Protein AF-0000000087416060 (afdb_homodimer)

Radius of gyration: 26.07 Å; Cα contacts (8 Å, |Δi|>4): 1248; chains: 2; bounding box: 54×90×58 Å

pLDDT: mean 95.64, std 6.71, range [41.53, 98.94]

Sequence (622 aa):
MAIDPAVLRGVHLVPLTAFDKSDHINETLQAQHTRNMYDAGVRLYLPAAGTSEFQSLSLDEVVKLVKITRENSGPDALIFAPVGLQLQHSIEIGRRALEVGATGIMFMPFVHPYLSDEGARDYYLQVIQATQCPTLIYKKAAIPSDALLLELSDNEHVVGIKHATNAMHEFRKVIQADGGRTEWICGSAERFAPYYMLAGSPGFTTGAGNLCPHLSLACHAAFAAQQWDEGMRLQSIIQPIEDFRARSGDSYNVSMLKYAMSLIGPDFGPARAPQRQLTAQDHSEIDALMQPILAAEAEVKSEAQSVGLSRMAIDPAVLRGVHLVPLTAFDKSDHINETLQAQHTRNMYDAGVRLYLPAAGTSEFQSLSLDEVVKLVKITRENSGPDALIFAPVGLQLQHSIEIGRRALEVGATGIMFMPFVHPYLSDEGARDYYLQVIQATQCPTLIYKKAAIPSDALLLELSDNEHVVGIKHATNAMHEFRKVIQADGGRTEWICGSAERFAPYYMLAGSPGFTTGAGNLCPHLSLACHAAFAAQQWDEGMRLQSIIQPIEDFRARSGDSYNVSMLKYAMSLIGPDFGPARAPQRQLTAQDHSEIDALMQPILAAEAEVKSEAQSVGLSR

Organism: NCBI:txid2527985

InterPro domains:
  IPR002220 DapA-like [PF00701] (9-291)
  IPR002220 DapA-like [PIRSF001365] (8-299)
  IPR002220 DapA-like [PTHR12128] (8-296)
  IPR002220 DapA-like [SM01130] (7-294)
  IPR013785 Aldolase-type TIM barrel [G3DSA:3.20.20.70] (6-303)

Secondary structure (DSSP, 8-state):
----GGGG-SEEE-PPPPB-TTSSB-HHHHHHHHHHHHHTT--EE-TTSTTTTGGG--HHHHHHHHHHHHHHS-TT-EEEEEE-SSHHHHHHHHHHHHHTT-SEEEEPPP--SS--HHHHHHHHHHHHHHH-S-EEEEE-SSSS-HHHHHHHTTSTTEEEEEE-S--HHHHHHHHHHHTTSSEEEE-SHHHHHHHHHHHT-S-EEESGGGT-HHHHHHHHHHHHTT-HHHHHHHHHHHHHHHHHHTHHHHTTTTHHHHHHHHTTS----PPPTTSPPPPHHHHHHHHHHHHHHHHHHHHHHHHHHHHHH--/----GGGG-SEEE-PPPPB-TTSSB-HHHHHHHHHHHHHTT--EE-TTSTTTTGGG--HHHHHHHHHHHHHHS-TT-EEEEEE-SSHHHHHHHHHHHHHTT-SEEEEPPP--SS--HHHHHHHHHHHHHHH-S-EEEEE-SSSS-HHHHHHHTTSTTEEEEEE-S--HHHHHHHHHHHTTSSEEEE-SHHHHHHHHHHHT-S-EEESGGGT-HHHHHHHHHHHHTT-HHHHHHHHHHHHHHHHHHTHHHHTTTTHHHHHHHHTTS----PPPTTSPPPPHHHHHHHHHHHHHHHHHHHHHHHHHHHHHH--

Solvent-accessible surface area (backbone atoms only — not comparable to full-atom values): 31326 Å² total; per-residue (Å²): 102,89,71,69,42,71,76,68,53,37,60,31,36,26,44,68,59,27,27,42,96,85,72,42,74,29,61,67,62,40,30,51,50,36,31,54,43,34,76,64,65,52,41,34,37,32,39,40,29,75,56,22,41,35,69,57,50,50,72,66,52,42,40,50,48,43,31,42,42,45,73,29,38,58,93,78,43,41,30,31,34,52,26,51,81,24,64,68,54,20,40,50,42,41,47,53,27,45,73,48,56,33,58,25,32,25,38,48,64,79,71,61,79,35,44,33,55,67,10,44,50,53,44,52,51,52,40,44,67,73,54,59,32,33,27,32,40,40,33,62,53,75,64,59,34,71,66,55,52,55,58,48,35,72,37,88,40,32,33,30,34,35,45,38,69,84,51,60,72,60,50,32,52,48,49,62,70,51,68,74,64,41,40,50,28,23,47,52,19,65,77,42,30,69,61,36,40,73,50,62,20,64,29,26,28,26,57,66,34,74,78,30,45,42,41,50,49,48,24,49,51,24,46,75,68,66,34,51,69,60,16,50,53,50,35,58,57,51,32,62,58,53,52,54,22,49,36,72,64,25,13,28,45,43,35,52,52,33,52,56,38,39,74,78,65,54,70,30,46,77,63,65,66,35,34,31,78,81,48,73,66,51,51,55,51,49,57,62,59,45,51,65,39,52,54,48,24,53,50,44,42,51,52,50,51,48,50,57,65,71,95,103,88,72,70,43,72,76,67,54,38,58,32,35,26,42,68,59,28,26,40,97,85,72,40,75,28,62,67,60,40,30,51,50,36,32,52,42,34,74,62,64,51,42,35,37,30,39,41,28,76,58,22,41,36,68,58,51,51,72,66,53,42,39,49,47,43,31,41,42,46,73,28,39,58,93,80,43,41,31,32,35,51,24,50,82,24,65,67,54,20,39,50,43,41,48,54,26,47,73,47,56,34,60,25,34,25,38,48,62,79,70,60,79,36,43,32,56,67,9,45,50,52,44,52,51,52,41,44,67,72,55,59,34,33,27,32,40,39,34,60,53,75,64,58,35,70,67,55,51,54,58,48,35,72,39,87,40,32,32,31,32,35,45,38,69,85,49,60,73,61,49,33,52,48,49,63,68,50,69,74,62,40,39,48,28,22,47,51,21,64,78,41,30,70,60,36,40,72,51,63,20,64,28,24,29,28,57,66,33,75,79,30,45,43,40,49,49,49,25,49,51,26,47,76,68,64,36,52,69,60,16,50,54,48,35,60,57,50,31,63,58,52,52,54,23,49,38,73,63,26,13,29,46,43,35,51,51,34,52,56,38,38,75,77,63,56,68,28,44,76,65,64,65,36,33,32,79,80,48,74,67,51,51,55,51,49,57,62,58,44,52,64,40,53,55,48,24,53,51,45,43,50,51,50,52,47,50,57,65,72,95

Nearest PDB structures (foldseek):
  3d0c-assembly1_B  TM=9.621E-01  e=1.424E-24  Oceanobacillus iheyensis HTE831
  3e96-assembly1_A  TM=9.692E-01  e=1.061E-23  Shouchella clausii KSM-K16
  1xky-assembly1_B  TM=9.282E-01  e=2.690E-17  Bacillus anthracis
  3s5o-assembly1_A  TM=9.211E-01  e=2.228E-16  Homo sapiens
  3qfe-assembly2_B  TM=8.764E-01  e=5.727E-14  Coccidioides immitis RS

Foldseek 3Di:
DFDALVLVQAEEEEAAFFADPVRHTPLVVLLVLLLVLQVLPAQHYEYCAVLNPVVVDDLVNQLSSLLSNQVRHDPRHAYAGEAADDLVSRLVSQQSSVVSPHQGYEYHDYPDPDDDLVNVLVSVVSSCVSNVGAYEYEDQDPPPPLVSVLVCLPPSNDAEYAYEPLPLVVLLVSQVSSVSSHAYEDALALQCCLSNVVSPHSYYYHHCCSVQVLLSRVLSVCVNVVVSVVNVVSSVLSNVVSVLCPPPNSLCVNQLSQLLVVVVPDRSDGDDPDGDHDDPVSSVVSVVSSVSRVVVSVVSSVVVVVVVVVD/DFDALVLVQAEEEEAAFFADPVRHTPLVVLLVLLLVLQVLPAQHYEYCAVLNPVVVDDLVRQLSSLLSNQVRHDPRHAYAGEAADDLVSRLVSQQSSVVSPHQGYEYHDYPDPDDDLVNVLVSVVSSCVSNVGAYEYEDQDPPPPLVSVLVCLPPSNDAEYAYEPLPLVVLLVSQVSSVSSHAYEDALALQCCLSNVVSPHSYYYHHCCSVQVLLSRVLSVCVNVVVSVVNVVSSVLSNVVSVLCPPPNSLCVNQLSQLLVVVVPDRSDGDDPDGDHDDPVSSVVSVVSSVSRVVVSVVSSVVVVVVVVVD

Structure (mmCIF, N/CA/C/O backbone):
data_AF-0000000087416060-model_v1
#
loop_
_entity.id
_entity.type
_entity.pdbx_description
1 polymer 'Putative 5-dehydro-4-deoxyglucarate dehydratase'
#
loop_
_atom_site.group_PDB
_atom_site.id
_atom_site.type_symbol
_atom_site.label_atom_id
_atom_site.label_alt_id
_atom_site.label_comp_id
_atom_site.label_asym_id
_atom_site.label_entity_id
_atom_site.label_seq_id
_atom_site.pdbx_PDB_ins_code
_atom_site.Cartn_x
_atom_site.Cartn_y
_atom_site.Cartn_z
_atom_site.occupancy
_atom_site.B_iso_or_equiv
_atom_site.auth_seq_id
_atom_site.auth_comp_id
_atom_site.auth_asym_id
_atom_site.auth_atom_id
_atom_site.pdbx_PDB_model_num
ATOM 1 N N . MET A 1 1 ? 16.797 23.922 -5.008 1 64.62 1 MET A N 1
ATOM 2 C CA . MET A 1 1 ? 17.344 24.938 -4.113 1 64.62 1 MET A CA 1
ATOM 3 C C . MET A 1 1 ? 17.5 24.406 -2.695 1 64.62 1 MET A C 1
ATOM 5 O O . MET A 1 1 ? 16.672 23.609 -2.24 1 64.62 1 MET A O 1
ATOM 9 N N . ALA A 1 2 ? 18.516 24.719 -2.059 1 81 2 ALA A N 1
ATOM 10 C CA . ALA A 1 2 ? 18.812 24.312 -0.684 1 81 2 ALA A CA 1
ATOM 11 C C . ALA A 1 2 ? 18 25.141 0.311 1 81 2 ALA A C 1
ATOM 13 O O . ALA A 1 2 ? 17.797 26.344 0.113 1 81 2 ALA A O 1
ATOM 14 N N . ILE A 1 3 ? 17.203 24.484 1.15 1 90.06 3 ILE A N 1
ATOM 15 C CA . ILE A 1 3 ? 16.484 25.219 2.193 1 90.06 3 ILE A CA 1
ATOM 16 C C . ILE A 1 3 ? 17.078 24.875 3.559 1 90.06 3 ILE A C 1
ATOM 18 O O . ILE A 1 3 ? 17.672 23.797 3.742 1 90.06 3 ILE A O 1
ATOM 22 N N . ASP A 1 4 ? 17.031 25.969 4.449 1 93.5 4 ASP A N 1
ATOM 23 C CA . ASP A 1 4 ? 17.344 25.703 5.852 1 93.5 4 ASP A CA 1
ATOM 24 C C . ASP A 1 4 ? 16.266 24.844 6.504 1 93.5 4 ASP A C 1
ATOM 26 O O . ASP A 1 4 ? 15.094 25.219 6.547 1 93.5 4 ASP A O 1
ATOM 30 N N . PRO A 1 5 ? 16.688 23.688 7.043 1 94.12 5 PRO A N 1
ATOM 31 C CA . PRO A 1 5 ? 15.688 22.797 7.648 1 94.12 5 PRO A CA 1
ATOM 32 C C . PRO A 1 5 ? 14.875 23.484 8.742 1 94.12 5 PRO A C 1
ATOM 34 O O . PRO A 1 5 ? 13.734 23.078 9.016 1 94.12 5 PRO A O 1
ATOM 37 N N . ALA A 1 6 ? 15.328 24.547 9.289 1 94.88 6 ALA A N 1
ATOM 38 C CA . ALA A 1 6 ? 14.656 25.25 10.383 1 94.88 6 ALA A CA 1
ATOM 39 C C . ALA A 1 6 ? 13.32 25.828 9.93 1 94.88 6 ALA A C 1
ATOM 41 O O . ALA A 1 6 ? 12.43 26.062 10.742 1 94.88 6 ALA A O 1
ATOM 42 N N . VAL A 1 7 ? 13.156 25.984 8.695 1 94.81 7 VAL A N 1
ATOM 43 C CA . VAL A 1 7 ? 11.93 26.562 8.156 1 94.81 7 VAL A CA 1
ATOM 44 C C . VAL A 1 7 ? 10.789 25.562 8.305 1 94.81 7 VAL A C 1
ATOM 46 O O . VAL A 1 7 ? 9.617 25.906 8.148 1 94.81 7 VAL A O 1
ATOM 49 N N . LEU A 1 8 ? 11.164 24.25 8.562 1 97.31 8 LEU A N 1
ATOM 50 C CA . LEU A 1 8 ? 10.164 23.203 8.68 1 97.31 8 LEU A CA 1
ATOM 51 C C . LEU A 1 8 ? 9.57 23.156 10.078 1 97.31 8 LEU A C 1
ATOM 53 O O . LEU A 1 8 ? 8.617 22.422 10.336 1 97.31 8 LEU A O 1
ATOM 57 N N . ARG A 1 9 ? 10.117 23.953 11.023 1 97.75 9 ARG A N 1
ATOM 58 C CA . ARG A 1 9 ? 9.664 23.938 12.406 1 97.75 9 ARG A CA 1
ATOM 59 C C . ARG A 1 9 ? 8.297 24.578 12.555 1 97.75 9 ARG A C 1
ATOM 61 O O . ARG A 1 9 ? 8.117 25.75 12.18 1 97.75 9 ARG A O 1
ATOM 68 N N . GLY A 1 10 ? 7.328 23.859 12.898 1 98.25 10 GLY A N 1
ATOM 69 C CA . GLY A 1 10 ? 5.973 24.375 13.031 1 98.25 10 GLY A CA 1
ATOM 70 C C . GLY A 1 10 ? 4.914 23.328 12.75 1 98.25 10 GLY A C 1
ATOM 71 O O . GLY A 1 10 ? 5.129 22.141 13 1 98.25 10 GLY A O 1
ATOM 72 N N . VAL A 1 11 ? 3.729 23.781 12.391 1 98.75 11 VAL A N 1
ATOM 73 C CA . VAL A 1 11 ? 2.574 22.922 12.141 1 98.75 11 VAL A CA 1
ATOM 74 C C . VAL A 1 11 ? 2.436 22.656 10.641 1 98.75 11 VAL A C 1
ATOM 76 O O . VAL A 1 11 ? 2.377 23.609 9.852 1 98.75 11 VAL A O 1
ATOM 79 N N . HIS A 1 12 ? 2.488 21.391 10.258 1 98.81 12 HIS A N 1
ATOM 80 C CA . HIS A 1 12 ? 2.301 20.969 8.875 1 98.81 12 HIS A CA 1
ATOM 81 C C . HIS A 1 12 ? 0.86 20.531 8.617 1 98.81 12 HIS A C 1
ATOM 83 O O . HIS A 1 12 ? 0.401 19.531 9.164 1 98.81 12 HIS A O 1
ATOM 89 N N . LEU A 1 13 ? 0.203 21.281 7.801 1 98.88 13 LEU A N 1
ATOM 90 C CA . LEU A 1 13 ? -1.189 20.953 7.516 1 98.88 13 LEU A CA 1
ATOM 91 C C . LEU A 1 13 ? -1.29 19.922 6.387 1 98.88 13 LEU A C 1
ATOM 93 O O . LEU A 1 13 ? -0.641 20.078 5.348 1 98.88 13 LEU A O 1
ATOM 97 N N . VAL A 1 14 ? -2.018 18.922 6.594 1 98.81 14 VAL A N 1
ATOM 98 C CA . VAL A 1 14 ? -2.484 18.047 5.527 1 98.81 14 VAL A CA 1
ATOM 99 C C . VAL A 1 14 ? -3.904 18.438 5.121 1 98.81 14 VAL A C 1
ATOM 101 O O . VAL A 1 14 ? -4.875 17.984 5.73 1 98.81 14 VAL A O 1
ATOM 104 N N . PRO A 1 15 ? -4.035 19.172 4.102 1 98.81 15 PRO A N 1
ATOM 105 C CA . PRO A 1 15 ? -5.352 19.734 3.77 1 98.81 15 PRO A CA 1
ATOM 106 C C . PRO A 1 15 ? -6.32 18.672 3.25 1 98.81 15 PRO A C 1
ATOM 108 O O . PRO A 1 15 ? -5.918 17.781 2.498 1 98.81 15 PRO A O 1
ATOM 111 N N . LEU A 1 16 ? -7.566 18.766 3.605 1 98.38 16 LEU A N 1
ATOM 112 C CA . LEU A 1 16 ? -8.609 17.938 3.01 1 98.38 16 LEU A CA 1
ATOM 113 C C . LEU A 1 16 ? -8.719 18.188 1.512 1 98.38 16 LEU A C 1
ATOM 115 O O . LEU A 1 16 ? -8.508 19.312 1.057 1 98.38 16 LEU A O 1
ATOM 119 N N . THR A 1 17 ? -9.039 17.219 0.825 1 98.56 17 THR A N 1
ATOM 120 C CA . THR A 1 17 ? -9.375 17.375 -0.586 1 98.56 17 THR A CA 1
ATOM 121 C C . THR A 1 17 ? -10.883 17.516 -0.771 1 98.56 17 THR A C 1
ATOM 123 O O . THR A 1 17 ? -11.648 16.703 -0.233 1 98.56 17 THR A O 1
ATOM 126 N N . ALA A 1 18 ? -11.289 18.5 -1.516 1 98.5 18 ALA A N 1
ATOM 127 C CA . ALA A 1 18 ? -12.703 18.719 -1.809 1 98.5 18 ALA A CA 1
ATOM 128 C C . ALA A 1 18 ? -13.109 18.062 -3.119 1 98.5 18 ALA A C 1
ATOM 130 O O . ALA A 1 18 ? -12.477 18.281 -4.156 1 98.5 18 ALA A O 1
ATOM 131 N N . PHE A 1 19 ? -14.086 17.219 -3.043 1 97.25 19 PHE A N 1
ATOM 132 C CA . PHE A 1 19 ? -14.641 16.594 -4.238 1 97.25 19 PHE A CA 1
ATOM 133 C C . PHE A 1 19 ? -16.062 17.094 -4.5 1 97.25 19 PHE A C 1
ATOM 135 O O . PHE A 1 19 ? -16.812 17.328 -3.559 1 97.25 19 PHE A O 1
ATOM 142 N N . ASP A 1 20 ? -16.406 17.25 -5.742 1 96 20 ASP A N 1
ATOM 143 C CA . ASP A 1 20 ? -17.766 17.656 -6.086 1 96 20 ASP A CA 1
ATOM 144 C C . ASP A 1 20 ? -18.672 16.438 -6.242 1 96 20 ASP A C 1
ATOM 146 O O . ASP A 1 20 ? -18.281 15.305 -5.953 1 96 20 ASP A O 1
ATOM 150 N N . LYS A 1 21 ? -19.891 16.688 -6.648 1 91.94 21 LYS A N 1
ATOM 151 C CA . LYS A 1 21 ? -20.891 15.633 -6.734 1 91.94 21 LYS A CA 1
ATOM 152 C C . LYS A 1 21 ? -20.531 14.609 -7.805 1 91.94 21 LYS A C 1
ATOM 154 O O . LYS A 1 21 ? -21.031 13.484 -7.789 1 91.94 21 LYS A O 1
ATOM 159 N N . SER A 1 22 ? -19.703 14.969 -8.766 1 92 22 SER A N 1
ATOM 160 C CA . SER A 1 22 ? -19.266 14.078 -9.836 1 92 22 SER A CA 1
ATOM 161 C C . SER A 1 22 ? -17.938 13.422 -9.492 1 92 22 SER A C 1
ATOM 163 O O . SER A 1 22 ? -17.281 12.852 -10.367 1 92 22 SER A O 1
ATOM 165 N N . ASP A 1 23 ? -17.406 13.609 -8.18 1 91.38 23 ASP A N 1
ATOM 166 C CA . ASP A 1 23 ? -16.188 12.977 -7.66 1 91.38 23 ASP A CA 1
ATOM 167 C C . ASP A 1 23 ? -14.945 13.562 -8.312 1 91.38 23 ASP A C 1
ATOM 169 O O . ASP A 1 23 ? -13.93 12.875 -8.445 1 91.38 23 ASP A O 1
ATOM 173 N N . HIS A 1 24 ? -15.117 14.758 -8.852 1 95.44 24 HIS A N 1
ATOM 174 C CA . HIS A 1 24 ? -13.953 15.523 -9.289 1 95.44 24 HIS A CA 1
ATOM 175 C C . HIS A 1 24 ? -13.523 16.516 -8.219 1 95.44 24 HIS A C 1
ATOM 177 O O . HIS A 1 24 ? -14.328 16.922 -7.375 1 95.44 24 HIS A O 1
ATOM 183 N N . ILE A 1 25 ? -12.273 16.891 -8.273 1 98.12 25 ILE A N 1
ATOM 184 C CA . ILE A 1 25 ? -11.789 17.891 -7.332 1 98.12 25 ILE A CA 1
ATOM 185 C C . ILE A 1 25 ? -12.578 19.188 -7.496 1 98.12 25 ILE A C 1
ATOM 187 O O . ILE A 1 25 ? -12.727 19.703 -8.609 1 98.12 25 ILE A O 1
ATOM 191 N N . ASN A 1 26 ? -13.172 19.688 -6.461 1 98.56 26 ASN A N 1
ATOM 192 C CA . ASN A 1 26 ? -13.781 21.016 -6.41 1 98.56 26 ASN A CA 1
ATOM 193 C C . ASN A 1 26 ? -12.719 22.109 -6.246 1 98.56 26 ASN A C 1
ATOM 195 O O . ASN A 1 26 ? -12.383 22.5 -5.125 1 98.56 26 ASN A O 1
ATOM 199 N N . GLU A 1 27 ? -12.281 22.609 -7.371 1 98.5 27 GLU A N 1
ATOM 200 C CA . GLU A 1 27 ? -11.125 23.5 -7.371 1 98.5 27 GLU A CA 1
ATOM 201 C C . GLU A 1 27 ? -11.422 24.797 -6.637 1 98.5 27 GLU A C 1
ATOM 203 O O . GLU A 1 27 ? -10.555 25.344 -5.957 1 98.5 27 GLU A O 1
ATOM 208 N N . THR A 1 28 ? -12.625 25.266 -6.773 1 98.5 28 THR A N 1
ATOM 209 C CA . THR A 1 28 ? -13.008 26.516 -6.125 1 98.5 28 THR A CA 1
ATOM 210 C C . THR A 1 28 ? -12.961 26.375 -4.609 1 98.5 28 THR A C 1
ATOM 212 O O . THR A 1 28 ? -12.352 27.203 -3.924 1 98.5 28 THR A O 1
ATOM 215 N N . LEU A 1 29 ? -13.57 25.344 -4.148 1 98.62 29 LEU A N 1
ATOM 216 C CA . LEU A 1 29 ? -13.578 25.109 -2.707 1 98.62 29 LEU A CA 1
ATOM 217 C C . LEU A 1 29 ? -12.172 24.828 -2.195 1 98.62 29 LEU A C 1
ATOM 219 O O . LEU A 1 29 ? -11.805 25.25 -1.104 1 98.62 29 LEU A O 1
ATOM 223 N N . GLN A 1 30 ? -11.406 24.062 -2.955 1 98.81 30 GLN A N 1
ATOM 224 C CA . GLN A 1 30 ? -10.031 23.75 -2.574 1 98.81 30 GLN A CA 1
ATOM 225 C C . GLN A 1 30 ? -9.195 25.016 -2.436 1 98.81 30 GLN A C 1
ATOM 227 O O . GLN A 1 30 ? -8.414 25.141 -1.491 1 98.81 30 GLN A O 1
ATOM 232 N N . ALA A 1 31 ? -9.367 25.922 -3.408 1 98.75 31 ALA A N 1
ATOM 233 C CA . ALA A 1 31 ? -8.656 27.203 -3.393 1 98.75 31 ALA A CA 1
ATOM 234 C C . ALA A 1 31 ? -9.031 28.016 -2.164 1 98.75 31 ALA A C 1
ATOM 236 O O . ALA A 1 31 ? -8.156 28.547 -1.477 1 98.75 31 ALA A O 1
ATOM 237 N N . GLN A 1 32 ? -10.281 28.109 -1.931 1 98.56 32 GLN A N 1
ATOM 238 C CA . GLN A 1 32 ? -10.773 28.875 -0.788 1 98.56 32 GLN A CA 1
ATOM 239 C C . GLN A 1 32 ? -10.242 28.312 0.524 1 98.56 32 GLN A C 1
ATOM 241 O O . GLN A 1 32 ? -9.852 29.062 1.418 1 98.56 32 GLN A O 1
ATOM 246 N N . HIS A 1 33 ? -10.258 26.984 0.62 1 98.69 33 HIS A N 1
ATOM 247 C CA . HIS A 1 33 ? -9.758 26.328 1.827 1 98.69 33 HIS A CA 1
ATOM 248 C C . HIS A 1 33 ? -8.281 26.641 2.049 1 98.69 33 HIS A C 1
ATOM 250 O O . HIS A 1 33 ? -7.871 26.969 3.166 1 98.69 33 HIS A O 1
ATOM 256 N N . THR A 1 34 ? -7.5 26.531 0.999 1 98.75 34 THR A N 1
ATOM 257 C CA . THR A 1 34 ? -6.074 26.828 1.088 1 98.75 34 THR A CA 1
ATOM 258 C C . THR A 1 34 ? -5.852 28.266 1.562 1 98.75 34 THR A C 1
ATOM 260 O O . THR A 1 34 ? -5.039 28.5 2.455 1 98.75 34 THR A O 1
ATOM 263 N N . ARG A 1 35 ? -6.582 29.203 1.01 1 98.44 35 ARG A N 1
ATOM 264 C CA . ARG A 1 35 ? -6.465 30.609 1.383 1 98.44 35 ARG A CA 1
ATOM 265 C C . ARG A 1 35 ? -6.848 30.828 2.844 1 98.44 35 ARG A C 1
ATOM 267 O O . ARG A 1 35 ? -6.16 31.547 3.572 1 98.44 35 ARG A O 1
ATOM 274 N N . ASN A 1 36 ? -7.938 30.203 3.207 1 98.12 36 ASN A N 1
ATOM 275 C CA . ASN A 1 36 ? -8.375 30.328 4.594 1 98.12 36 ASN A CA 1
ATOM 276 C C . ASN A 1 36 ? -7.301 29.844 5.562 1 98.12 36 ASN A C 1
ATOM 278 O O . ASN A 1 36 ? -7.086 30.453 6.613 1 98.12 36 ASN A O 1
ATOM 282 N N . MET A 1 37 ? -6.66 28.703 5.266 1 98.5 37 MET A N 1
ATOM 283 C CA . MET A 1 37 ? -5.609 28.156 6.125 1 98.5 37 MET A CA 1
ATOM 284 C C . MET A 1 37 ? -4.402 29.094 6.164 1 98.5 37 MET A C 1
ATOM 286 O O . MET A 1 37 ? -3.805 29.297 7.223 1 98.5 37 MET A O 1
ATOM 290 N N . TYR A 1 38 ? -4.102 29.609 5 1 98.69 38 TYR A N 1
ATOM 291 C CA . TYR A 1 38 ? -2.998 30.562 4.945 1 98.69 38 TYR A CA 1
ATOM 292 C C . TYR A 1 38 ? -3.297 31.797 5.789 1 98.69 38 TYR A C 1
ATOM 294 O O . TYR A 1 38 ? -2.441 32.25 6.551 1 98.69 38 TYR A O 1
ATOM 302 N N . ASP A 1 39 ? -4.461 32.312 5.633 1 97.88 39 ASP A N 1
ATOM 303 C CA . ASP A 1 39 ? -4.875 33.5 6.395 1 97.88 39 ASP A CA 1
ATOM 304 C C . ASP A 1 39 ? -4.867 33.188 7.895 1 97.88 39 ASP A C 1
ATOM 306 O O . ASP A 1 39 ? -4.625 34.094 8.703 1 97.88 39 ASP A O 1
ATOM 310 N N . ALA A 1 40 ? -5.086 31.953 8.25 1 97.75 40 ALA A N 1
ATOM 311 C CA . ALA A 1 40 ? -5.094 31.547 9.656 1 97.75 40 ALA A CA 1
ATOM 312 C C . ALA A 1 40 ? -3.672 31.438 10.203 1 97.75 40 ALA A C 1
ATOM 314 O O . ALA A 1 40 ? -3.473 31.297 11.414 1 97.75 40 ALA A O 1
ATOM 315 N N . GLY A 1 41 ? -2.68 31.438 9.312 1 97.81 41 GLY A N 1
ATOM 316 C CA . GLY A 1 41 ? -1.3 31.438 9.773 1 97.81 41 GLY A CA 1
ATOM 317 C C . GLY A 1 41 ? -0.538 30.188 9.375 1 97.81 41 GLY A C 1
ATOM 318 O O . GLY A 1 41 ? 0.651 30.062 9.68 1 97.81 41 GLY A O 1
ATOM 319 N N . VAL A 1 42 ? -1.171 29.25 8.656 1 98.38 42 VAL A N 1
ATOM 320 C CA . VAL A 1 42 ? -0.504 28.047 8.188 1 98.38 42 VAL A CA 1
ATOM 321 C C . VAL A 1 42 ? 0.515 28.406 7.109 1 98.38 42 VAL A C 1
ATOM 323 O O . VAL A 1 42 ? 0.232 29.219 6.223 1 98.38 42 VAL A O 1
ATOM 326 N N . ARG A 1 43 ? 1.703 27.828 7.23 1 98.5 43 ARG A N 1
ATOM 327 C CA . ARG A 1 43 ? 2.729 28.141 6.242 1 98.5 43 ARG A CA 1
ATOM 328 C C . ARG A 1 43 ? 3.322 26.875 5.645 1 98.5 43 ARG A C 1
ATOM 330 O O . ARG A 1 43 ? 4.055 26.922 4.656 1 98.5 43 ARG A O 1
ATOM 337 N N . LEU A 1 44 ? 3.1 25.688 6.234 1 98.81 44 LEU A N 1
ATOM 338 C CA . LEU A 1 44 ? 3.611 24.406 5.758 1 98.81 44 LEU A CA 1
ATOM 339 C C . LEU A 1 44 ? 2.471 23.5 5.32 1 98.81 44 LEU A C 1
ATOM 341 O O . LEU A 1 44 ? 1.549 23.234 6.094 1 98.81 44 LEU A O 1
ATOM 345 N N . TYR A 1 45 ? 2.521 23.062 4.059 1 98.94 45 TYR A N 1
ATOM 346 C CA . TYR A 1 45 ? 1.434 22.297 3.463 1 98.94 45 TYR A CA 1
ATOM 347 C C . TYR A 1 45 ? 1.935 20.953 2.939 1 98.94 45 TYR A C 1
ATOM 349 O O . TYR A 1 45 ? 2.975 20.891 2.279 1 98.94 45 TYR A O 1
ATOM 357 N N . LEU A 1 46 ? 1.246 19.938 3.268 1 98.88 46 LEU A N 1
ATOM 358 C CA . LEU A 1 46 ? 1.418 18.594 2.695 1 98.88 46 LEU A CA 1
ATOM 359 C C . LEU A 1 46 ? 0.189 18.188 1.893 1 98.88 46 LEU A C 1
ATOM 361 O O . LEU A 1 46 ? -0.511 17.25 2.26 1 98.88 46 LEU A O 1
ATOM 365 N N . PRO A 1 47 ? -0.026 18.828 0.793 1 98.81 47 PRO A N 1
ATOM 366 C CA . PRO A 1 47 ? -1.211 18.484 -0 1 98.81 47 PRO A CA 1
ATOM 367 C C . PRO A 1 47 ? -1.146 17.078 -0.586 1 98.81 47 PRO A C 1
ATOM 369 O O . PRO A 1 47 ? -0.056 16.562 -0.825 1 98.81 47 PRO A O 1
ATOM 372 N N . ALA A 1 48 ? -2.328 16.469 -0.774 1 98.06 48 ALA A N 1
ATOM 373 C CA . ALA A 1 48 ? -2.469 15.156 -1.409 1 98.06 48 ALA A CA 1
ATOM 374 C C . ALA A 1 48 ? -1.761 14.07 -0.599 1 98.06 48 ALA A C 1
ATOM 376 O O . ALA A 1 48 ? -1.293 13.078 -1.156 1 98.06 48 ALA A O 1
ATOM 377 N N . ALA A 1 49 ? -1.571 14.297 0.718 1 97.5 49 ALA A N 1
ATOM 378 C CA . ALA A 1 49 ? -1.033 13.258 1.594 1 97.5 49 ALA A CA 1
ATOM 379 C C . ALA A 1 49 ? -2.148 12.383 2.152 1 97.5 49 ALA A C 1
ATOM 381 O O . ALA A 1 49 ? -3.182 12.195 1.507 1 97.5 49 ALA A O 1
ATOM 382 N N . GLY A 1 50 ? -1.96 11.773 3.314 1 94.75 50 GLY A N 1
ATOM 383 C CA . GLY A 1 50 ? -2.9 10.797 3.844 1 94.75 50 GLY A CA 1
ATOM 384 C C . GLY A 1 50 ? -4.297 11.359 4.035 1 94.75 50 GLY A C 1
ATOM 385 O O . GLY A 1 50 ? -5.258 10.867 3.441 1 94.75 50 GLY A O 1
ATOM 386 N N . THR A 1 51 ? -4.398 12.43 4.848 1 96.75 51 THR A N 1
ATOM 387 C CA . THR A 1 51 ? -5.688 13.062 5.109 1 96.75 51 THR A CA 1
ATOM 388 C C . THR A 1 51 ? -6.281 13.625 3.822 1 96.75 51 THR A C 1
ATOM 390 O O . THR A 1 51 ? -7.5 13.773 3.709 1 96.75 51 THR A O 1
ATOM 393 N N . SER A 1 52 ? -5.387 13.875 2.838 1 97.75 52 SER A N 1
ATOM 394 C CA . SER A 1 52 ? -5.801 14.391 1.538 1 97.75 52 SER A CA 1
ATOM 395 C C . SER A 1 52 ? -6.172 13.258 0.586 1 97.75 52 SER A C 1
ATOM 397 O O . SER A 1 52 ? -6.473 13.5 -0.585 1 97.75 52 SER A O 1
ATOM 399 N N . GLU A 1 53 ? -6.031 12.023 1.061 1 95.69 53 GLU A N 1
ATOM 400 C CA . GLU A 1 53 ? -6.504 10.844 0.34 1 95.69 53 GLU A CA 1
ATOM 401 C C . GLU A 1 53 ? -5.586 10.516 -0.834 1 95.69 53 GLU A C 1
ATOM 403 O O . GLU A 1 53 ? -6.059 10.18 -1.923 1 95.69 53 GLU A O 1
ATOM 408 N N . PHE A 1 54 ? -4.352 10.5 -0.614 1 95.19 54 PHE A N 1
ATOM 409 C CA . PHE A 1 54 ? -3.291 10.266 -1.587 1 95.19 54 PHE A CA 1
ATOM 410 C C . PHE A 1 54 ? -3.57 9.008 -2.4 1 95.19 54 PHE A C 1
ATOM 412 O O . PHE A 1 54 ? -3.518 9.031 -3.631 1 95.19 54 PHE A O 1
ATOM 419 N N . GLN A 1 55 ? -3.969 7.918 -1.787 1 91.31 55 GLN A N 1
ATOM 420 C CA . GLN A 1 55 ? -4.066 6.609 -2.426 1 91.31 55 GLN A CA 1
ATOM 421 C C . GLN A 1 55 ? -5.246 6.559 -3.395 1 91.31 55 GLN A C 1
ATOM 423 O O . GLN A 1 55 ? -5.34 5.645 -4.215 1 91.31 55 GLN A O 1
ATOM 428 N N . SER A 1 56 ? -6.102 7.52 -3.314 1 92 56 SER A N 1
ATOM 429 C CA . SER A 1 56 ? -7.273 7.52 -4.188 1 92 56 SER A CA 1
ATOM 430 C C . SER A 1 56 ? -7.113 8.531 -5.32 1 92 56 SER A C 1
ATOM 432 O O . SER A 1 56 ? -8.016 8.695 -6.141 1 92 56 SER A O 1
ATOM 434 N N . LEU A 1 57 ? -5.961 9.18 -5.422 1 94.25 57 LEU A N 1
ATOM 435 C CA . LEU A 1 57 ? -5.781 10.266 -6.379 1 94.25 57 LEU A CA 1
ATOM 436 C C . LEU A 1 57 ? -4.945 9.797 -7.57 1 94.25 57 LEU A C 1
ATOM 438 O O . LEU A 1 57 ? -4.012 9.008 -7.41 1 94.25 57 LEU A O 1
ATOM 442 N N . SER A 1 58 ? -5.273 10.336 -8.719 1 91.5 58 SER A N 1
ATOM 443 C CA . SER A 1 58 ? -4.418 10.18 -9.891 1 91.5 58 SER A CA 1
ATOM 444 C C . SER A 1 58 ? -3.221 11.117 -9.828 1 91.5 58 SER A C 1
ATOM 446 O O . SER A 1 58 ? -3.217 12.078 -9.047 1 91.5 58 SER A O 1
ATOM 448 N N . LEU A 1 59 ? -2.234 10.867 -10.656 1 92.56 59 LEU A N 1
ATOM 449 C CA . LEU A 1 59 ? -1.07 11.742 -10.766 1 92.56 59 LEU A CA 1
ATOM 450 C C . LEU A 1 59 ? -1.49 13.164 -11.094 1 92.56 59 LEU A C 1
ATOM 452 O O . LEU A 1 59 ? -0.994 14.117 -10.492 1 92.56 59 LEU A O 1
ATOM 456 N N . ASP A 1 60 ? -2.418 13.273 -12.023 1 95.88 60 ASP A N 1
ATOM 457 C CA . ASP A 1 60 ? -2.879 14.602 -12.438 1 95.88 60 ASP A CA 1
ATOM 458 C C . ASP A 1 60 ? -3.576 15.32 -11.289 1 95.88 60 ASP A C 1
ATOM 460 O O . ASP A 1 60 ? -3.432 16.531 -11.133 1 95.88 60 ASP A O 1
ATOM 464 N N . GLU A 1 61 ? -4.32 14.594 -10.531 1 97.25 61 GLU A N 1
ATOM 465 C CA . GLU A 1 61 ? -5.023 15.195 -9.398 1 97.25 61 GLU A CA 1
ATOM 466 C C . GLU A 1 61 ? -4.043 15.672 -8.328 1 97.25 61 GLU A C 1
ATOM 468 O O . GLU A 1 61 ? -4.246 16.719 -7.715 1 97.25 61 GLU A O 1
ATOM 473 N N . VAL A 1 62 ? -3 14.867 -8.086 1 97.81 62 VAL A N 1
ATOM 474 C CA . VAL A 1 62 ? -1.972 15.258 -7.129 1 97.81 62 VAL A CA 1
ATOM 475 C C . VAL A 1 62 ? -1.345 16.578 -7.551 1 97.81 62 VAL A C 1
ATOM 477 O O . VAL A 1 62 ? -1.276 17.531 -6.758 1 97.81 62 VAL A O 1
ATOM 480 N N . VAL A 1 63 ? -0.938 16.641 -8.805 1 98.56 63 VAL A N 1
ATOM 481 C CA . VAL A 1 63 ? -0.281 17.844 -9.312 1 98.56 63 VAL A CA 1
ATOM 482 C C . VAL A 1 63 ? -1.244 19.031 -9.25 1 98.56 63 VAL A C 1
ATOM 484 O O . VAL A 1 63 ? -0.845 20.141 -8.914 1 98.56 63 VAL A O 1
ATOM 487 N N . LYS A 1 64 ? -2.496 18.781 -9.602 1 98.69 64 LYS A N 1
ATOM 488 C CA . LYS A 1 64 ? -3.525 19.812 -9.539 1 98.69 64 LYS A CA 1
ATOM 489 C C . LYS A 1 64 ? -3.662 20.375 -8.125 1 98.69 64 LYS A C 1
ATOM 491 O O . LYS A 1 64 ? -3.758 21.578 -7.934 1 98.69 64 LYS A O 1
ATOM 496 N N . LEU A 1 65 ? -3.668 19.531 -7.109 1 98.94 65 LEU A N 1
ATOM 497 C CA . LEU A 1 65 ? -3.803 19.953 -5.723 1 98.94 65 LEU A 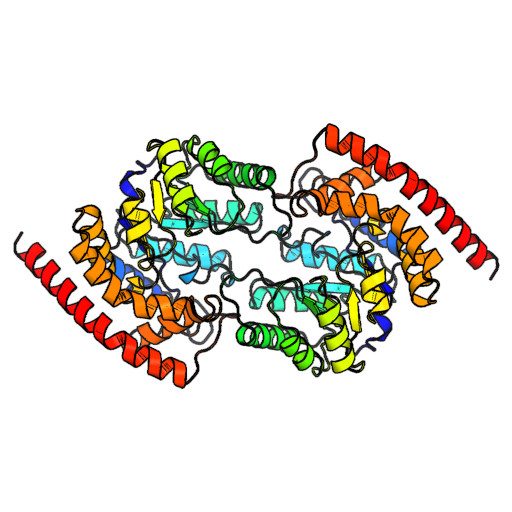CA 1
ATOM 498 C C . LEU A 1 65 ? -2.586 20.766 -5.285 1 98.94 65 LEU A C 1
ATOM 500 O O . LEU A 1 65 ? -2.719 21.734 -4.543 1 98.94 65 LEU A O 1
ATOM 504 N N . VAL A 1 66 ? -1.406 20.344 -5.723 1 98.94 66 VAL A N 1
ATOM 505 C CA . VAL A 1 66 ? -0.186 21.094 -5.426 1 98.94 66 VAL A CA 1
ATOM 506 C C . VAL A 1 66 ? -0.269 22.484 -6.043 1 98.94 66 VAL A C 1
ATOM 508 O O . VAL A 1 66 ? 0.033 23.484 -5.383 1 98.94 66 VAL A O 1
ATOM 511 N N . LYS A 1 67 ? -0.703 22.531 -7.273 1 98.94 67 LYS A N 1
ATOM 512 C CA . LYS A 1 67 ? -0.822 23.797 -7.988 1 98.94 67 LYS A CA 1
ATOM 513 C C . LYS A 1 67 ? -1.811 24.734 -7.297 1 98.94 67 LYS A C 1
ATOM 515 O O . LYS A 1 67 ? -1.53 25.922 -7.113 1 98.94 67 LYS A O 1
ATOM 520 N N . ILE A 1 68 ? -2.951 24.203 -6.941 1 98.88 68 ILE A N 1
ATOM 521 C CA . ILE A 1 68 ? -3.969 25 -6.258 1 98.88 68 ILE A CA 1
ATOM 522 C C . ILE A 1 68 ? -3.408 25.531 -4.941 1 98.88 68 ILE A C 1
ATOM 524 O O . ILE A 1 68 ? -3.643 26.688 -4.586 1 98.88 68 ILE A O 1
ATOM 528 N N . THR A 1 69 ? -2.682 24.656 -4.207 1 98.94 69 THR A N 1
ATOM 529 C CA . THR A 1 69 ? -2.09 25.094 -2.945 1 98.94 69 THR A CA 1
ATOM 530 C C . THR A 1 69 ? -1.113 26.234 -3.166 1 98.94 69 THR A C 1
ATOM 532 O O . THR A 1 69 ? -1.161 27.25 -2.455 1 98.94 69 THR A O 1
ATOM 535 N N . ARG A 1 70 ? -0.254 26.125 -4.16 1 98.88 70 ARG A N 1
ATOM 536 C CA . ARG A 1 70 ? 0.726 27.172 -4.457 1 98.88 70 ARG A CA 1
ATOM 537 C C . ARG A 1 70 ? 0.039 28.469 -4.84 1 98.88 70 ARG A C 1
ATOM 539 O O . ARG A 1 70 ? 0.411 29.547 -4.352 1 98.88 70 ARG A O 1
ATOM 546 N N . GLU A 1 71 ? -0.957 28.391 -5.652 1 98.81 71 GLU A N 1
ATOM 547 C CA . GLU A 1 71 ? -1.617 29.562 -6.215 1 98.81 71 GLU A CA 1
ATOM 548 C C . GLU A 1 71 ? -2.445 30.297 -5.156 1 98.81 71 GLU A C 1
ATOM 550 O O . GLU A 1 71 ? -2.789 31.469 -5.328 1 98.81 71 GLU A O 1
ATOM 555 N N . ASN A 1 72 ? -2.803 29.594 -4.098 1 98.81 72 ASN A N 1
ATOM 556 C CA . ASN A 1 72 ? -3.756 30.188 -3.162 1 98.81 72 ASN A CA 1
ATOM 557 C C . ASN A 1 72 ? -3.166 30.297 -1.759 1 98.81 72 ASN A C 1
ATOM 559 O O . ASN A 1 72 ? -3.895 30.531 -0.794 1 98.81 72 ASN A O 1
ATOM 563 N N . SER A 1 73 ? -1.914 30 -1.723 1 98.12 73 SER A N 1
ATOM 564 C CA . SER A 1 73 ? -1.162 30.281 -0.505 1 98.12 73 SER A CA 1
ATOM 565 C C . SER A 1 73 ? -0.197 31.438 -0.709 1 98.12 73 SER A C 1
ATOM 567 O O . SER A 1 73 ? -0.214 32.094 -1.756 1 98.12 73 SER A O 1
ATOM 569 N N . GLY A 1 74 ? 0.565 31.969 0.239 1 95.94 74 GLY A N 1
ATOM 570 C CA . GLY A 1 74 ? 1.525 33.062 0.134 1 95.94 74 GLY A CA 1
ATOM 571 C C . GLY A 1 74 ? 2.883 32.594 -0.372 1 95.94 74 GLY A C 1
ATOM 572 O O . GLY A 1 74 ? 3.16 31.406 -0.441 1 95.94 74 GLY A O 1
ATOM 573 N N . PRO A 1 75 ? 3.699 33.469 -0.845 1 95.5 75 PRO A N 1
ATOM 574 C CA . PRO A 1 75 ? 5.023 33.125 -1.368 1 95.5 75 PRO A CA 1
ATOM 575 C C . PRO A 1 75 ? 5.91 32.438 -0.333 1 95.5 75 PRO A C 1
ATOM 577 O O . PRO A 1 75 ? 6.875 31.75 -0.695 1 95.5 75 PRO A O 1
ATOM 580 N N . ASP A 1 76 ? 5.551 32.625 0.922 1 97.06 76 ASP A N 1
ATOM 581 C CA . ASP A 1 76 ? 6.375 32.062 1.984 1 97.06 76 ASP A CA 1
ATOM 582 C C . ASP A 1 76 ? 5.863 30.672 2.398 1 97.06 76 ASP A C 1
ATOM 584 O O . ASP A 1 76 ? 6.434 30.031 3.285 1 97.06 76 ASP A O 1
ATOM 588 N N . ALA A 1 77 ? 4.812 30.234 1.785 1 98.5 77 ALA A N 1
ATOM 589 C CA . ALA A 1 77 ? 4.297 28.891 2.078 1 98.5 77 ALA A CA 1
ATOM 590 C C . ALA A 1 77 ? 5.242 27.812 1.553 1 98.5 77 ALA A C 1
ATOM 592 O O . ALA A 1 77 ? 5.777 27.938 0.448 1 98.5 77 ALA A O 1
ATOM 593 N N . LEU A 1 78 ? 5.555 26.859 2.352 1 98.75 78 LEU A N 1
ATOM 594 C CA . LEU A 1 78 ? 6.305 25.672 1.93 1 98.75 78 LEU A CA 1
ATOM 595 C C . LEU A 1 78 ? 5.363 24.531 1.597 1 98.75 78 LEU A C 1
ATOM 597 O O . LEU A 1 78 ? 4.461 24.203 2.377 1 98.75 78 LEU A O 1
ATOM 601 N N . ILE A 1 79 ? 5.512 24 0.443 1 98.88 79 ILE A N 1
ATOM 602 C CA . ILE A 1 79 ? 4.617 22.969 -0.078 1 98.88 79 ILE A CA 1
ATOM 603 C C . ILE A 1 79 ? 5.422 21.734 -0.465 1 98.88 79 ILE A C 1
ATOM 605 O O . ILE A 1 79 ? 6.309 21.797 -1.319 1 98.88 79 ILE A O 1
ATOM 609 N N . PHE A 1 80 ? 5.164 20.594 0.155 1 98.88 80 PHE A N 1
ATOM 610 C CA . PHE A 1 80 ? 5.832 19.344 -0.179 1 98.88 80 PHE A CA 1
ATOM 611 C C . PHE A 1 80 ? 4.859 18.375 -0.826 1 98.88 80 PHE A C 1
ATOM 613 O O . PHE A 1 80 ? 3.883 17.953 -0.199 1 98.88 80 PHE A O 1
ATOM 620 N N . ALA A 1 81 ? 5.113 18.047 -2.043 1 98.81 81 ALA A N 1
ATOM 621 C CA . ALA A 1 81 ? 4.258 17.141 -2.814 1 98.81 81 ALA A CA 1
ATOM 622 C C . ALA A 1 81 ? 4.566 15.688 -2.498 1 98.81 81 ALA A C 1
ATOM 624 O O . ALA A 1 81 ? 5.73 15.312 -2.338 1 98.81 81 ALA A O 1
ATOM 625 N N . PRO A 1 82 ? 3.514 14.898 -2.451 1 98.62 82 PRO A N 1
ATOM 626 C CA . PRO A 1 82 ? 3.754 13.484 -2.164 1 98.62 82 PRO A CA 1
ATOM 627 C C . PRO A 1 82 ? 4.348 12.734 -3.354 1 98.62 82 PRO A C 1
ATOM 629 O O . PRO A 1 82 ? 3.994 13.008 -4.5 1 98.62 82 PRO A O 1
ATOM 632 N N . VAL A 1 83 ? 5.234 11.945 -3.07 1 97.5 83 VAL A N 1
ATOM 633 C CA . VAL A 1 83 ? 5.699 10.938 -4.016 1 97.5 83 VAL A CA 1
ATOM 634 C C . VAL A 1 83 ? 5.652 9.555 -3.367 1 97.5 83 VAL A C 1
ATOM 636 O O . VAL A 1 83 ? 5.621 9.438 -2.139 1 97.5 83 VAL A O 1
ATOM 639 N N . GLY A 1 84 ? 5.609 8.734 -4.254 1 89.75 84 GLY A N 1
ATOM 640 C CA . GLY A 1 84 ? 5.48 7.367 -3.785 1 89.75 84 GLY A CA 1
ATOM 641 C C . GLY A 1 84 ? 4.848 6.441 -4.809 1 89.75 84 GLY A C 1
ATOM 642 O O . GLY A 1 84 ? 4.555 6.859 -5.934 1 89.75 84 GLY A O 1
ATOM 643 N N . LEU A 1 85 ? 4.805 5.102 -4.566 1 85.25 85 LEU A N 1
ATOM 644 C CA . LEU A 1 85 ? 4.309 4.027 -5.418 1 85.25 85 LEU A CA 1
ATOM 645 C C . LEU A 1 85 ? 5.406 3.516 -6.344 1 85.25 85 LEU A C 1
ATOM 647 O O . LEU A 1 85 ? 6.461 3.074 -5.879 1 85.25 85 LEU A O 1
ATOM 651 N N . GLN A 1 86 ? 5.113 3.688 -7.676 1 88.5 86 GLN A N 1
ATOM 652 C CA . GLN A 1 86 ? 6.129 3.211 -8.609 1 88.5 86 GLN A CA 1
ATOM 653 C C . GLN A 1 86 ? 7.219 4.262 -8.82 1 88.5 86 GLN A C 1
ATOM 655 O O . GLN A 1 86 ? 6.941 5.461 -8.797 1 88.5 86 GLN A O 1
ATOM 660 N N . LEU A 1 87 ? 8.438 3.82 -9 1 92.69 87 LEU A N 1
ATOM 661 C CA . LEU A 1 87 ? 9.609 4.688 -9.117 1 92.69 87 LEU A CA 1
ATOM 662 C C . LEU A 1 87 ? 9.391 5.754 -10.18 1 92.69 87 LEU A C 1
ATOM 664 O O . LEU A 1 87 ? 9.562 6.945 -9.914 1 92.69 87 LEU A O 1
ATOM 668 N N . GLN A 1 88 ? 8.961 5.352 -11.352 1 90.19 88 GLN A N 1
ATOM 669 C CA . GLN A 1 88 ? 8.805 6.305 -12.445 1 90.19 88 GLN A CA 1
ATOM 670 C C . GLN A 1 88 ? 7.68 7.293 -12.156 1 90.19 88 GLN A C 1
ATOM 672 O O . GLN A 1 88 ? 7.77 8.469 -12.523 1 90.19 88 GLN A O 1
ATOM 677 N N . HIS A 1 89 ? 6.715 6.789 -11.516 1 90.12 89 HIS A N 1
ATOM 678 C CA . HIS A 1 89 ? 5.609 7.648 -11.102 1 90.12 89 HIS A CA 1
ATOM 679 C C . HIS A 1 89 ? 6.07 8.695 -10.094 1 90.12 89 HIS A C 1
ATOM 681 O O . HIS A 1 89 ? 5.684 9.859 -10.188 1 90.12 89 HIS A O 1
ATOM 687 N N . SER A 1 90 ? 6.871 8.258 -9.211 1 95.94 90 SER A N 1
ATOM 688 C CA . SER A 1 90 ? 7.383 9.164 -8.188 1 95.94 90 SER A CA 1
ATOM 689 C C . SER A 1 90 ? 8.258 10.258 -8.805 1 95.94 90 SER A C 1
ATOM 691 O O . SER A 1 90 ? 8.164 11.422 -8.422 1 95.94 90 SER A O 1
ATOM 693 N N . ILE A 1 91 ? 9.07 9.859 -9.711 1 97.19 91 ILE A N 1
ATOM 694 C CA . ILE A 1 91 ? 9.938 10.82 -10.391 1 97.19 91 ILE A CA 1
ATOM 695 C C . ILE A 1 91 ? 9.086 11.805 -11.188 1 97.19 91 ILE A C 1
ATOM 697 O O . ILE A 1 91 ? 9.305 13.016 -11.117 1 97.19 91 ILE A O 1
ATOM 701 N N . GLU A 1 92 ? 8.102 11.281 -11.859 1 96.94 92 GLU A N 1
ATOM 702 C CA . GLU A 1 92 ? 7.242 12.133 -12.672 1 96.94 92 GLU A CA 1
ATOM 703 C C . GLU A 1 92 ? 6.445 13.102 -11.805 1 96.94 92 GLU A C 1
ATOM 705 O O . GLU A 1 92 ? 6.379 14.297 -12.102 1 96.94 92 GLU A O 1
ATOM 710 N N . ILE A 1 93 ? 5.852 12.617 -10.75 1 97.44 93 ILE A N 1
ATOM 711 C CA . ILE A 1 93 ? 5.094 13.477 -9.844 1 97.44 93 ILE A CA 1
ATOM 712 C C . ILE A 1 93 ? 6.004 14.555 -9.273 1 97.44 93 ILE A C 1
ATOM 714 O O . ILE A 1 93 ? 5.629 15.734 -9.219 1 97.44 93 ILE A O 1
ATOM 718 N N . GLY A 1 94 ? 7.164 14.133 -8.812 1 98.38 94 GLY A N 1
ATOM 719 C CA . GLY A 1 94 ? 8.102 15.086 -8.242 1 98.38 94 GLY A CA 1
ATOM 720 C C . GLY A 1 94 ? 8.453 16.219 -9.195 1 98.38 94 GLY A C 1
ATOM 721 O O . GLY A 1 94 ? 8.367 17.391 -8.828 1 98.38 94 GLY A O 1
ATOM 722 N N . ARG A 1 95 ? 8.758 15.836 -10.422 1 98.56 95 ARG A N 1
ATOM 723 C CA . ARG A 1 95 ? 9.141 16.828 -11.422 1 98.56 95 ARG A CA 1
ATOM 724 C C . ARG A 1 95 ? 7.98 17.766 -11.734 1 98.56 95 ARG A C 1
ATOM 726 O O . ARG A 1 95 ? 8.148 18.984 -11.758 1 98.56 95 ARG A O 1
ATOM 733 N N . ARG A 1 96 ? 6.836 17.234 -11.953 1 98.75 96 ARG A N 1
ATOM 734 C CA . ARG A 1 96 ? 5.664 18.047 -12.297 1 98.75 96 ARG A CA 1
ATOM 735 C C . ARG A 1 96 ? 5.246 18.938 -11.133 1 98.75 96 ARG A C 1
ATOM 737 O O . ARG A 1 96 ? 4.816 20.062 -11.336 1 98.75 96 ARG A O 1
ATOM 744 N N . ALA A 1 97 ? 5.359 18.375 -9.945 1 98.75 97 ALA A N 1
ATOM 745 C CA . ALA A 1 97 ? 5.012 19.156 -8.758 1 98.75 97 ALA A CA 1
ATOM 746 C C . ALA A 1 97 ? 5.93 20.359 -8.617 1 98.75 97 ALA A C 1
ATOM 748 O O . ALA A 1 97 ? 5.469 21.469 -8.289 1 98.75 97 ALA A O 1
ATOM 749 N N . LEU A 1 98 ? 7.207 20.172 -8.836 1 98.69 98 LEU A N 1
ATOM 750 C CA . LEU A 1 98 ? 8.164 21.266 -8.773 1 98.69 98 LEU A CA 1
ATOM 751 C C . LEU A 1 98 ? 7.859 22.328 -9.828 1 98.69 98 LEU A C 1
ATOM 753 O O . LEU A 1 98 ? 7.965 23.531 -9.562 1 98.69 98 LEU A O 1
ATOM 757 N N . GLU A 1 99 ? 7.445 21.875 -10.953 1 98.62 99 GLU A N 1
ATOM 758 C CA . GLU A 1 99 ? 7.121 22.781 -12.047 1 98.62 99 GLU A CA 1
ATOM 759 C C . GLU A 1 99 ? 5.949 23.688 -11.695 1 98.62 99 GLU A C 1
ATOM 761 O O . GLU A 1 99 ? 5.891 24.844 -12.133 1 98.62 99 GLU A O 1
ATOM 766 N N . VAL A 1 100 ? 5.055 23.188 -10.852 1 98.62 100 VAL A N 1
ATOM 767 C CA . VAL A 1 100 ? 3.861 23.969 -10.562 1 98.62 100 VAL A CA 1
ATOM 768 C C . VAL A 1 100 ? 4.031 24.703 -9.234 1 98.62 100 VAL A C 1
ATOM 770 O O . VAL A 1 100 ? 3.084 25.297 -8.719 1 98.62 100 VAL A O 1
ATOM 773 N N . GLY A 1 101 ? 5.203 24.578 -8.594 1 98.19 101 GLY A N 1
ATOM 774 C CA . GLY A 1 101 ? 5.504 25.516 -7.516 1 98.19 101 GLY A CA 1
ATOM 775 C C . GLY A 1 101 ? 5.695 24.828 -6.176 1 98.19 101 GLY A C 1
ATOM 776 O O . GLY A 1 101 ? 5.75 25.484 -5.137 1 98.19 101 GLY A O 1
ATOM 777 N N . ALA A 1 102 ? 5.793 23.516 -6.113 1 98.69 102 ALA A N 1
ATOM 778 C CA . ALA A 1 102 ? 6.137 22.844 -4.863 1 98.69 102 ALA A CA 1
ATOM 779 C C . ALA A 1 102 ? 7.523 23.266 -4.383 1 98.69 102 ALA A C 1
ATOM 781 O O . ALA A 1 102 ? 8.422 23.516 -5.191 1 98.69 102 ALA A O 1
ATOM 782 N N . THR A 1 103 ? 7.672 23.344 -3.068 1 98.62 103 THR A N 1
ATOM 783 C CA . THR A 1 103 ? 8.977 23.562 -2.455 1 98.62 103 THR A CA 1
ATOM 784 C C . THR A 1 103 ? 9.852 22.328 -2.59 1 98.62 103 THR A C 1
ATOM 786 O O . THR A 1 103 ? 11.07 22.438 -2.756 1 98.62 103 THR A O 1
ATOM 789 N N . GLY A 1 104 ? 9.242 21.188 -2.482 1 98.75 104 GLY A N 1
ATOM 790 C CA . GLY A 1 104 ? 9.914 19.906 -2.543 1 98.75 104 GLY A CA 1
ATOM 791 C C . GLY A 1 104 ? 8.945 18.734 -2.551 1 98.75 104 GLY A C 1
ATOM 792 O O . GLY A 1 104 ? 7.797 18.875 -2.971 1 98.75 104 GLY A O 1
ATOM 793 N N . ILE A 1 105 ? 9.5 17.531 -2.166 1 98.88 105 ILE A N 1
ATOM 794 C CA . ILE A 1 105 ? 8.688 16.328 -2.199 1 98.88 105 ILE A CA 1
ATOM 795 C C . ILE A 1 105 ? 8.695 15.664 -0.822 1 98.88 105 ILE A C 1
ATOM 797 O O . ILE A 1 105 ? 9.578 15.93 -0 1 98.88 105 ILE A O 1
ATOM 801 N N . MET A 1 106 ? 7.703 14.883 -0.575 1 98.94 106 MET A N 1
ATOM 802 C CA . MET A 1 106 ? 7.656 14 0.588 1 98.94 106 MET A CA 1
ATOM 803 C C . MET A 1 106 ? 7.395 12.562 0.169 1 98.94 106 MET A C 1
ATOM 805 O O . MET A 1 106 ? 6.375 12.273 -0.461 1 98.94 106 MET A O 1
ATOM 809 N N . PHE A 1 107 ? 8.297 11.711 0.512 1 98.69 107 PHE A N 1
ATOM 810 C CA . PHE A 1 107 ? 8.055 10.289 0.292 1 98.69 107 PHE A CA 1
ATOM 811 C C . PHE A 1 107 ? 6.957 9.773 1.212 1 98.69 107 PHE A C 1
ATOM 813 O O . PHE A 1 107 ? 7.082 9.844 2.438 1 98.69 107 PHE A O 1
ATOM 820 N N . MET A 1 108 ? 5.895 9.25 0.6 1 97.81 108 MET A N 1
ATOM 821 C CA . MET A 1 108 ? 4.855 8.562 1.36 1 97.81 108 MET A CA 1
ATOM 822 C C . MET A 1 108 ? 5.32 7.168 1.779 1 97.81 108 MET A C 1
ATOM 824 O O . MET A 1 108 ? 6.246 6.613 1.185 1 97.81 108 MET A O 1
ATOM 828 N N . PRO A 1 109 ? 4.699 6.633 2.818 1 95.75 109 PRO A N 1
ATOM 829 C CA . PRO A 1 109 ? 5.098 5.273 3.195 1 95.75 109 PRO A CA 1
ATOM 830 C C . PRO A 1 109 ? 4.945 4.273 2.051 1 95.75 109 PRO A C 1
ATOM 832 O O . PRO A 1 109 ? 3.986 4.355 1.28 1 95.75 109 PRO A O 1
ATOM 835 N N . PHE A 1 110 ? 5.871 3.365 2.045 1 92.75 110 PHE A N 1
ATOM 836 C CA . PHE A 1 110 ? 5.832 2.332 1.016 1 92.75 110 PHE A CA 1
ATOM 837 C C . PHE A 1 110 ? 4.582 1.472 1.161 1 92.75 110 PHE A C 1
ATOM 839 O O . PHE A 1 110 ? 4.176 1.142 2.277 1 92.75 110 PHE A O 1
ATOM 846 N N . VAL A 1 111 ? 4.094 1.047 -0.015 1 87.62 111 VAL A N 1
ATOM 847 C CA . VAL A 1 111 ? 2.998 0.085 -0.035 1 87.62 111 VAL A CA 1
ATOM 848 C C . VAL A 1 111 ? 3.447 -1.196 -0.734 1 87.62 111 VAL A C 1
ATOM 850 O O . VAL A 1 111 ? 2.635 -2.086 -0.997 1 87.62 111 VAL A O 1
ATOM 853 N N . HIS A 1 112 ? 4.676 -1.269 -0.964 1 88.75 112 HIS A N 1
ATOM 854 C CA . HIS A 1 112 ? 5.266 -2.42 -1.637 1 88.75 112 HIS A CA 1
ATOM 855 C C . HIS A 1 112 ? 5.426 -3.594 -0.677 1 88.75 112 HIS A C 1
ATOM 857 O O . HIS A 1 112 ? 5.992 -3.441 0.409 1 88.75 112 HIS A O 1
ATOM 863 N N . PRO A 1 113 ? 5.016 -4.781 -1.094 1 88.62 113 PRO A N 1
ATOM 864 C CA . PRO A 1 113 ? 5.07 -5.918 -0.172 1 88.62 113 PRO A CA 1
ATOM 865 C C . PRO A 1 113 ? 6.48 -6.488 -0.025 1 88.62 113 PRO A C 1
ATOM 867 O O . PRO A 1 113 ? 6.758 -7.219 0.931 1 88.62 113 PRO A O 1
ATOM 870 N N . TYR A 1 114 ? 7.309 -6.23 -0.964 1 91.81 114 TYR A N 1
ATOM 871 C CA . TYR A 1 114 ? 8.664 -6.77 -0.965 1 91.81 114 TYR A CA 1
ATOM 872 C C . TYR A 1 114 ? 9.695 -5.66 -0.771 1 91.81 114 TYR A C 1
ATOM 874 O O . TYR A 1 114 ? 10.297 -5.191 -1.738 1 91.81 114 TYR A O 1
ATOM 882 N N . LEU A 1 115 ? 9.844 -5.355 0.463 1 92.5 115 LEU A N 1
ATOM 883 C CA . LEU A 1 115 ? 10.609 -4.16 0.792 1 92.5 115 LEU A CA 1
ATOM 884 C C . LEU A 1 115 ? 11.766 -4.492 1.723 1 92.5 115 LEU A C 1
ATOM 886 O O . LEU A 1 115 ? 11.625 -5.305 2.641 1 92.5 115 LEU A O 1
ATOM 890 N N . SER A 1 116 ? 12.922 -3.938 1.5 1 93.25 116 SER A N 1
ATOM 891 C CA . SER A 1 116 ? 14.078 -3.914 2.393 1 93.25 116 SER A CA 1
ATOM 892 C C . SER A 1 116 ? 14.617 -2.498 2.555 1 93.25 116 SER A C 1
ATOM 894 O O . SER A 1 116 ? 14.297 -1.609 1.763 1 93.25 116 SER A O 1
ATOM 896 N N . ASP A 1 117 ? 15.422 -2.299 3.617 1 95.5 117 ASP A N 1
ATOM 897 C CA . ASP A 1 117 ? 16.062 -0.998 3.773 1 95.5 117 ASP A CA 1
ATOM 898 C C . ASP A 1 117 ? 16.938 -0.668 2.566 1 95.5 117 ASP A C 1
ATOM 900 O O . ASP A 1 117 ? 16.969 0.477 2.113 1 95.5 117 ASP A O 1
ATOM 904 N N . GLU A 1 118 ? 17.609 -1.688 2.074 1 94.56 118 GLU A N 1
ATOM 905 C CA . GLU A 1 118 ? 18.469 -1.47 0.924 1 94.56 118 GLU A CA 1
ATOM 906 C C . GLU A 1 118 ? 17.672 -1.051 -0.304 1 94.56 118 GLU A C 1
ATOM 908 O O . GLU A 1 118 ? 18.062 -0.122 -1.018 1 94.56 118 GLU A O 1
ATOM 913 N N . GLY A 1 119 ? 16.609 -1.811 -0.527 1 94.38 119 GLY A N 1
ATOM 914 C CA . GLY A 1 119 ? 15.734 -1.443 -1.634 1 94.38 119 GLY A CA 1
ATOM 915 C C . GLY A 1 119 ? 15.125 -0.061 -1.482 1 94.38 119 GLY A C 1
ATOM 916 O O . GLY A 1 119 ? 15.062 0.703 -2.447 1 94.38 119 GLY A O 1
ATOM 917 N N . ALA A 1 120 ? 14.695 0.268 -0.264 1 96.5 120 ALA A N 1
ATOM 918 C CA . ALA A 1 120 ? 14.148 1.594 0.02 1 96.5 120 ALA A CA 1
ATOM 919 C C . ALA A 1 120 ? 15.195 2.678 -0.229 1 96.5 120 ALA A C 1
ATOM 921 O O . ALA A 1 120 ? 14.891 3.711 -0.832 1 96.5 120 ALA A O 1
ATOM 922 N N . ARG A 1 121 ? 16.391 2.441 0.275 1 97.19 121 ARG A N 1
ATOM 923 C CA . ARG A 1 121 ? 17.5 3.375 0.078 1 97.19 121 ARG A CA 1
ATOM 924 C C . ARG A 1 121 ? 17.688 3.695 -1.401 1 97.19 121 ARG A C 1
ATOM 926 O O . ARG A 1 121 ? 17.766 4.863 -1.783 1 97.19 121 ARG A O 1
ATOM 933 N N . ASP A 1 122 ? 17.766 2.645 -2.166 1 95.69 122 ASP A N 1
ATOM 934 C CA . ASP A 1 122 ? 17.984 2.828 -3.596 1 95.69 122 ASP A CA 1
ATOM 935 C C . ASP A 1 122 ? 16.844 3.609 -4.238 1 95.69 122 ASP A C 1
ATOM 937 O O . ASP A 1 122 ? 17.078 4.48 -5.078 1 95.69 122 ASP A O 1
ATOM 941 N N . TYR A 1 123 ? 15.664 3.309 -3.895 1 96.56 123 TYR A N 1
ATOM 942 C CA . TYR A 1 123 ? 14.477 3.998 -4.387 1 96.56 123 TYR A CA 1
ATOM 943 C C . TYR A 1 123 ? 14.523 5.48 -4.043 1 96.56 123 TYR A C 1
ATOM 945 O O . TYR A 1 123 ? 14.367 6.336 -4.918 1 96.56 123 TYR A O 1
ATOM 953 N N . TYR A 1 124 ? 14.797 5.789 -2.785 1 98.38 124 TYR A N 1
ATOM 954 C CA . TYR A 1 124 ? 14.859 7.176 -2.336 1 98.38 124 TYR A CA 1
ATOM 955 C C . TYR A 1 124 ? 15.93 7.945 -3.102 1 98.38 124 TYR A C 1
ATOM 957 O O . TYR A 1 124 ? 15.664 9.039 -3.605 1 98.38 124 TYR A O 1
ATOM 965 N N . LEU A 1 125 ? 17.062 7.344 -3.186 1 98.06 125 LEU A N 1
ATOM 966 C CA . LEU A 1 125 ? 18.203 8.039 -3.791 1 98.06 125 LEU A CA 1
ATOM 967 C C . LEU A 1 125 ? 17.938 8.305 -5.273 1 98.06 125 LEU A C 1
ATOM 969 O O . LEU A 1 125 ? 18.344 9.344 -5.801 1 98.06 125 LEU A O 1
ATOM 973 N N . GLN A 1 126 ? 17.266 7.398 -5.953 1 97.19 126 GLN A N 1
ATOM 974 C CA . GLN A 1 126 ? 16.969 7.594 -7.363 1 97.19 126 GLN A CA 1
ATOM 975 C C . GLN A 1 126 ? 15.992 8.758 -7.562 1 97.19 126 GLN A C 1
ATOM 977 O O . GLN A 1 126 ? 16.172 9.57 -8.469 1 97.19 126 GLN A O 1
ATOM 982 N N . VAL A 1 127 ? 15 8.828 -6.754 1 98.31 127 VAL A N 1
ATOM 983 C CA . VAL A 1 127 ? 14.031 9.914 -6.867 1 98.31 127 VAL A CA 1
ATOM 984 C C . VAL A 1 127 ? 14.688 11.242 -6.492 1 98.31 127 VAL A C 1
ATOM 986 O O . VAL A 1 127 ? 14.477 12.258 -7.16 1 98.31 127 VAL A O 1
ATOM 989 N N . ILE A 1 128 ? 15.516 11.25 -5.414 1 98.44 128 ILE A N 1
ATOM 990 C CA . ILE A 1 128 ? 16.219 12.445 -4.957 1 98.44 128 ILE A CA 1
ATOM 991 C C . ILE A 1 128 ? 17.156 12.945 -6.051 1 98.44 128 ILE A C 1
ATOM 993 O O . ILE A 1 128 ? 17.219 14.148 -6.316 1 98.44 128 ILE A O 1
ATOM 997 N N . GLN A 1 129 ? 17.812 12.016 -6.691 1 97.88 129 GLN A N 1
ATOM 998 C CA . GLN A 1 129 ? 18.719 12.383 -7.773 1 97.88 129 GLN A CA 1
ATOM 999 C C . GLN A 1 129 ? 17.969 12.992 -8.945 1 97.88 129 GLN A C 1
ATOM 1001 O O . GLN A 1 129 ? 18.438 13.93 -9.578 1 97.88 129 GLN A O 1
ATOM 1006 N N . ALA A 1 130 ? 16.844 12.461 -9.234 1 97.88 130 ALA A N 1
ATOM 1007 C CA . ALA A 1 130 ? 16.047 12.891 -10.391 1 97.88 130 ALA A CA 1
ATOM 1008 C C . ALA A 1 130 ? 15.414 14.258 -10.141 1 97.88 130 ALA A C 1
ATOM 1010 O O . ALA A 1 130 ? 15.172 15.016 -11.086 1 97.88 130 ALA A O 1
ATOM 1011 N N . THR A 1 131 ? 15.109 14.602 -8.906 1 98.12 131 THR A N 1
ATOM 1012 C CA . THR A 1 131 ? 14.328 15.805 -8.617 1 98.12 131 THR A CA 1
ATOM 1013 C C . THR A 1 131 ? 15.219 16.891 -8.031 1 98.12 131 THR A C 1
ATOM 1015 O O . THR A 1 131 ? 14.93 18.078 -8.188 1 98.12 131 THR A O 1
ATOM 1018 N N . GLN A 1 132 ? 16.234 16.5 -7.211 1 97.88 132 GLN A N 1
ATOM 1019 C CA . GLN A 1 132 ? 17.219 17.406 -6.613 1 97.88 132 GLN A CA 1
ATOM 1020 C C . GLN A 1 132 ? 16.531 18.547 -5.879 1 97.88 132 GLN A C 1
ATOM 1022 O O . GLN A 1 132 ? 16.875 19.719 -6.086 1 97.88 132 GLN A O 1
ATOM 1027 N N . CYS A 1 133 ? 15.609 18.25 -5.094 1 98.44 133 CYS A N 1
ATOM 1028 C CA . CYS A 1 133 ? 14.828 19.234 -4.359 1 98.44 133 CYS A CA 1
ATOM 1029 C C . CYS A 1 133 ? 14.758 18.875 -2.877 1 98.44 133 CYS A C 1
ATOM 1031 O O . CYS A 1 133 ? 15.156 17.781 -2.479 1 98.44 133 CYS A O 1
ATOM 1033 N N . PRO A 1 134 ? 14.359 19.891 -1.988 1 98.69 134 PRO A N 1
ATOM 1034 C CA . PRO A 1 134 ? 14.141 19.531 -0.583 1 98.69 134 PRO A CA 1
ATOM 1035 C C . PRO A 1 134 ? 13.203 18.344 -0.409 1 98.69 134 PRO A C 1
ATOM 1037 O O . PRO A 1 134 ? 12.156 18.266 -1.057 1 98.69 134 PRO A O 1
ATOM 1040 N N . THR A 1 135 ? 13.641 17.422 0.426 1 98.69 135 THR A N 1
ATOM 1041 C CA . THR A 1 135 ? 12.953 16.125 0.49 1 98.69 135 THR A CA 1
ATOM 1042 C C . THR A 1 135 ? 12.617 15.766 1.933 1 98.69 135 THR A C 1
ATOM 1044 O O . THR A 1 135 ? 13.461 15.891 2.824 1 98.69 135 THR A O 1
ATOM 1047 N N . LEU A 1 136 ? 11.344 15.43 2.098 1 98.81 136 LEU A N 1
ATOM 1048 C CA . LEU A 1 136 ? 10.891 14.812 3.338 1 98.81 136 LEU A CA 1
ATOM 1049 C C . LEU A 1 136 ? 10.672 13.312 3.152 1 98.81 136 LEU A C 1
ATOM 1051 O O . LEU A 1 136 ? 10.297 12.859 2.068 1 98.81 136 LEU A O 1
ATOM 1055 N N . ILE A 1 137 ? 10.891 12.547 4.207 1 98.81 137 ILE A N 1
ATOM 1056 C CA . ILE A 1 137 ? 10.578 11.125 4.207 1 98.81 137 ILE A CA 1
ATOM 1057 C C . ILE A 1 137 ? 9.594 10.812 5.328 1 98.81 137 ILE A C 1
ATOM 1059 O O . ILE A 1 137 ? 9.781 11.234 6.469 1 98.81 137 ILE A O 1
ATOM 1063 N N . TYR A 1 138 ? 8.57 10.18 4.98 1 98.62 138 TYR A N 1
ATOM 1064 C CA . TYR A 1 138 ? 7.52 9.812 5.922 1 98.62 138 TYR A CA 1
ATOM 1065 C C . TYR A 1 138 ? 7.715 8.398 6.438 1 98.62 138 TYR A C 1
ATOM 1067 O O . TYR A 1 138 ? 7.602 7.43 5.676 1 98.62 138 TYR A O 1
ATOM 1075 N N . LYS A 1 139 ? 8.008 8.281 7.73 1 98.06 139 LYS A N 1
ATOM 1076 C CA . LYS A 1 139 ? 8.141 6.984 8.383 1 98.06 139 LYS A CA 1
ATOM 1077 C C . LYS A 1 139 ? 6.887 6.633 9.188 1 98.06 139 LYS A C 1
ATOM 1079 O O . LYS A 1 139 ? 6.543 7.328 10.141 1 98.06 139 LYS A O 1
ATOM 1084 N N . LYS A 1 140 ? 6.285 5.52 8.781 1 96.12 140 LYS A N 1
ATOM 1085 C CA . LYS A 1 140 ? 5.078 5.07 9.477 1 96.12 140 LYS A CA 1
ATOM 1086 C C . LYS A 1 140 ? 5.16 3.586 9.812 1 96.12 140 LYS A C 1
ATOM 1088 O O . LYS A 1 140 ? 4.234 3.029 10.406 1 96.12 140 L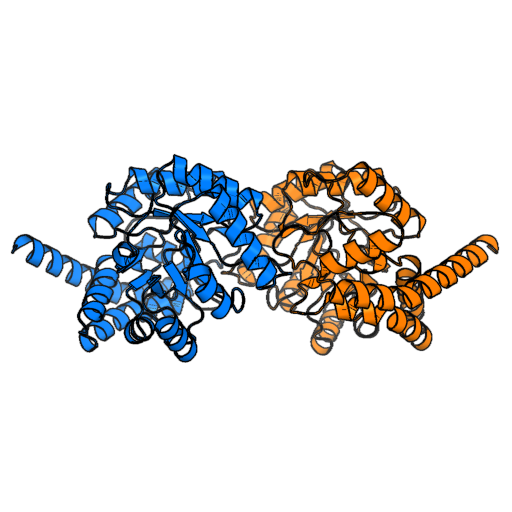YS A O 1
ATOM 1093 N N . ALA A 1 141 ? 6.223 2.918 9.383 1 94.12 141 ALA A N 1
ATOM 1094 C CA . ALA A 1 141 ? 6.414 1.484 9.594 1 94.12 141 ALA A CA 1
ATOM 1095 C C . ALA A 1 141 ? 7.887 1.16 9.836 1 94.12 141 ALA A C 1
ATOM 1097 O O . ALA A 1 141 ? 8.703 2.062 10.039 1 94.12 141 ALA A O 1
ATOM 1098 N N . ALA A 1 142 ? 8.188 -0.133 9.969 1 94.31 142 ALA A N 1
ATOM 1099 C CA . ALA A 1 142 ? 9.531 -0.576 10.312 1 94.31 142 ALA A CA 1
ATOM 1100 C C . ALA A 1 142 ? 10.539 -0.142 9.242 1 94.31 142 ALA A C 1
ATOM 1102 O O . ALA A 1 142 ? 11.695 0.151 9.555 1 94.31 142 ALA A O 1
ATOM 1103 N N . ILE A 1 143 ? 10.102 -0.167 7.953 1 94.88 143 ILE A N 1
ATOM 1104 C CA . ILE A 1 143 ? 10.945 0.267 6.844 1 94.88 143 ILE A CA 1
ATOM 1105 C C . ILE A 1 143 ? 10.406 1.574 6.266 1 94.88 143 ILE A C 1
ATOM 1107 O O . ILE A 1 143 ? 9.211 1.693 5.996 1 94.88 143 ILE A O 1
ATOM 1111 N N . PRO A 1 144 ? 11.211 2.531 6.133 1 96.81 144 PRO A N 1
ATOM 1112 C CA . PRO A 1 144 ? 12.656 2.527 6.359 1 96.81 144 PRO A CA 1
ATOM 1113 C C . PRO A 1 144 ? 13.023 2.504 7.844 1 96.81 144 PRO A C 1
ATOM 1115 O O . PRO A 1 144 ? 12.289 3.059 8.672 1 96.81 144 PRO A O 1
ATOM 1118 N N . SER A 1 145 ? 14.125 1.881 8.195 1 97.31 145 SER A N 1
ATOM 1119 C CA . SER A 1 145 ? 14.602 1.868 9.578 1 97.31 145 SER A CA 1
ATOM 1120 C C . SER A 1 145 ? 15.117 3.238 9.992 1 97.31 145 SER A C 1
ATOM 1122 O O . SER A 1 145 ? 15.461 4.066 9.148 1 97.31 145 SER A O 1
ATOM 1124 N N . ASP A 1 146 ? 15.203 3.438 11.305 1 97.88 146 ASP A N 1
ATOM 1125 C CA . ASP A 1 146 ? 15.797 4.668 11.82 1 97.88 146 ASP A CA 1
ATOM 1126 C C . ASP A 1 146 ? 17.266 4.793 11.398 1 97.88 146 ASP A C 1
ATOM 1128 O O . ASP A 1 146 ? 17.75 5.895 11.133 1 97.88 146 ASP A O 1
ATOM 1132 N N . ALA A 1 147 ? 17.953 3.699 11.336 1 97.88 147 ALA A N 1
ATOM 1133 C CA . ALA A 1 147 ? 19.344 3.701 10.891 1 97.88 147 ALA A CA 1
ATOM 1134 C C . ALA A 1 147 ? 19.453 4.203 9.453 1 97.88 147 ALA A C 1
ATOM 1136 O O . ALA A 1 147 ? 20.344 5.004 9.141 1 97.88 147 ALA A O 1
ATOM 1137 N N . LEU A 1 148 ? 18.578 3.73 8.609 1 98.06 148 LEU A N 1
ATOM 1138 C CA . LEU A 1 148 ? 18.578 4.195 7.227 1 98.06 148 LEU A CA 1
ATOM 1139 C C . LEU A 1 148 ? 18.266 5.684 7.148 1 98.06 148 LEU A C 1
ATOM 1141 O O . LEU A 1 148 ? 18.891 6.418 6.375 1 98.06 148 LEU A O 1
ATOM 1145 N N . LEU A 1 149 ? 17.281 6.094 7.906 1 98.62 149 LEU A N 1
ATOM 1146 C CA . LEU A 1 149 ? 16.891 7.5 7.898 1 98.62 149 LEU A CA 1
ATOM 1147 C C . LEU A 1 149 ? 18.047 8.383 8.359 1 98.62 149 LEU A C 1
ATOM 1149 O O . LEU A 1 149 ? 18.266 9.469 7.816 1 98.62 149 LEU A O 1
ATOM 1153 N N . LEU A 1 150 ? 18.797 7.93 9.383 1 98.31 150 LEU A N 1
ATOM 1154 C CA . LEU A 1 150 ? 19.969 8.656 9.844 1 98.31 150 LEU A CA 1
ATOM 1155 C C . LEU A 1 150 ? 21.016 8.742 8.75 1 98.31 150 LEU A C 1
ATOM 1157 O O . LEU A 1 150 ? 21.625 9.797 8.547 1 98.31 150 LEU A O 1
ATOM 1161 N N . GLU A 1 151 ? 21.203 7.648 8.062 1 98.19 151 GLU A N 1
ATOM 1162 C CA . GLU A 1 151 ? 22.125 7.656 6.926 1 98.19 151 GLU A CA 1
ATOM 1163 C C . GLU A 1 151 ? 21.688 8.672 5.875 1 98.19 151 GLU A C 1
ATOM 1165 O O . GLU A 1 151 ? 22.484 9.461 5.391 1 98.19 151 GLU A O 1
ATOM 1170 N N . LEU A 1 152 ? 20.406 8.656 5.527 1 98.31 152 LEU A N 1
ATOM 1171 C CA . LEU A 1 152 ? 19.875 9.516 4.48 1 98.31 152 LEU A CA 1
ATOM 1172 C C . LEU A 1 152 ? 19.891 10.977 4.914 1 98.31 152 LEU A C 1
ATOM 1174 O O . LEU A 1 152 ? 19.859 11.875 4.074 1 98.31 152 LEU A O 1
ATOM 1178 N N . SER A 1 153 ? 19.938 11.227 6.199 1 97.12 153 SER A N 1
ATOM 1179 C CA . SER A 1 153 ? 19.969 12.586 6.723 1 97.12 153 SER A CA 1
ATOM 1180 C C . SER A 1 153 ? 21.266 13.297 6.328 1 97.12 153 SER A C 1
ATOM 1182 O O . SER A 1 153 ? 21.359 14.523 6.406 1 97.12 153 SER A O 1
ATOM 1184 N N . ASP A 1 154 ? 22.266 12.578 5.871 1 96.19 154 ASP A N 1
ATOM 1185 C CA . ASP A 1 154 ? 23.516 13.148 5.387 1 96.19 154 ASP A CA 1
ATOM 1186 C C . ASP A 1 154 ? 23.359 13.711 3.975 1 96.19 154 ASP A C 1
ATOM 1188 O O . ASP A 1 154 ? 24.203 14.461 3.5 1 96.19 154 ASP A O 1
ATOM 1192 N N . ASN A 1 155 ? 22.312 13.305 3.318 1 96.94 155 ASN A N 1
ATOM 1193 C CA . ASN A 1 155 ? 22.047 13.82 1.979 1 96.94 155 ASN A CA 1
ATOM 1194 C C . ASN A 1 155 ? 21.547 15.258 2.021 1 96.94 155 ASN A C 1
ATOM 1196 O O . ASN A 1 155 ? 20.594 15.57 2.732 1 96.94 155 ASN A O 1
ATOM 1200 N N . GLU A 1 156 ? 22.125 16.141 1.288 1 96.19 156 GLU A N 1
ATOM 1201 C CA . GLU A 1 156 ? 21.844 17.562 1.356 1 96.19 156 GLU A CA 1
ATOM 1202 C C . GLU A 1 156 ? 20.391 17.859 1 1 96.19 156 GLU A C 1
ATOM 1204 O O . GLU A 1 156 ? 19.859 18.906 1.384 1 96.19 156 GLU A O 1
ATOM 1209 N N . HIS A 1 157 ? 19.766 16.938 0.266 1 97.94 157 HIS A N 1
ATOM 1210 C CA . HIS A 1 157 ? 18.391 17.172 -0.167 1 97.94 157 HIS A CA 1
ATOM 1211 C C . HIS A 1 157 ? 17.391 16.719 0.886 1 97.94 157 HIS A C 1
ATOM 1213 O O . HIS A 1 157 ? 16.234 17.125 0.871 1 97.94 157 HIS A O 1
ATOM 1219 N N . VAL A 1 158 ? 17.75 15.844 1.804 1 98.38 158 VAL A N 1
ATOM 1220 C CA . VAL A 1 158 ? 16.844 15.383 2.855 1 98.38 158 VAL A CA 1
ATOM 1221 C C . VAL A 1 158 ? 16.812 16.406 3.988 1 98.38 158 VAL A C 1
ATOM 1223 O O . VAL A 1 158 ? 17.75 16.516 4.773 1 98.38 158 VAL A O 1
ATOM 1226 N N . VAL A 1 159 ? 15.672 17.078 4.121 1 98.25 159 VAL A N 1
ATOM 1227 C CA . VAL A 1 159 ? 15.625 18.219 5.02 1 98.25 159 VAL A CA 1
ATOM 1228 C C . VAL A 1 159 ? 14.742 17.906 6.223 1 98.25 159 VAL A C 1
ATOM 1230 O O . VAL A 1 159 ? 14.758 18.625 7.223 1 98.25 159 VAL A O 1
ATOM 1233 N N . GLY A 1 160 ? 14.008 16.812 6.133 1 98.5 160 GLY A N 1
ATOM 1234 C CA . GLY A 1 160 ? 13.148 16.469 7.25 1 98.5 160 GLY A CA 1
ATOM 1235 C C . GLY A 1 160 ? 12.625 15.039 7.176 1 98.5 160 GLY A C 1
ATOM 1236 O O . GLY A 1 160 ? 12.641 14.422 6.109 1 98.5 160 GLY A O 1
ATOM 1237 N N . ILE A 1 161 ? 12.219 14.508 8.312 1 98.75 161 ILE A N 1
ATOM 1238 C CA . ILE A 1 161 ? 11.586 13.203 8.469 1 98.75 161 ILE A CA 1
ATOM 1239 C C . ILE A 1 161 ? 10.258 13.359 9.211 1 98.75 161 ILE A C 1
ATOM 1241 O O . ILE A 1 161 ? 10.227 13.906 10.32 1 98.75 161 ILE A O 1
ATOM 1245 N N . LYS A 1 162 ? 9.195 13.023 8.562 1 98.62 162 LYS A N 1
ATOM 1246 C CA . LYS A 1 162 ? 7.926 12.852 9.258 1 98.62 162 LYS A CA 1
ATOM 1247 C C . LYS A 1 162 ? 7.852 11.484 9.93 1 98.62 162 LYS A C 1
ATOM 1249 O O . LYS A 1 162 ? 7.773 10.453 9.258 1 98.62 162 LYS A O 1
ATOM 1254 N N . HIS A 1 163 ? 7.945 11.469 11.227 1 98.38 163 HIS A N 1
ATOM 1255 C CA . HIS A 1 163 ? 8.031 10.234 12 1 98.38 163 HIS A CA 1
ATOM 1256 C C . HIS A 1 163 ? 6.715 9.938 12.711 1 98.38 163 HIS A C 1
ATOM 1258 O O . HIS A 1 163 ? 6.238 10.742 13.508 1 98.38 163 HIS A O 1
ATOM 1264 N N . ALA A 1 164 ? 6.102 8.734 12.438 1 97.69 164 ALA A N 1
ATOM 1265 C CA . ALA A 1 164 ? 4.754 8.484 12.938 1 97.69 164 ALA A CA 1
ATOM 1266 C C . ALA A 1 164 ? 4.633 7.062 13.484 1 97.69 164 ALA A C 1
ATOM 1268 O O . ALA A 1 164 ? 3.598 6.414 13.32 1 97.69 164 ALA A O 1
ATOM 1269 N N . THR A 1 165 ? 5.707 6.496 14.133 1 96.44 165 THR A N 1
ATOM 1270 C CA . THR A 1 165 ? 5.648 5.145 14.688 1 96.44 165 THR A CA 1
ATOM 1271 C C . THR A 1 165 ? 5.23 5.18 16.156 1 96.44 165 THR A C 1
ATOM 1273 O O . THR A 1 165 ? 4.887 4.148 16.734 1 96.44 165 THR A O 1
ATOM 1276 N N . ASN A 1 166 ? 5.336 6.352 16.812 1 96.44 166 ASN A N 1
ATOM 1277 C CA . ASN A 1 166 ? 4.938 6.59 18.203 1 96.44 166 ASN A CA 1
ATOM 1278 C C . ASN A 1 166 ? 5.816 5.82 19.172 1 96.44 166 ASN A C 1
ATOM 1280 O O . ASN A 1 166 ? 5.398 5.523 20.297 1 96.44 166 ASN A O 1
ATOM 1284 N N . ALA A 1 167 ? 7.027 5.398 18.672 1 95.69 167 ALA A N 1
ATOM 1285 C CA . ALA A 1 167 ? 8.047 4.781 19.531 1 95.69 167 ALA A CA 1
ATOM 1286 C C . ALA A 1 167 ? 9 5.832 20.078 1 95.69 167 ALA A C 1
ATOM 1288 O O . ALA A 1 167 ? 10.102 6.027 19.562 1 95.69 167 ALA A O 1
ATOM 1289 N N . MET A 1 168 ? 8.609 6.348 21.281 1 96.12 168 MET A N 1
ATOM 1290 C CA . MET A 1 168 ? 9.227 7.582 21.75 1 96.12 168 MET A CA 1
ATOM 1291 C C . MET A 1 168 ? 10.672 7.344 22.172 1 96.12 168 MET A C 1
ATOM 1293 O O . MET A 1 168 ? 11.531 8.203 21.969 1 96.12 168 MET A O 1
ATOM 1297 N N . HIS A 1 169 ? 10.891 6.137 22.797 1 96.38 169 HIS A N 1
ATOM 1298 C CA . HIS A 1 169 ? 12.258 5.855 23.219 1 96.38 169 HIS A CA 1
ATOM 1299 C C . HIS A 1 169 ? 13.195 5.781 22.016 1 96.38 169 HIS A C 1
ATOM 1301 O O . HIS A 1 169 ? 14.281 6.367 22.031 1 96.38 169 HIS A O 1
ATOM 1307 N N . GLU A 1 170 ? 12.766 5.094 21 1 96.69 170 GLU A N 1
ATOM 1308 C CA . GLU A 1 170 ? 13.547 4.984 19.766 1 96.69 170 GLU A CA 1
ATOM 1309 C C . GLU A 1 170 ? 13.664 6.332 19.062 1 96.69 170 GLU A C 1
ATOM 1311 O O . GLU A 1 170 ? 14.727 6.672 18.531 1 96.69 170 GLU A O 1
ATOM 1316 N N . PHE A 1 171 ? 12.594 7.07 19.062 1 97.94 171 PHE A N 1
ATOM 1317 C CA . PHE A 1 171 ? 12.586 8.391 18.438 1 97.94 171 PHE A CA 1
ATOM 1318 C C . PHE A 1 171 ? 13.602 9.312 19.109 1 97.94 171 PHE A C 1
ATOM 1320 O O . PHE A 1 171 ? 14.352 10.008 18.422 1 97.94 171 PHE A O 1
ATOM 1327 N N . ARG A 1 172 ? 13.617 9.297 20.391 1 97.62 172 ARG A N 1
ATOM 1328 C CA . ARG A 1 172 ? 14.555 10.133 21.141 1 97.62 172 ARG A CA 1
ATOM 1329 C C . ARG A 1 172 ? 15.992 9.781 20.797 1 97.62 172 ARG A C 1
ATOM 1331 O O . ARG A 1 172 ? 16.828 10.664 20.625 1 97.62 172 ARG A O 1
ATOM 1338 N N . LYS A 1 173 ? 16.266 8.5 20.688 1 97.56 173 LYS A N 1
ATOM 1339 C CA . LYS A 1 173 ? 17.609 8.047 20.344 1 97.56 173 LYS A CA 1
ATOM 1340 C C . LYS A 1 173 ? 18.031 8.562 18.969 1 97.56 173 LYS A C 1
ATOM 1342 O O . LYS A 1 173 ? 19.172 8.969 18.766 1 97.56 173 LYS A O 1
ATOM 1347 N N . VAL A 1 174 ? 17.078 8.5 18.078 1 97.19 174 VAL A N 1
ATOM 1348 C CA . VAL A 1 174 ? 17.406 8.891 16.703 1 97.19 174 VAL A CA 1
ATOM 1349 C C . VAL A 1 174 ? 17.641 10.398 16.641 1 97.19 174 VAL A C 1
ATOM 1351 O O . VAL A 1 174 ? 18.547 10.859 15.938 1 97.19 174 VAL A O 1
ATOM 1354 N N . ILE A 1 175 ? 16.906 11.18 17.359 1 97 175 ILE A N 1
ATOM 1355 C CA . ILE A 1 175 ? 17.078 12.625 17.422 1 97 175 ILE A CA 1
ATOM 1356 C C . ILE A 1 175 ? 18.469 12.953 17.938 1 97 175 ILE A C 1
ATOM 1358 O O . ILE A 1 175 ? 19.172 13.797 17.375 1 97 175 ILE A O 1
ATOM 1362 N N . GLN A 1 176 ? 18.859 12.266 18.969 1 97.25 176 GLN A N 1
ATOM 1363 C CA . GLN A 1 176 ? 20.188 12.484 19.547 1 97.25 176 GLN A CA 1
ATOM 1364 C C . GLN A 1 176 ? 21.297 12.117 18.578 1 97.25 176 GLN A C 1
ATOM 1366 O O . GLN A 1 176 ? 22.281 12.844 18.453 1 97.25 176 GLN A O 1
ATOM 1371 N N . ALA A 1 177 ? 21.062 11.062 17.875 1 97.88 177 ALA A N 1
ATOM 1372 C CA . ALA A 1 177 ? 22.062 10.602 16.922 1 97.88 177 ALA A CA 1
ATOM 1373 C C . ALA A 1 177 ? 22.141 11.531 15.719 1 97.88 177 ALA A C 1
ATOM 1375 O O . ALA A 1 177 ? 23.219 11.727 15.148 1 97.88 177 ALA A O 1
ATOM 1376 N N . ASP A 1 178 ? 21.031 12.047 15.258 1 97.44 178 ASP A N 1
ATOM 1377 C CA . ASP A 1 178 ? 20.984 12.953 14.109 1 97.44 178 ASP A CA 1
ATOM 1378 C C . ASP A 1 178 ? 21.781 14.219 14.391 1 97.44 178 ASP A C 1
ATOM 1380 O O . ASP A 1 178 ? 22.453 14.75 13.5 1 97.44 178 ASP A O 1
ATOM 1384 N N . GLY A 1 179 ? 21.719 14.773 15.594 1 94.81 179 GLY A N 1
ATOM 1385 C CA . GLY A 1 179 ? 22.516 15.914 16 1 94.81 179 GLY A CA 1
ATOM 1386 C C . GLY A 1 179 ? 22.109 17.203 15.328 1 94.81 179 GLY A C 1
ATOM 1387 O O . GLY A 1 179 ? 22.953 18.094 15.102 1 94.81 179 GLY A O 1
ATOM 1388 N N . GLY A 1 180 ? 20.938 17.281 14.805 1 93.12 180 GLY A N 1
ATOM 1389 C CA . GLY A 1 180 ? 20.406 18.531 14.289 1 93.12 180 GLY A CA 1
ATOM 1390 C C . GLY A 1 180 ? 20.578 18.672 12.789 1 93.12 180 GLY A C 1
ATOM 1391 O O . GLY A 1 180 ? 20.297 19.734 12.234 1 93.12 180 GLY A O 1
ATOM 1392 N N . ARG A 1 181 ? 20.938 17.641 12.055 1 92.12 181 ARG A N 1
ATOM 1393 C CA . ARG A 1 181 ? 21.156 17.672 10.609 1 92.12 181 ARG A CA 1
ATOM 1394 C C . ARG A 1 181 ? 19.844 17.828 9.852 1 92.12 181 ARG A C 1
ATOM 1396 O O . ARG A 1 181 ? 19.797 18.453 8.805 1 92.12 181 ARG A O 1
ATOM 1403 N N . THR A 1 182 ? 18.797 17.172 10.312 1 96 182 THR A N 1
ATOM 1404 C CA . THR A 1 182 ? 17.484 17.125 9.695 1 96 182 THR A CA 1
ATOM 1405 C C . THR A 1 182 ? 16.391 17.391 10.727 1 96 182 THR A C 1
ATOM 1407 O O . THR A 1 182 ? 16.609 17.219 11.93 1 96 182 THR A O 1
ATOM 1410 N N . GLU A 1 183 ? 15.289 17.953 10.305 1 97.94 183 GLU A N 1
ATOM 1411 C CA . GLU A 1 183 ? 14.172 18.156 11.219 1 97.94 183 GLU A CA 1
ATOM 1412 C C . GLU A 1 183 ? 13.305 16.906 11.312 1 97.94 183 GLU A C 1
ATOM 1414 O O . GLU A 1 183 ? 12.852 16.375 10.289 1 97.94 183 GLU A O 1
ATOM 1419 N N . TRP A 1 184 ? 13.125 16.406 12.492 1 98.31 184 TRP A N 1
ATOM 1420 C CA . TRP A 1 184 ? 12.266 15.25 12.758 1 98.31 184 TRP A CA 1
ATOM 1421 C C . TRP A 1 184 ? 10.898 15.703 13.281 1 98.31 184 TRP A C 1
ATOM 1423 O O . TRP A 1 184 ? 10.773 16.078 14.445 1 98.31 184 TRP A O 1
ATOM 1433 N N . ILE A 1 185 ? 9.938 15.594 12.391 1 98.5 185 ILE A N 1
ATOM 1434 C CA . ILE A 1 185 ? 8.609 16.141 12.641 1 98.5 185 ILE A CA 1
ATOM 1435 C C . ILE A 1 185 ? 7.684 15.047 13.156 1 98.5 185 ILE A C 1
ATOM 1437 O O . ILE A 1 185 ? 7.684 13.93 12.641 1 98.5 185 ILE A O 1
ATOM 1441 N N . CYS A 1 186 ? 6.887 15.367 14.203 1 98.62 186 CYS A N 1
ATOM 1442 C CA . CYS A 1 186 ? 5.844 14.461 14.664 1 98.62 186 CYS A CA 1
ATOM 1443 C C . CYS A 1 186 ? 4.797 14.242 13.578 1 98.62 186 CYS A C 1
ATOM 1445 O O . CYS A 1 186 ? 4.105 15.18 13.172 1 98.62 186 CYS A O 1
ATOM 1447 N N . GLY A 1 187 ? 4.707 13 13.156 1 98.38 187 GLY A N 1
ATOM 1448 C CA . GLY A 1 187 ? 3.736 12.672 12.125 1 98.38 187 GLY A CA 1
ATOM 1449 C C . GLY A 1 187 ? 2.434 12.133 12.68 1 98.38 187 GLY A C 1
ATOM 1450 O O . GLY A 1 187 ? 1.607 11.602 11.93 1 98.38 187 GLY A O 1
ATOM 1451 N N . SER A 1 188 ? 2.182 12.273 13.977 1 97.44 188 SER A N 1
ATOM 1452 C CA . SER A 1 188 ? 1.035 11.648 14.633 1 97.44 188 SER A CA 1
ATOM 1453 C C . SER A 1 188 ? 0.092 12.695 15.211 1 97.44 188 SER A C 1
ATOM 1455 O O . SER A 1 188 ? -0.57 12.453 16.219 1 97.44 188 SER A O 1
ATOM 1457 N N . ALA A 1 189 ? 0.14 13.867 14.664 1 97.81 189 ALA A N 1
ATOM 1458 C CA . ALA A 1 189 ? -0.822 14.938 14.914 1 97.81 189 ALA A CA 1
ATOM 1459 C C . ALA A 1 189 ? -0.758 15.406 16.375 1 97.81 189 ALA A C 1
ATOM 1461 O O . ALA A 1 189 ? 0.225 15.141 17.062 1 97.81 189 ALA A O 1
ATOM 1462 N N . GLU A 1 190 ? -1.748 16.125 16.75 1 98 190 GLU A N 1
ATOM 1463 C CA . GLU A 1 190 ? -1.813 16.75 18.078 1 98 190 GLU A CA 1
ATOM 1464 C C . GLU A 1 190 ? -1.818 15.703 19.172 1 98 190 GLU A C 1
ATOM 1466 O O . GLU A 1 190 ? -1.245 15.914 20.25 1 98 190 GLU A O 1
ATOM 1471 N N . ARG A 1 191 ? -2.371 14.594 18.844 1 96.06 191 ARG A N 1
ATOM 1472 C CA . ARG A 1 191 ? -2.521 13.531 19.844 1 96.06 191 ARG A CA 1
ATOM 1473 C C . ARG A 1 191 ? -1.168 13.117 20.406 1 96.06 191 ARG A C 1
ATOM 1475 O O . ARG A 1 191 ? -1.055 12.82 21.594 1 96.06 191 ARG A O 1
ATOM 1482 N N . PHE A 1 192 ? -0.115 13.172 19.625 1 97.88 192 PHE A N 1
ATOM 1483 C CA . PHE A 1 192 ? 1.192 12.711 20.062 1 97.88 192 PHE A CA 1
ATOM 1484 C C . PHE A 1 192 ? 2.188 13.867 20.125 1 97.88 192 PHE A C 1
ATOM 1486 O O . PHE A 1 192 ? 3.326 13.688 20.562 1 97.88 192 PHE A O 1
ATOM 1493 N N . ALA A 1 193 ? 1.747 15.07 19.766 1 98.12 193 ALA A N 1
ATOM 1494 C CA . ALA A 1 193 ? 2.613 16.234 19.688 1 98.12 193 ALA A CA 1
ATOM 1495 C C . ALA A 1 193 ? 3.34 16.469 21.016 1 98.12 193 ALA A C 1
ATOM 1497 O O . ALA A 1 193 ? 4.551 16.703 21.031 1 98.12 193 ALA A O 1
ATOM 1498 N N . PRO A 1 194 ? 2.668 16.359 22.219 1 98 194 PRO A N 1
ATOM 1499 C CA . PRO A 1 194 ? 3.383 16.625 23.469 1 98 194 PRO A CA 1
ATOM 1500 C C . PRO A 1 194 ? 4.586 15.703 23.672 1 98 194 PRO A C 1
ATOM 1502 O O . PRO A 1 194 ? 5.652 16.156 24.094 1 98 194 PRO A O 1
ATOM 1505 N N . TYR A 1 195 ? 4.477 14.516 23.281 1 98.12 195 TYR A N 1
ATOM 1506 C CA . TYR A 1 195 ? 5.512 13.523 23.547 1 98.12 195 TYR A CA 1
ATOM 1507 C C . TYR A 1 195 ? 6.656 13.656 22.547 1 98.12 195 TYR A C 1
ATOM 1509 O O . TYR A 1 195 ? 7.828 13.617 22.922 1 98.12 195 TYR A O 1
ATOM 1517 N N . TYR A 1 196 ? 6.266 13.836 21.297 1 98.56 196 TYR A N 1
ATOM 1518 C CA . TYR A 1 196 ? 7.281 14.008 20.266 1 98.56 196 TYR A CA 1
ATOM 1519 C C . TYR A 1 196 ? 8.062 15.297 20.469 1 98.56 196 TYR A C 1
ATOM 1521 O O . TYR A 1 196 ? 9.289 15.32 20.312 1 98.56 196 TYR A O 1
ATOM 1529 N N . MET A 1 197 ? 7.328 16.344 20.828 1 98.12 197 MET A N 1
ATOM 1530 C CA . MET A 1 197 ? 8 17.625 20.984 1 98.12 197 MET A CA 1
ATOM 1531 C C . MET A 1 197 ? 8.875 17.625 22.219 1 98.12 197 MET A C 1
ATOM 1533 O O . MET A 1 197 ? 9.961 18.219 22.219 1 98.12 197 MET A O 1
ATOM 1537 N N . LEU A 1 198 ? 8.414 16.953 23.266 1 97.5 198 LEU A N 1
ATOM 1538 C CA . LEU A 1 198 ? 9.273 16.766 24.438 1 97.5 198 LEU A CA 1
ATOM 1539 C C . LEU A 1 198 ? 10.539 16 24.062 1 97.5 198 LEU A C 1
ATOM 1541 O O . LEU A 1 198 ? 11.617 16.281 24.578 1 97.5 198 LEU A O 1
ATOM 1545 N N . ALA A 1 199 ? 10.391 15.07 23.125 1 97.31 199 ALA A N 1
ATOM 1546 C CA . ALA A 1 199 ? 11.508 14.227 22.719 1 97.31 199 ALA A CA 1
ATOM 1547 C C . ALA A 1 199 ? 12.398 14.953 21.703 1 97.31 199 ALA A C 1
ATOM 1549 O O . ALA A 1 199 ? 13.469 14.461 21.344 1 97.31 199 ALA A O 1
ATOM 1550 N N . GLY A 1 200 ? 11.938 16.078 21.203 1 97.06 200 GLY A N 1
ATOM 1551 C CA . GLY A 1 200 ? 12.859 16.875 20.406 1 97.06 200 GLY A CA 1
ATOM 1552 C C . GLY A 1 200 ? 12.281 17.266 19.062 1 97.06 200 GLY A C 1
ATOM 1553 O O . GLY A 1 200 ? 12.922 18 18.297 1 97.06 200 GLY A O 1
ATOM 1554 N N . SER A 1 201 ? 11.07 16.844 18.703 1 98.31 201 SER A N 1
ATOM 1555 C CA . SER A 1 201 ? 10.438 17.281 17.469 1 98.31 201 SER A CA 1
ATOM 1556 C C . SER A 1 201 ? 10.125 18.766 17.5 1 98.31 201 SER A C 1
ATOM 1558 O O . SER A 1 201 ? 9.57 19.266 18.484 1 98.31 201 SER A O 1
ATOM 1560 N N . PRO A 1 202 ? 10.438 19.5 16.484 1 97.88 202 PRO A N 1
ATOM 1561 C CA . PRO A 1 202 ? 10.172 20.938 16.5 1 97.88 202 PRO A CA 1
ATOM 1562 C C . PRO A 1 202 ? 8.758 21.281 16.016 1 97.88 202 PRO A C 1
ATOM 1564 O O . PRO A 1 202 ? 8.391 22.453 15.945 1 97.88 202 PRO A O 1
ATOM 1567 N N . GLY A 1 203 ? 7.965 20.312 15.648 1 98.06 203 GLY A N 1
ATOM 1568 C CA . GLY A 1 203 ? 6.629 20.516 15.117 1 98.06 203 GLY A CA 1
ATOM 1569 C C . GLY A 1 203 ? 5.871 19.219 14.898 1 98.06 203 GLY A C 1
ATOM 1570 O O . GLY A 1 203 ? 6.352 18.141 15.273 1 98.06 203 GLY A O 1
ATOM 1571 N N . PHE A 1 204 ? 4.645 19.297 14.367 1 98.75 204 PHE A N 1
ATOM 1572 C CA . PHE A 1 204 ? 3.822 18.125 14.102 1 98.75 204 PHE A CA 1
ATOM 1573 C C . PHE A 1 204 ? 2.92 18.359 12.898 1 98.75 204 PHE A C 1
ATOM 1575 O O . PHE A 1 204 ? 2.744 19.5 12.461 1 98.75 204 PHE A O 1
ATOM 1582 N N . THR A 1 205 ? 2.471 17.297 12.312 1 98.75 205 THR A N 1
ATOM 1583 C CA . THR A 1 205 ? 1.476 17.359 11.25 1 98.75 205 THR A CA 1
ATOM 1584 C C . THR A 1 205 ? 0.064 17.359 11.828 1 98.75 205 THR A C 1
ATOM 1586 O O . THR A 1 205 ? -0.147 16.922 12.969 1 98.75 205 THR A O 1
ATOM 1589 N N . THR A 1 206 ? -0.879 17.844 11.047 1 98.69 206 THR A N 1
ATOM 1590 C CA . THR A 1 206 ? -2.23 17.875 11.594 1 98.69 206 THR A CA 1
ATOM 1591 C C . THR A 1 206 ? -3.268 17.703 10.492 1 98.69 206 THR A C 1
ATOM 1593 O O . THR A 1 206 ? -3.143 18.281 9.414 1 98.69 206 THR A O 1
ATOM 1596 N N . GLY A 1 207 ? -4.184 16.797 10.719 1 98 207 GLY A N 1
ATOM 1597 C CA . GLY A 1 207 ? -5.441 16.766 9.984 1 98 207 GLY A CA 1
ATOM 1598 C C . GLY A 1 207 ? -6.527 17.594 10.625 1 98 207 GLY A C 1
ATOM 1599 O O . GLY A 1 207 ? -7.273 18.297 9.938 1 98 207 GLY A O 1
ATOM 1600 N N . ALA A 1 208 ? -6.586 17.625 11.961 1 97.62 208 ALA A N 1
ATOM 1601 C CA . ALA A 1 208 ? -7.582 18.375 12.719 1 97.62 208 ALA A CA 1
ATOM 1602 C C . ALA A 1 208 ? -7.449 19.875 12.469 1 97.62 208 ALA A C 1
ATOM 1604 O O . ALA A 1 208 ? -8.422 20.625 12.609 1 97.62 208 ALA A O 1
ATOM 1605 N N . GLY A 1 209 ? -6.246 20.25 12.062 1 97.88 209 GLY A N 1
ATOM 1606 C CA . GLY A 1 209 ? -5.992 21.641 11.766 1 97.88 209 GLY A CA 1
ATOM 1607 C C . GLY A 1 209 ? -6.871 22.188 10.656 1 97.88 209 GLY A C 1
ATOM 1608 O O . GLY A 1 209 ? -7.004 23.406 10.5 1 97.88 209 GLY A O 1
ATOM 1609 N N . ASN A 1 210 ? -7.441 21.312 9.82 1 98.12 210 ASN A N 1
ATOM 1610 C CA . ASN A 1 210 ? -8.422 21.75 8.836 1 98.12 210 ASN A CA 1
ATOM 1611 C C . ASN A 1 210 ? -9.648 22.375 9.492 1 98.12 210 ASN A C 1
ATOM 1613 O O . ASN A 1 210 ? -10.281 23.266 8.922 1 98.12 210 ASN A O 1
ATOM 1617 N N . LEU A 1 211 ? -9.969 21.891 10.688 1 96.94 211 LEU A N 1
ATOM 1618 C CA . LEU A 1 211 ? -11.141 22.312 11.453 1 96.94 211 LEU A CA 1
ATOM 1619 C C . LEU A 1 211 ? -10.797 23.469 12.383 1 96.94 211 LEU A C 1
ATOM 1621 O O . LEU A 1 211 ? -11.602 24.375 12.578 1 96.94 211 LEU A O 1
ATOM 1625 N N . CYS A 1 212 ? -9.648 23.406 12.938 1 97.69 212 CYS A N 1
ATOM 1626 C CA . CYS A 1 212 ? -9.305 24.328 14.008 1 97.69 212 CYS A CA 1
ATOM 1627 C C . CYS A 1 212 ? -7.844 24.75 13.914 1 97.69 212 CYS A C 1
ATOM 1629 O O . CYS A 1 212 ? -7.055 24.484 14.82 1 97.69 212 CYS A O 1
ATOM 1631 N N . PRO A 1 213 ? -7.535 25.484 12.805 1 98.12 213 PRO A N 1
ATOM 1632 C CA . PRO A 1 213 ? -6.133 25.844 12.562 1 98.12 213 PRO A CA 1
ATOM 1633 C C . PRO A 1 213 ? -5.543 26.703 13.68 1 98.12 213 PRO A C 1
ATOM 1635 O O . PRO A 1 213 ? -4.379 26.516 14.055 1 98.12 213 PRO A O 1
ATOM 1638 N N . HIS A 1 214 ? -6.305 27.641 14.289 1 98.31 214 HIS A N 1
ATOM 1639 C CA . HIS A 1 214 ? -5.773 28.5 15.344 1 98.31 214 HIS A CA 1
ATOM 1640 C C . HIS A 1 214 ? -5.453 27.688 16.594 1 98.31 214 HIS A C 1
ATOM 1642 O O . HIS A 1 214 ? -4.453 27.953 17.281 1 98.31 214 HIS A O 1
ATOM 1648 N N . LEU A 1 215 ? -6.297 26.734 16.859 1 98.06 215 LEU A N 1
ATOM 1649 C CA . LEU A 1 215 ? -6.059 25.859 18.016 1 98.06 215 LEU A CA 1
ATOM 1650 C C . LEU A 1 215 ? -4.785 25.047 17.828 1 98.06 215 LEU A C 1
ATOM 1652 O O . LEU A 1 215 ? -3.979 24.922 18.75 1 98.06 215 LEU A O 1
ATOM 1656 N N . SER A 1 216 ? -4.621 24.438 16.641 1 98.5 216 SER A N 1
ATOM 1657 C CA . SER A 1 216 ? -3.43 23.641 16.344 1 98.5 216 SER A CA 1
ATOM 1658 C C . SER A 1 216 ? -2.168 24.5 16.438 1 98.5 216 SER A C 1
ATOM 1660 O O . SER A 1 216 ? -1.157 24.062 16.984 1 98.5 216 SER A O 1
ATOM 1662 N N . LEU A 1 217 ? -2.23 25.688 15.867 1 98.62 217 LEU A N 1
ATOM 1663 C CA . LEU A 1 217 ? -1.091 26.609 15.891 1 98.62 217 LEU A CA 1
ATOM 1664 C C . LEU A 1 217 ? -0.774 27.031 17.328 1 98.62 217 LEU A C 1
ATOM 1666 O O . LEU A 1 217 ? 0.395 27.109 17.703 1 98.62 217 LEU A O 1
ATOM 1670 N N . ALA A 1 218 ? -1.799 27.312 18.109 1 98.38 218 ALA A N 1
ATOM 1671 C CA . ALA A 1 218 ? -1.604 27.688 19.5 1 98.38 218 ALA A CA 1
ATOM 1672 C C . ALA A 1 218 ? -0.996 26.547 20.312 1 98.38 218 ALA A C 1
ATOM 1674 O O . ALA A 1 218 ? -0.161 26.781 21.188 1 98.38 218 ALA A O 1
ATOM 1675 N N . CYS A 1 219 ? -1.476 25.391 20.031 1 98.19 219 CYS A N 1
ATOM 1676 C CA . CYS A 1 219 ? -0.909 24.219 20.656 1 98.19 219 CYS A CA 1
ATOM 1677 C C . CYS A 1 219 ? 0.59 24.109 20.406 1 98.19 219 CYS A C 1
ATOM 1679 O O . CYS A 1 219 ? 1.377 23.953 21.344 1 98.19 219 CYS A O 1
ATOM 1681 N N . HIS A 1 220 ? 0.957 24.219 19.188 1 98.69 220 HIS A N 1
ATOM 1682 C CA . HIS A 1 220 ? 2.369 24.188 18.812 1 98.69 220 HIS A CA 1
ATOM 1683 C C . HIS A 1 220 ? 3.15 25.297 19.516 1 98.69 220 HIS A C 1
ATOM 1685 O O . HIS A 1 220 ? 4.23 25.047 20.062 1 98.69 220 HIS A O 1
ATOM 1691 N N . ALA A 1 221 ? 2.627 26.531 19.484 1 98.38 221 ALA A N 1
ATOM 1692 C CA . ALA A 1 221 ? 3.307 27.688 20.078 1 98.38 221 ALA A CA 1
ATOM 1693 C C . ALA A 1 221 ? 3.562 27.453 21.562 1 98.38 221 ALA A C 1
ATOM 1695 O O . ALA A 1 221 ? 4.641 27.781 22.078 1 98.38 221 ALA A O 1
ATOM 1696 N N . ALA A 1 222 ? 2.566 26.906 22.234 1 98.44 222 ALA A N 1
ATOM 1697 C CA . ALA A 1 222 ? 2.703 26.641 23.656 1 98.44 222 ALA A CA 1
ATOM 1698 C C . ALA A 1 222 ? 3.814 25.625 23.922 1 98.44 222 ALA A C 1
ATOM 1700 O O . ALA A 1 222 ? 4.672 25.844 24.781 1 98.44 222 ALA A O 1
ATOM 1701 N N . PHE A 1 223 ? 3.836 24.516 23.156 1 98.31 223 PHE A N 1
ATOM 1702 C CA . PHE A 1 223 ? 4.863 23.5 23.344 1 98.31 223 PHE A CA 1
ATOM 1703 C C . PHE A 1 223 ? 6.238 24.047 22.969 1 98.31 223 PHE A C 1
ATOM 1705 O O . PHE A 1 223 ? 7.23 23.75 23.641 1 98.31 223 PHE A O 1
ATOM 1712 N N . ALA A 1 224 ? 6.309 24.812 21.906 1 98 224 ALA A N 1
ATOM 1713 C CA . ALA A 1 224 ? 7.574 25.391 21.469 1 98 224 ALA A CA 1
ATOM 1714 C C . ALA A 1 224 ? 8.141 26.328 22.531 1 98 224 ALA A C 1
ATOM 1716 O O . ALA A 1 224 ? 9.367 26.438 22.688 1 98 224 ALA A O 1
ATOM 1717 N N . ALA A 1 225 ? 7.273 26.969 23.281 1 97.88 225 ALA A N 1
ATOM 1718 C CA . ALA A 1 225 ? 7.664 27.891 24.359 1 97.88 225 ALA A CA 1
ATOM 1719 C C . ALA A 1 225 ? 7.844 27.141 25.672 1 97.88 225 ALA A C 1
ATOM 1721 O O . ALA A 1 225 ? 8.07 27.766 26.719 1 97.88 225 ALA A O 1
ATOM 1722 N N . GLN A 1 226 ? 7.668 25.859 25.656 1 97.75 226 GLN A N 1
ATOM 1723 C CA . GLN A 1 226 ? 7.816 24.969 26.812 1 97.75 226 GLN A CA 1
ATOM 1724 C C . GLN A 1 226 ? 6.754 25.266 27.859 1 97.75 226 GLN A C 1
ATOM 1726 O O . GLN A 1 226 ? 7.016 25.156 29.062 1 97.75 226 GLN A O 1
ATOM 1731 N N . GLN A 1 227 ? 5.727 25.859 27.391 1 98.31 227 GLN A N 1
ATOM 1732 C CA . GLN A 1 227 ? 4.547 25.984 28.25 1 98.31 227 GLN A CA 1
ATOM 1733 C C . GLN A 1 227 ? 3.713 24.703 28.219 1 98.31 227 GLN A C 1
ATOM 1735 O O . GLN A 1 227 ? 2.598 24.688 27.703 1 98.31 227 GLN A O 1
ATOM 1740 N N . TRP A 1 228 ? 4.16 23.703 28.844 1 98.06 228 TRP A N 1
ATOM 1741 C CA . TRP A 1 228 ? 3.662 22.344 28.703 1 98.06 228 TRP A CA 1
ATOM 1742 C C . TRP A 1 228 ? 2.227 22.234 29.219 1 98.06 228 TRP A C 1
ATOM 1744 O O . TRP A 1 228 ? 1.384 21.594 28.578 1 98.06 228 TRP A O 1
ATOM 1754 N N . ASP A 1 229 ? 1.905 22.875 30.328 1 98.38 229 ASP A N 1
ATOM 1755 C CA . ASP A 1 229 ? 0.551 22.812 30.875 1 98.38 229 ASP A CA 1
ATOM 1756 C C . ASP A 1 229 ? -0.458 23.406 29.891 1 98.38 229 ASP A C 1
ATOM 1758 O O . ASP A 1 229 ? -1.51 22.812 29.641 1 98.38 229 ASP A O 1
ATOM 1762 N N . GLU A 1 230 ? -0.11 24.547 29.375 1 97.88 230 GLU A N 1
ATOM 1763 C CA . GLU A 1 230 ? -0.984 25.188 28.391 1 97.88 230 GLU A CA 1
ATOM 1764 C C . GLU A 1 230 ? -1.099 24.359 27.125 1 97.88 230 GLU A C 1
ATOM 1766 O O . GLU A 1 230 ? -2.189 24.219 26.562 1 97.88 230 GLU A O 1
ATOM 1771 N N . GLY A 1 231 ? 0.048 23.875 26.656 1 98.25 231 GLY A N 1
ATOM 1772 C CA . GLY A 1 231 ? 0.017 23 25.5 1 98.25 231 GLY A CA 1
ATOM 1773 C C . GLY A 1 231 ? -0.887 21.797 25.688 1 98.25 231 GLY A C 1
ATOM 1774 O O . GLY A 1 231 ? -1.681 21.469 24.812 1 98.25 231 GLY A O 1
ATOM 1775 N N . MET A 1 232 ? -0.763 21.203 26.875 1 98.5 232 MET A N 1
ATOM 1776 C CA . MET A 1 232 ? -1.57 20.031 27.188 1 98.5 232 MET A CA 1
ATOM 1777 C C . MET A 1 232 ? -3.049 20.391 27.281 1 98.5 232 MET A C 1
ATOM 1779 O O . MET A 1 232 ? -3.912 19.594 26.891 1 98.5 232 MET A O 1
ATOM 1783 N N . ARG A 1 233 ? -3.338 21.531 27.797 1 98.06 233 ARG A N 1
ATOM 1784 C CA . ARG A 1 233 ? -4.719 22 27.859 1 98.06 233 ARG A CA 1
ATOM 1785 C C . ARG A 1 233 ? -5.32 22.109 26.469 1 98.06 233 ARG A C 1
ATOM 1787 O O . ARG A 1 233 ? -6.406 21.594 26.203 1 98.06 233 ARG A O 1
ATOM 1794 N N . LEU A 1 234 ? -4.66 22.797 25.578 1 98.19 234 LEU A N 1
ATOM 1795 C CA . LEU A 1 234 ? -5.129 22.984 24.219 1 98.19 234 LEU A CA 1
ATOM 1796 C C . LEU A 1 234 ? -5.219 21.656 23.484 1 98.19 234 LEU A C 1
ATOM 1798 O O . LEU A 1 234 ? -6.207 21.375 22.797 1 98.19 234 LEU A O 1
ATOM 1802 N N . GLN A 1 235 ? -4.199 20.844 23.672 1 98.5 235 GLN A N 1
ATOM 1803 C CA . GLN A 1 235 ? -4.16 19.531 23.062 1 98.5 235 GLN A CA 1
ATOM 1804 C C . GLN A 1 235 ? -5.352 18.672 23.5 1 98.5 235 GLN A C 1
ATOM 1806 O O . GLN A 1 235 ? -5.941 17.953 22.703 1 98.5 235 GLN A O 1
ATOM 1811 N N . SER A 1 236 ? -5.73 18.766 24.781 1 98.25 236 SER A N 1
ATOM 1812 C CA . SER A 1 236 ? -6.812 17.969 25.344 1 98.25 236 SER A CA 1
ATOM 1813 C C . SER A 1 236 ? -8.156 18.328 24.719 1 98.25 236 SER A C 1
ATOM 1815 O O . SER A 1 236 ? -9.07 17.516 24.688 1 98.25 236 SER A O 1
ATOM 1817 N N . ILE A 1 237 ? -8.281 19.516 24.203 1 98.19 237 ILE A N 1
ATOM 1818 C CA . ILE A 1 237 ? -9.5 19.953 23.547 1 98.19 237 ILE A CA 1
ATOM 1819 C C . ILE A 1 237 ? -9.617 19.297 22.172 1 98.19 237 ILE A C 1
ATOM 1821 O O . ILE A 1 237 ? -10.711 18.938 21.734 1 98.19 237 ILE A O 1
ATOM 1825 N N . ILE A 1 238 ? -8.453 19.078 21.531 1 98.25 238 ILE A N 1
ATOM 1826 C CA . ILE A 1 238 ? -8.406 18.531 20.172 1 98.25 238 ILE A CA 1
ATOM 1827 C C . ILE A 1 238 ? -8.453 17 20.234 1 98.25 238 ILE A C 1
ATOM 1829 O O . ILE A 1 238 ? -8.961 16.359 19.312 1 98.25 238 ILE A O 1
ATOM 1833 N N . GLN A 1 239 ? -8.047 16.406 21.281 1 97.5 239 GLN A N 1
ATOM 1834 C CA . GLN A 1 239 ? -7.762 14.984 21.438 1 97.5 239 GLN A CA 1
ATOM 1835 C C . GLN A 1 239 ? -8.992 14.141 21.125 1 97.5 239 GLN A C 1
ATOM 1837 O O . GLN A 1 239 ? -8.891 13.109 20.438 1 97.5 239 GLN A O 1
ATOM 1842 N N . PRO A 1 240 ? -10.203 14.539 21.547 1 97.12 240 PRO A N 1
ATOM 1843 C CA . PRO A 1 240 ? -11.359 13.68 21.281 1 97.12 240 PRO A CA 1
ATOM 1844 C C . PRO A 1 240 ? -11.641 13.5 19.797 1 97.12 240 PRO A C 1
ATOM 1846 O O . PRO A 1 240 ? -12.023 12.406 19.359 1 97.12 240 PRO A O 1
ATOM 1849 N N . ILE A 1 241 ? -11.391 14.516 19 1 97 241 ILE A N 1
ATOM 1850 C CA . ILE A 1 241 ? -11.609 14.383 17.562 1 97 241 ILE A CA 1
ATOM 1851 C C . ILE A 1 241 ? -10.516 13.508 16.953 1 97 241 ILE A C 1
ATOM 1853 O O . ILE A 1 241 ? -10.773 12.727 16.031 1 97 241 ILE A O 1
ATOM 1857 N N . GLU A 1 242 ? -9.312 13.664 17.453 1 97.25 242 GLU A N 1
ATOM 1858 C CA . GLU A 1 242 ? -8.219 12.812 16.984 1 97.25 242 GLU A CA 1
ATOM 1859 C C . GLU A 1 242 ? -8.469 11.352 17.359 1 97.25 242 GLU A C 1
ATOM 1861 O O . GLU A 1 242 ? -8.141 10.453 16.578 1 97.25 242 GLU A O 1
ATOM 1866 N N . ASP A 1 243 ? -9.016 11.141 18.547 1 97.19 243 ASP A N 1
ATOM 1867 C CA . ASP A 1 243 ? -9.359 9.781 18.953 1 97.19 243 ASP A CA 1
ATOM 1868 C C . ASP A 1 243 ? -10.43 9.188 18.031 1 97.19 243 ASP A C 1
ATOM 1870 O O . ASP A 1 243 ? -10.367 8.008 17.688 1 97.19 243 ASP A O 1
ATOM 1874 N N . PHE A 1 244 ? -11.414 9.984 17.672 1 97.25 244 PHE A N 1
ATOM 1875 C CA . PHE A 1 244 ? -12.453 9.516 16.75 1 97.25 244 PHE A CA 1
ATOM 1876 C C . PHE A 1 244 ? -11.859 9.156 15.398 1 97.25 244 PHE A C 1
ATOM 1878 O O . PHE A 1 244 ? -12.188 8.109 14.828 1 97.25 244 PHE A O 1
ATOM 1885 N N . ARG A 1 245 ? -10.953 9.969 14.883 1 95.69 245 ARG A N 1
ATOM 1886 C CA . ARG A 1 245 ? -10.289 9.742 13.602 1 95.69 245 ARG A CA 1
ATOM 1887 C C . ARG A 1 245 ? -9.516 8.43 13.609 1 95.69 245 ARG A C 1
ATOM 1889 O O . ARG A 1 245 ? -9.406 7.762 12.578 1 95.69 245 ARG A O 1
ATOM 1896 N N . ALA A 1 246 ? -9.039 8 14.742 1 94.31 246 ALA A N 1
ATOM 1897 C CA . ALA A 1 246 ? -8.164 6.836 14.867 1 94.31 246 ALA A CA 1
ATOM 1898 C C . ALA A 1 246 ? -8.969 5.566 15.109 1 94.31 246 ALA A C 1
ATOM 1900 O O . ALA A 1 246 ? -8.414 4.469 15.156 1 94.31 246 ALA A O 1
ATOM 1901 N N . ARG A 1 247 ? -10.297 5.723 15.211 1 93.25 247 ARG A N 1
ATOM 1902 C CA . ARG A 1 247 ? -11.125 4.555 15.5 1 93.25 247 ARG A CA 1
ATOM 1903 C C . ARG A 1 247 ? -11.102 3.566 14.344 1 93.25 247 ARG A C 1
ATOM 1905 O O . ARG A 1 247 ? -10.844 3.947 13.195 1 93.25 247 ARG A O 1
ATOM 1912 N N . SER A 1 248 ? -11.289 2.33 14.695 1 89.44 248 SER A N 1
ATOM 1913 C CA . SER A 1 248 ? -11.453 1.243 13.734 1 89.44 248 SER A CA 1
ATOM 1914 C C . SER A 1 248 ? -10.312 1.237 12.719 1 89.44 248 SER A C 1
ATOM 1916 O O . SER A 1 248 ? -10.562 1.231 11.508 1 89.44 248 SER A O 1
ATOM 1918 N N . GLY A 1 249 ? -9.055 1.333 13.258 1 87.69 249 GLY A N 1
ATOM 1919 C CA . GLY A 1 249 ? -7.883 1.284 12.391 1 87.69 249 GLY A CA 1
ATOM 1920 C C . GLY A 1 249 ? -7.766 2.488 11.477 1 87.69 249 GLY A C 1
ATOM 1921 O O . GLY A 1 249 ? -7.461 2.346 10.289 1 87.69 249 GLY A O 1
ATOM 1922 N N . ASP A 1 250 ? -8.203 3.643 11.961 1 90.12 250 ASP A N 1
ATOM 1923 C CA . ASP A 1 250 ? -8.109 4.918 11.266 1 90.12 250 ASP A CA 1
ATOM 1924 C C . ASP A 1 250 ? -9.109 4.992 10.109 1 90.12 250 ASP A C 1
ATOM 1926 O O . ASP A 1 250 ? -9.023 5.891 9.273 1 90.12 250 ASP A O 1
ATOM 1930 N N . SER A 1 251 ? -10.07 4.09 10.047 1 92.38 251 SER A N 1
ATOM 1931 C CA . SER A 1 251 ? -10.984 4.043 8.906 1 92.38 251 SER A CA 1
ATOM 1932 C C . SER A 1 251 ? -11.883 5.27 8.867 1 92.38 251 SER A C 1
ATOM 1934 O O . SER A 1 251 ? -12.516 5.555 7.844 1 92.38 251 SER A O 1
ATOM 1936 N N . TYR A 1 252 ? -11.945 6.062 9.969 1 94.06 252 TYR A N 1
ATOM 1937 C CA . TYR A 1 252 ? -12.75 7.273 10.039 1 94.06 252 TYR A CA 1
ATOM 1938 C C . TYR A 1 252 ? -11.906 8.516 9.766 1 94.06 252 TYR A C 1
ATOM 1940 O O . TYR A 1 252 ? -12.406 9.641 9.828 1 94.06 252 TYR A O 1
ATOM 1948 N N . ASN A 1 253 ? -10.68 8.344 9.438 1 95.44 253 ASN A N 1
ATOM 1949 C CA . ASN A 1 253 ? -9.695 9.414 9.438 1 95.44 253 ASN A CA 1
ATOM 1950 C C . ASN A 1 253 ? -10.156 10.602 8.602 1 95.44 253 ASN A C 1
ATOM 1952 O O . ASN A 1 253 ? -10.109 11.742 9.055 1 95.44 253 ASN A O 1
ATOM 1956 N N . VAL A 1 254 ? -10.703 10.328 7.473 1 96.94 254 VAL A N 1
ATOM 1957 C CA . VAL A 1 254 ? -11.031 11.406 6.547 1 96.94 254 VAL A CA 1
ATOM 1958 C C . VAL A 1 254 ? -12.531 11.672 6.574 1 96.94 254 VAL A C 1
ATOM 1960 O O . VAL A 1 254 ? -12.961 12.828 6.605 1 96.94 254 VAL A O 1
ATOM 1963 N N . SER A 1 255 ? -13.312 10.602 6.66 1 96.19 255 SER A N 1
ATOM 1964 C CA . SER A 1 255 ? -14.766 10.734 6.59 1 96.19 255 SER A CA 1
ATOM 1965 C C . SER A 1 255 ? -15.297 11.594 7.734 1 96.19 255 SER A C 1
ATOM 1967 O O . SER A 1 255 ? -16.156 12.453 7.523 1 96.19 255 SER A O 1
ATOM 1969 N N . MET A 1 256 ? -14.773 11.391 8.891 1 97.06 256 MET A N 1
ATOM 1970 C CA . MET A 1 256 ? -15.289 12.148 10.023 1 97.06 256 MET A CA 1
ATOM 1971 C C . MET A 1 256 ? -14.914 13.617 9.914 1 97.06 256 MET A C 1
ATOM 1973 O O . MET A 1 256 ? -15.695 14.5 10.281 1 97.06 256 MET A O 1
ATOM 1977 N N . LEU A 1 257 ? -13.688 13.93 9.43 1 97.19 257 LEU A N 1
ATOM 1978 C CA . LEU A 1 257 ? -13.25 15.312 9.273 1 97.19 257 LEU A CA 1
ATOM 1979 C C . LEU A 1 257 ? -14.102 16.031 8.234 1 97.19 257 LEU A C 1
ATOM 1981 O O . LEU A 1 257 ? -14.445 17.203 8.414 1 97.19 257 LEU A O 1
ATOM 1985 N N . LYS A 1 258 ? -14.383 15.352 7.164 1 97.31 258 LYS A N 1
ATOM 1986 C CA . LYS A 1 258 ? -15.203 15.945 6.117 1 97.31 258 LYS A CA 1
ATOM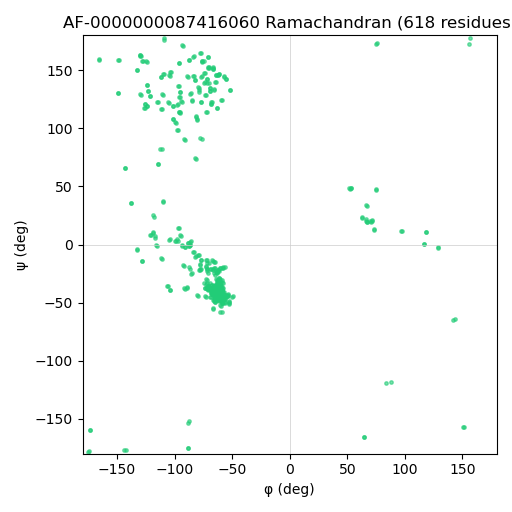 1987 C C . LYS A 1 258 ? -16.609 16.25 6.625 1 97.31 258 LYS A C 1
ATOM 1989 O O . LYS A 1 258 ? -17.172 17.312 6.324 1 97.31 258 LYS A O 1
ATOM 1994 N N . TYR A 1 259 ? -17.188 15.375 7.387 1 97.62 259 TYR A N 1
ATOM 1995 C CA . TYR A 1 259 ? -18.484 15.664 7.984 1 97.62 259 TYR A CA 1
ATOM 1996 C C . TYR A 1 259 ? -18.391 16.828 8.961 1 97.62 259 TYR A C 1
ATOM 1998 O O . TYR A 1 259 ? -19.219 17.734 8.945 1 97.62 259 TYR A O 1
ATOM 2006 N N . ALA A 1 260 ? -17.359 16.812 9.789 1 98 260 ALA A N 1
ATOM 2007 C CA . ALA A 1 260 ? -17.172 17.891 10.75 1 98 260 ALA A CA 1
ATOM 2008 C C . ALA A 1 260 ? -17.062 19.25 10.047 1 98 260 ALA A C 1
ATOM 2010 O O . ALA A 1 260 ? -17.625 20.234 10.516 1 98 260 ALA A O 1
ATOM 2011 N N . MET A 1 261 ? -16.344 19.266 8.945 1 97.38 261 MET A N 1
ATOM 2012 C CA . MET A 1 261 ? -16.219 20.484 8.172 1 97.38 261 MET A CA 1
ATOM 2013 C C . MET A 1 261 ? -17.578 20.969 7.676 1 97.38 261 MET A C 1
ATOM 2015 O O . MET A 1 261 ? -17.828 22.172 7.648 1 97.38 261 MET A O 1
ATOM 2019 N N . SER A 1 262 ? -18.438 20.062 7.273 1 96.88 262 SER A N 1
ATOM 2020 C CA . SER A 1 262 ? -19.75 20.422 6.742 1 96.88 262 SER A CA 1
ATOM 2021 C C . SER A 1 262 ? -20.594 21.109 7.801 1 96.88 262 SER A C 1
ATOM 2023 O O . SER A 1 262 ? -21.516 21.875 7.469 1 96.88 262 SER A O 1
ATOM 2025 N N . LEU A 1 263 ? -20.312 20.875 9.031 1 96.44 263 LEU A N 1
ATOM 2026 C CA . LEU A 1 263 ? -21.062 21.484 10.125 1 96.44 263 LEU A CA 1
ATOM 2027 C C . LEU A 1 263 ? -20.734 22.969 10.266 1 96.44 263 LEU A C 1
ATOM 2029 O O . LEU A 1 263 ? -21.484 23.719 10.875 1 96.44 263 LEU A O 1
ATOM 2033 N N . ILE A 1 264 ? -19.656 23.375 9.719 1 95.12 264 ILE A N 1
ATOM 2034 C CA . ILE A 1 264 ? -19.25 24.766 9.898 1 95.12 264 ILE A CA 1
ATOM 2035 C C . ILE A 1 264 ? -19.234 25.484 8.555 1 95.12 264 ILE A C 1
ATOM 2037 O O . ILE A 1 264 ? -18.766 26.609 8.445 1 95.12 264 ILE A O 1
ATOM 2041 N N . GLY A 1 265 ? -19.688 24.828 7.484 1 93.31 265 GLY A N 1
ATOM 2042 C CA . GLY A 1 265 ? -19.922 25.578 6.262 1 93.31 265 GLY A CA 1
ATOM 2043 C C . GLY A 1 265 ? -19.578 24.797 5.008 1 93.31 265 GLY A C 1
ATOM 2044 O O . GLY A 1 265 ? -20.469 24.422 4.234 1 93.31 265 GLY A O 1
ATOM 2045 N N . PRO A 1 266 ? -18.266 24.453 4.859 1 93.5 266 PRO A N 1
ATOM 2046 C CA . PRO A 1 266 ? -17.859 23.828 3.592 1 93.5 266 PRO A CA 1
ATOM 2047 C C . PRO A 1 266 ? -18.203 22.344 3.523 1 93.5 266 PRO A C 1
ATOM 2049 O O . PRO A 1 266 ? -18.094 21.641 4.523 1 93.5 266 PRO A O 1
ATOM 2052 N N . ASP A 1 267 ? -18.719 21.969 2.434 1 96.62 267 ASP A N 1
ATOM 2053 C CA . ASP A 1 267 ? -18.938 20.562 2.15 1 96.62 267 ASP A CA 1
ATOM 2054 C C . ASP A 1 267 ? -17.859 20.016 1.212 1 96.62 267 ASP A C 1
ATOM 2056 O O . ASP A 1 267 ? -17.891 20.266 0.006 1 96.62 267 ASP A O 1
ATOM 2060 N N . PHE A 1 268 ? -17 19.219 1.751 1 97.69 268 PHE A N 1
ATOM 2061 C CA . PHE A 1 268 ? -15.852 18.719 1 1 97.69 268 PHE A CA 1
ATOM 2062 C C . PHE A 1 268 ? -16.219 17.469 0.222 1 97.69 268 PHE A C 1
ATOM 2064 O O . PHE A 1 268 ? -15.367 16.859 -0.435 1 97.69 268 PHE A O 1
ATOM 2071 N N . GLY A 1 269 ? -17.5 17.062 0.298 1 95.31 269 GLY A N 1
ATOM 2072 C CA . GLY A 1 269 ? -17.906 15.82 -0.352 1 95.31 269 GLY A CA 1
ATOM 2073 C C . GLY A 1 269 ? -17.469 14.578 0.394 1 95.31 269 GLY A C 1
ATOM 2074 O O . GLY A 1 269 ? -16.75 14.672 1.397 1 95.31 269 GLY A O 1
ATOM 2075 N N . PRO A 1 270 ? -17.906 13.445 -0.04 1 92.69 270 PRO A N 1
ATOM 2076 C CA . PRO A 1 270 ? -17.547 12.195 0.639 1 92.69 270 PRO A CA 1
ATOM 2077 C C . PRO A 1 270 ? -16.078 11.82 0.452 1 92.69 270 PRO A C 1
ATOM 2079 O O . PRO A 1 270 ? -15.453 12.242 -0.521 1 92.69 270 PRO A O 1
ATOM 2082 N N . ALA A 1 271 ? -15.555 11.078 1.446 1 93.44 271 ALA A N 1
ATOM 2083 C CA . ALA A 1 271 ? -14.25 10.453 1.24 1 93.44 271 ALA A CA 1
ATOM 2084 C C . ALA A 1 271 ? -14.305 9.414 0.127 1 93.44 271 ALA A C 1
ATOM 2086 O O . ALA A 1 271 ? -15.289 8.672 0.01 1 93.44 271 ALA A O 1
ATOM 2087 N N . ARG 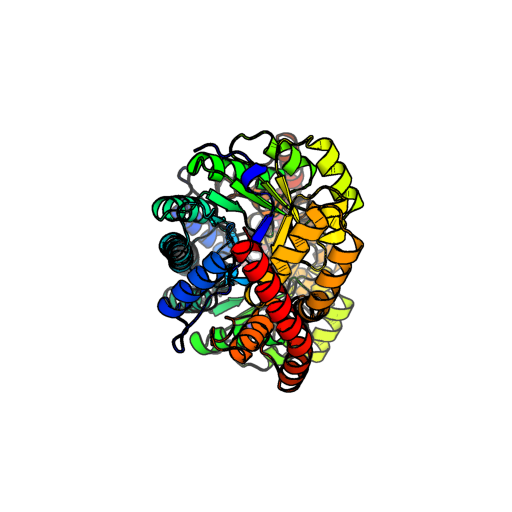A 1 272 ? -13.32 9.359 -0.664 1 92.12 272 ARG A N 1
ATOM 2088 C CA . ARG A 1 272 ? -13.266 8.344 -1.709 1 92.12 272 ARG A CA 1
ATOM 2089 C C . ARG A 1 272 ? -13.031 6.961 -1.113 1 92.12 272 ARG A C 1
ATOM 2091 O O . ARG A 1 272 ? -12.398 6.832 -0.062 1 92.12 272 ARG A O 1
ATOM 2098 N N . ALA A 1 273 ? -13.508 5.945 -1.825 1 88.5 273 ALA A N 1
ATOM 2099 C CA . ALA A 1 273 ? -13.289 4.551 -1.449 1 88.5 273 ALA A CA 1
ATOM 2100 C C . ALA A 1 273 ? -11.805 4.25 -1.296 1 88.5 273 ALA A C 1
ATOM 2102 O O . ALA A 1 273 ? -10.969 4.848 -1.982 1 88.5 273 ALA A O 1
ATOM 2103 N N . PRO A 1 274 ? -11.453 3.367 -0.253 1 89.88 274 PRO A N 1
ATOM 2104 C CA . PRO A 1 274 ? -12.32 2.441 0.476 1 89.88 274 PRO A CA 1
ATOM 2105 C C . PRO A 1 274 ? -12.547 2.861 1.927 1 89.88 274 PRO A C 1
ATOM 2107 O O . PRO A 1 274 ? -12.586 2.012 2.82 1 89.88 274 PRO A O 1
ATOM 2110 N N . GLN A 1 275 ? -12.664 4.09 2.221 1 86.06 275 GLN A N 1
ATOM 2111 C CA . GLN A 1 275 ? -12.836 4.551 3.594 1 86.06 275 GLN A CA 1
ATOM 2112 C C . GLN A 1 275 ? -14.258 4.301 4.082 1 86.06 275 GLN A C 1
ATOM 2114 O O . GLN A 1 275 ? -15.188 4.184 3.277 1 86.06 275 GLN A O 1
ATOM 2119 N N . ARG A 1 276 ? -14.383 4.242 5.348 1 84.31 276 ARG A N 1
ATOM 2120 C CA . ARG A 1 276 ? -15.672 3.979 5.98 1 84.31 276 ARG A CA 1
ATOM 2121 C C . ARG A 1 276 ? -16.609 5.168 5.82 1 84.31 276 ARG A C 1
ATOM 2123 O O . ARG A 1 276 ? -16.203 6.32 5.961 1 84.31 276 ARG A O 1
ATOM 2130 N N . GLN A 1 277 ? -17.828 4.719 5.551 1 86.25 277 GLN A N 1
ATOM 2131 C CA . GLN A 1 277 ? -18.875 5.742 5.578 1 86.25 277 GLN A CA 1
ATOM 2132 C C . GLN A 1 277 ? -19.469 5.891 6.977 1 86.25 277 GLN A C 1
ATOM 2134 O O . GLN A 1 277 ? -19.594 4.906 7.707 1 86.25 277 GLN A O 1
ATOM 2139 N N . LEU A 1 278 ? -19.828 7.07 7.348 1 95.06 278 LEU A N 1
ATOM 2140 C CA . LEU A 1 278 ? -20.312 7.375 8.688 1 95.06 278 LEU A CA 1
ATOM 2141 C C . LEU A 1 278 ? -21.75 6.91 8.852 1 95.06 278 LEU A C 1
ATOM 2143 O O . LEU A 1 278 ? -22.547 6.988 7.914 1 95.06 278 LEU A O 1
ATOM 2147 N N . THR A 1 279 ? -22.062 6.457 10.023 1 94.69 279 THR A N 1
ATOM 2148 C CA . THR A 1 279 ? -23.438 6.113 10.398 1 94.69 279 THR A CA 1
ATOM 2149 C C . THR A 1 279 ? -24.125 7.301 11.07 1 94.69 279 THR A C 1
ATOM 2151 O O . THR A 1 279 ? -23.484 8.305 11.375 1 94.69 279 THR A O 1
ATOM 2154 N N . ALA A 1 280 ? -25.422 7.172 11.297 1 96.62 280 ALA A N 1
ATOM 2155 C CA . ALA A 1 280 ? -26.172 8.203 12.023 1 96.62 280 ALA A CA 1
ATOM 2156 C C . ALA A 1 280 ? -25.609 8.391 13.43 1 96.62 280 ALA A C 1
ATOM 2158 O O . ALA A 1 280 ? -25.547 9.508 13.945 1 96.62 280 ALA A O 1
ATOM 2159 N N . GLN A 1 281 ? -25.266 7.316 13.984 1 96.94 281 GLN A N 1
ATOM 2160 C CA . GLN A 1 281 ? -24.656 7.371 15.312 1 96.94 281 GLN A CA 1
ATOM 2161 C C . GLN A 1 281 ? -23.328 8.109 15.281 1 96.94 281 GLN A C 1
ATOM 2163 O O . GLN A 1 281 ? -23.016 8.883 16.188 1 96.94 281 GLN A O 1
ATOM 2168 N N . ASP A 1 282 ? -22.5 7.852 14.281 1 96.94 282 ASP A N 1
ATOM 2169 C CA . ASP A 1 282 ? -21.234 8.57 14.125 1 96.94 282 ASP A CA 1
ATOM 2170 C C . ASP A 1 282 ? -21.469 10.07 14.016 1 96.94 282 ASP A C 1
ATOM 2172 O O . ASP A 1 282 ? -20.75 10.859 14.641 1 96.94 282 ASP A O 1
ATOM 2176 N N . HIS A 1 283 ? -22.5 10.453 13.195 1 97.62 283 HIS A N 1
ATOM 2177 C CA . HIS A 1 283 ? -22.812 11.859 13.023 1 97.62 283 HIS A CA 1
ATOM 2178 C C . HIS A 1 283 ? -23.125 12.531 14.352 1 97.62 283 HIS A C 1
ATOM 2180 O O . HIS A 1 283 ? -22.594 13.602 14.656 1 97.62 283 HIS A O 1
ATOM 2186 N N . SER A 1 284 ? -23.922 11.859 15.164 1 98 284 SER A N 1
ATOM 2187 C CA . SER A 1 284 ? -24.328 12.398 16.453 1 98 284 SER A CA 1
ATOM 2188 C C . SER A 1 284 ? -23.109 12.57 17.375 1 98 284 SER A C 1
ATOM 2190 O O . SER A 1 284 ? -23.016 13.555 18.109 1 98 284 SER A O 1
ATOM 2192 N N . GLU A 1 285 ? -22.297 11.633 17.312 1 97.94 285 GLU A N 1
ATOM 2193 C CA . GLU A 1 285 ? -21.094 11.695 18.156 1 97.94 285 GLU A CA 1
ATOM 2194 C C . GLU A 1 285 ? -20.172 12.828 17.703 1 97.94 285 GLU A C 1
ATOM 2196 O O . GLU A 1 285 ? -19.625 13.547 18.547 1 97.94 285 GLU A O 1
ATOM 2201 N N . ILE A 1 286 ? -20.016 12.961 16.438 1 98.19 286 ILE A N 1
ATOM 2202 C CA . ILE A 1 286 ? -19.156 14.008 15.898 1 98.19 286 ILE A CA 1
ATOM 2203 C C . ILE A 1 286 ? -19.734 15.375 16.25 1 98.19 286 ILE A C 1
ATOM 2205 O O . ILE A 1 286 ? -19 16.297 16.625 1 98.19 286 ILE A O 1
ATOM 2209 N N . ASP A 1 287 ? -21.078 15.531 16.172 1 97.81 287 ASP A N 1
ATOM 2210 C CA . ASP A 1 287 ? -21.734 16.781 16.562 1 97.81 287 ASP A CA 1
ATOM 2211 C C . ASP A 1 287 ? -21.344 17.203 17.969 1 97.81 287 ASP A C 1
ATOM 2213 O O . ASP A 1 287 ? -21.031 18.359 18.219 1 97.81 287 ASP A O 1
ATOM 2217 N N . ALA A 1 288 ? -21.359 16.25 18.812 1 97.69 288 ALA A N 1
ATOM 2218 C CA . ALA A 1 288 ? -21.047 16.516 20.219 1 97.69 288 ALA A CA 1
ATOM 2219 C C . ALA A 1 288 ? -19.578 16.875 20.391 1 97.69 288 ALA A C 1
ATOM 2221 O O . ALA A 1 288 ? -19.25 17.75 21.203 1 97.69 288 ALA A O 1
ATOM 2222 N N . LEU A 1 289 ? -18.719 16.25 19.656 1 97.69 289 LEU A N 1
ATOM 2223 C CA . LEU A 1 289 ? -17.281 16.469 19.781 1 97.69 289 LEU A CA 1
ATOM 2224 C C . LEU A 1 289 ? -16.875 17.828 19.234 1 97.69 289 LEU A C 1
ATOM 2226 O O . LEU A 1 289 ? -15.883 18.406 19.688 1 97.69 289 LEU A O 1
ATOM 2230 N N . MET A 1 290 ? -17.703 18.391 18.328 1 97.25 290 MET A N 1
ATOM 2231 C CA . MET A 1 290 ? -17.344 19.625 17.609 1 97.25 290 MET A CA 1
ATOM 2232 C C . MET A 1 290 ? -17.562 20.844 18.516 1 97.25 290 MET A C 1
ATOM 2234 O O . MET A 1 290 ? -16.859 21.844 18.375 1 97.25 290 MET A O 1
ATOM 2238 N N . GLN A 1 291 ? -18.359 20.766 19.516 1 96.44 291 GLN A N 1
ATOM 2239 C CA . GLN A 1 291 ? -18.766 21.922 20.297 1 96.44 291 GLN A CA 1
ATOM 2240 C C . GLN A 1 291 ? -17.594 22.516 21.062 1 96.44 291 GLN A C 1
ATOM 2242 O O . GLN A 1 291 ? -17.266 23.688 20.906 1 96.44 291 GLN A O 1
ATOM 2247 N N . PRO A 1 292 ? -16.938 21.688 21.828 1 96.44 292 PRO A N 1
ATOM 2248 C CA . PRO A 1 292 ? -15.812 22.25 22.562 1 96.44 292 PRO A CA 1
ATOM 2249 C C . PRO A 1 292 ? -14.703 22.766 21.641 1 96.44 292 PRO A C 1
ATOM 2251 O O . PRO A 1 292 ? -14.023 23.734 21.969 1 96.44 292 PRO A O 1
ATOM 2254 N N . ILE A 1 293 ? -14.508 22.156 20.516 1 96.69 293 ILE A N 1
ATOM 2255 C CA . ILE A 1 293 ? -13.453 22.516 19.594 1 96.69 293 ILE A CA 1
ATOM 2256 C C . ILE A 1 293 ? -13.766 23.891 18.969 1 96.69 293 ILE A C 1
ATOM 2258 O O . ILE A 1 293 ? -12.891 24.75 18.875 1 96.69 293 ILE A O 1
ATOM 2262 N N . LEU A 1 294 ? -15.008 24.062 18.562 1 95.88 294 LEU A N 1
ATOM 2263 C CA . LEU A 1 294 ? -15.414 25.312 17.922 1 95.88 294 LEU A CA 1
ATOM 2264 C C . LEU A 1 294 ? -15.336 26.484 18.906 1 95.88 294 LEU A C 1
ATOM 2266 O O . LEU A 1 294 ? -14.914 27.578 18.547 1 95.88 294 LEU A O 1
ATOM 2270 N N . ALA A 1 295 ? -15.688 26.219 20.141 1 96.94 295 ALA A N 1
ATOM 2271 C CA . ALA A 1 295 ? -15.609 27.25 21.172 1 96.94 295 ALA A CA 1
ATOM 2272 C C . ALA A 1 295 ? -14.164 27.672 21.422 1 96.94 295 ALA A C 1
ATOM 2274 O O . ALA A 1 295 ? -13.852 28.859 21.484 1 96.94 295 ALA A O 1
ATOM 2275 N N . ALA A 1 296 ? -13.336 26.703 21.531 1 97.62 296 ALA A N 1
ATOM 2276 C CA . ALA A 1 296 ? -11.922 26.969 21.797 1 97.62 296 ALA A CA 1
ATOM 2277 C C . ALA A 1 296 ? -11.266 27.656 20.609 1 97.62 296 ALA A C 1
ATOM 2279 O O . ALA A 1 296 ? -10.422 28.547 20.781 1 97.62 296 ALA A O 1
ATOM 2280 N N . GLU A 1 297 ? -11.586 27.203 19.422 1 97.62 297 GLU A N 1
ATOM 2281 C CA . GLU A 1 297 ? -11.062 27.797 18.203 1 97.62 297 GLU A CA 1
ATOM 2282 C C . GLU A 1 297 ? -11.398 29.281 18.125 1 97.62 297 GLU A C 1
ATOM 2284 O O . GLU A 1 297 ? -10.539 30.094 17.781 1 97.62 297 GLU A O 1
ATOM 2289 N N . ALA A 1 298 ? -12.641 29.625 18.438 1 96.31 298 ALA A N 1
ATOM 2290 C CA . ALA A 1 298 ? -13.086 31.031 18.422 1 96.31 298 ALA A CA 1
ATOM 2291 C C . ALA A 1 298 ? -12.328 31.859 19.453 1 96.31 298 ALA A C 1
ATOM 2293 O O . ALA A 1 298 ? -11.969 33 19.188 1 96.31 298 ALA A O 1
ATOM 2294 N N . GLU A 1 299 ? -12.109 31.25 20.547 1 96.12 299 GLU A N 1
ATOM 2295 C CA . GLU A 1 299 ? -11.406 31.938 21.625 1 96.12 299 GLU A CA 1
ATOM 2296 C C . GLU A 1 299 ? -9.961 32.219 21.25 1 96.12 299 GLU A C 1
ATOM 2298 O O . GLU A 1 299 ? -9.484 33.344 21.422 1 96.12 299 GLU A O 1
ATOM 2303 N N . VAL A 1 300 ? -9.312 31.203 20.75 1 96.38 300 VAL A N 1
ATOM 2304 C CA . VAL A 1 300 ? -7.902 31.344 20.406 1 96.38 300 VAL A CA 1
ATOM 2305 C C . VAL A 1 300 ? -7.746 32.312 19.25 1 96.38 300 VAL A C 1
ATOM 2307 O O . VAL A 1 300 ? -6.809 33.125 19.219 1 96.38 300 VAL A O 1
ATOM 2310 N N . LYS A 1 301 ? -8.625 32.25 18.312 1 94.69 301 LYS A N 1
ATOM 2311 C CA . LYS A 1 301 ? -8.609 33.188 17.172 1 94.69 301 LYS A CA 1
ATOM 2312 C C . LYS A 1 301 ? -8.742 34.625 17.641 1 94.69 301 LYS A C 1
ATOM 2314 O O . LYS A 1 301 ? -8.008 35.5 17.156 1 94.69 301 LYS A O 1
ATOM 2319 N N . SER A 1 302 ? -9.617 34.844 18.516 1 93.06 302 SER A N 1
ATOM 2320 C CA . SER A 1 302 ? -9.859 36.188 19.031 1 93.06 302 SER A CA 1
ATOM 2321 C C . SER A 1 302 ? -8.641 36.719 19.781 1 93.06 302 SER A C 1
ATOM 2323 O O . SER A 1 302 ? -8.305 37.906 19.688 1 93.06 302 SER A O 1
ATOM 2325 N N . GLU A 1 303 ? -8.031 35.844 20.516 1 88.56 303 GLU A N 1
ATOM 2326 C CA . GLU A 1 303 ? -6.84 36.25 21.266 1 88.56 303 GLU A CA 1
ATOM 2327 C C . GLU A 1 303 ? -5.691 36.594 20.328 1 88.56 303 GLU A C 1
ATOM 2329 O O . GLU A 1 303 ? -4.961 37.562 20.562 1 88.56 303 GLU A O 1
ATOM 2334 N N . ALA A 1 304 ? -5.531 35.906 19.328 1 84.62 304 ALA A N 1
ATOM 2335 C CA . ALA A 1 304 ? -4.477 36.156 18.344 1 84.62 304 ALA A CA 1
ATOM 2336 C C . ALA A 1 304 ? -4.688 37.469 17.625 1 84.62 304 ALA A C 1
ATOM 2338 O O . ALA A 1 304 ? -3.729 38.188 17.359 1 84.62 304 ALA A O 1
ATOM 2339 N N . GLN A 1 305 ? -5.875 37.719 17.266 1 84.06 305 GLN A N 1
ATOM 2340 C CA . GLN A 1 305 ? -6.211 38.969 16.578 1 84.06 305 GLN A CA 1
ATOM 2341 C C . GLN A 1 305 ? -5.996 40.188 17.5 1 84.06 305 GLN A C 1
ATOM 2343 O O . GLN A 1 305 ? -5.625 41.25 17.047 1 84.06 305 GLN A O 1
ATOM 2348 N N . SER A 1 306 ? -6.297 39.906 18.703 1 75.19 306 SER A N 1
ATOM 2349 C CA . SER A 1 306 ? -6.121 40.969 19.672 1 75.19 306 SER A CA 1
ATOM 2350 C C . SER A 1 306 ? -4.645 41.281 19.875 1 75.19 306 SER A C 1
ATOM 2352 O O . SER A 1 306 ? -4.258 42.469 19.984 1 75.19 306 SER A O 1
ATOM 2354 N N . VAL A 1 307 ? -3.854 40.281 19.891 1 70.69 307 VAL A N 1
ATOM 2355 C CA . VAL A 1 307 ? -2.422 40.469 20.109 1 70.69 307 VAL A CA 1
ATOM 2356 C C . VAL A 1 307 ? -1.793 41.094 18.859 1 70.69 307 VAL A C 1
ATOM 2358 O O . VAL A 1 307 ? -0.905 41.938 18.969 1 70.69 307 VAL A O 1
ATOM 2361 N N . GLY A 1 308 ? -2.232 40.469 17.688 1 59.81 308 GLY A N 1
ATOM 2362 C CA . GLY A 1 308 ? -1.753 41.094 16.469 1 59.81 308 GLY A CA 1
ATOM 2363 C C . GLY A 1 308 ? -2.15 42.562 16.344 1 59.81 308 GLY A C 1
ATOM 2364 O O . GLY A 1 308 ? -1.409 43.375 15.781 1 59.81 308 GLY A O 1
ATOM 2365 N N . LEU A 1 309 ? -3.412 42.906 16.812 1 51.44 309 LEU A N 1
ATOM 2366 C CA . LEU A 1 309 ? -3.893 44.281 16.844 1 51.44 309 LEU A CA 1
ATOM 2367 C C . LEU A 1 309 ? -3.152 45.094 17.891 1 51.44 309 LEU A C 1
ATOM 2369 O O . LEU A 1 309 ? -3.029 46.312 17.766 1 51.44 309 LEU A O 1
ATOM 2373 N N . SER A 1 310 ? -2.816 44.469 18.859 1 42.69 310 SER A N 1
ATOM 2374 C CA . SER A 1 310 ? -2.107 45.156 19.906 1 42.69 310 SER A CA 1
ATOM 2375 C C . SER A 1 310 ? -0.632 45.344 19.562 1 42.69 310 SER A C 1
ATOM 2377 O O . SER A 1 310 ? 0.099 46.031 20.281 1 42.69 310 SER A O 1
ATOM 2379 N N . ARG A 1 311 ? -0.134 44.719 18.484 1 43.69 311 ARG A N 1
ATOM 2380 C CA . ARG A 1 311 ? 1.229 44.969 18.047 1 43.69 311 ARG A CA 1
ATOM 2381 C C . ARG A 1 311 ? 1.248 46.031 16.938 1 43.69 311 ARG A C 1
ATOM 2383 O O . ARG A 1 311 ? 0.328 46.094 16.125 1 43.69 311 ARG A O 1
ATOM 2390 N N . MET B 1 1 ? -19.25 -13.516 -18.203 1 64.19 1 MET B N 1
ATOM 2391 C CA . MET B 1 1 ? -19.672 -14.906 -18.312 1 64.19 1 MET B CA 1
ATOM 2392 C C . MET B 1 1 ? -19.5 -15.641 -16.984 1 64.19 1 MET B C 1
ATOM 2394 O O . MET B 1 1 ? -18.531 -15.398 -16.266 1 64.19 1 MET B O 1
ATOM 2398 N N . ALA B 1 2 ? -20.391 -16.422 -16.609 1 81.12 2 ALA B N 1
ATOM 2399 C CA . ALA B 1 2 ? -20.359 -17.219 -15.398 1 81.12 2 ALA B CA 1
ATOM 2400 C C . ALA B 1 2 ? -19.453 -18.438 -15.562 1 81.12 2 ALA B C 1
ATOM 2402 O O . ALA B 1 2 ? -19.406 -19.047 -16.641 1 81.12 2 ALA B O 1
ATOM 2403 N N . ILE B 1 3 ? -18.453 -18.562 -14.695 1 90.06 3 ILE B N 1
ATOM 2404 C CA . ILE B 1 3 ? -17.625 -19.766 -14.742 1 90.06 3 ILE B CA 1
ATOM 2405 C C . ILE B 1 3 ? -17.906 -20.641 -13.523 1 90.06 3 ILE B C 1
ATOM 2407 O O . ILE B 1 3 ? -18.344 -20.141 -12.484 1 90.06 3 ILE B O 1
ATOM 2411 N N . ASP B 1 4 ? -17.781 -22.016 -13.82 1 93.56 4 ASP B N 1
ATOM 2412 C CA . ASP B 1 4 ? -17.781 -22.938 -12.695 1 93.56 4 ASP B CA 1
ATOM 2413 C C . ASP B 1 4 ? -16.531 -22.781 -11.844 1 93.56 4 ASP B C 1
ATOM 2415 O O . ASP B 1 4 ? -15.414 -22.969 -12.336 1 93.56 4 ASP B O 1
ATOM 2419 N N . PRO B 1 5 ? -16.734 -22.5 -10.547 1 94.25 5 PRO B N 1
ATOM 2420 C CA . PRO B 1 5 ? -15.57 -22.281 -9.688 1 94.25 5 PRO B CA 1
ATOM 2421 C C . PRO B 1 5 ? -14.625 -23.484 -9.68 1 94.25 5 PRO B C 1
ATOM 2423 O O . PRO B 1 5 ? -13.422 -23.328 -9.438 1 94.25 5 PRO B O 1
ATOM 2426 N N . ALA B 1 6 ? -15.062 -24.625 -10.055 1 94.75 6 ALA B N 1
ATOM 2427 C CA . ALA B 1 6 ? -14.25 -25.844 -10.031 1 94.75 6 ALA B CA 1
ATOM 2428 C C . ALA B 1 6 ? -13.094 -25.75 -11.016 1 94.75 6 ALA B C 1
ATOM 2430 O O . ALA B 1 6 ? -12.086 -26.438 -10.867 1 94.75 6 ALA B O 1
ATOM 2431 N N . VAL B 1 7 ? -13.195 -24.922 -11.938 1 94.88 7 VAL B N 1
ATOM 2432 C CA . VAL B 1 7 ? -12.156 -24.766 -12.953 1 94.88 7 VAL B CA 1
ATOM 2433 C C . VAL B 1 7 ? -10.922 -24.125 -12.328 1 94.88 7 VAL B C 1
ATOM 2435 O O . VAL B 1 7 ? -9.844 -24.125 -12.93 1 94.88 7 VAL B O 1
ATOM 2438 N N . LEU B 1 8 ? -11.109 -23.516 -11.109 1 97.31 8 LEU B N 1
ATOM 2439 C CA . LEU B 1 8 ? -10.016 -22.828 -10.438 1 97.31 8 LEU B CA 1
ATOM 2440 C C . LEU B 1 8 ? -9.164 -23.812 -9.648 1 97.31 8 LEU B C 1
ATOM 2442 O O . LEU B 1 8 ? -8.109 -23.438 -9.117 1 97.31 8 LEU B O 1
ATOM 2446 N N . ARG B 1 9 ? -9.578 -25.078 -9.555 1 97.69 9 ARG B N 1
ATOM 2447 C CA . ARG B 1 9 ? -8.859 -26.078 -8.758 1 97.69 9 ARG B CA 1
ATOM 2448 C C . ARG B 1 9 ? -7.559 -26.484 -9.43 1 97.69 9 ARG B C 1
ATOM 2450 O O . ARG B 1 9 ? -7.562 -26.938 -10.578 1 97.69 9 ARG B O 1
ATOM 2457 N N . GLY B 1 10 ? -6.48 -26.188 -8.867 1 98.19 10 GLY B N 1
ATOM 2458 C CA . GLY B 1 10 ? -5.18 -26.5 -9.438 1 98.19 10 GLY B CA 1
ATOM 2459 C C . GLY B 1 10 ? -4.102 -25.516 -9.023 1 98.19 10 GLY B C 1
ATOM 2460 O O . GLY B 1 10 ? -4.156 -24.953 -7.926 1 98.19 10 GLY B O 1
ATOM 2461 N N . VAL B 1 11 ? -3.047 -25.422 -9.82 1 98.75 11 VAL B N 1
ATOM 2462 C CA . VAL B 1 11 ? -1.89 -24.578 -9.555 1 98.75 11 VAL B CA 1
ATOM 2463 C C . VAL B 1 11 ? -2.021 -23.266 -10.32 1 98.75 11 VAL B C 1
ATOM 2465 O O . VAL B 1 11 ? -2.205 -23.266 -11.539 1 98.75 11 VAL B O 1
ATOM 2468 N N . HIS B 1 12 ? -2.033 -22.156 -9.578 1 98.81 12 HIS B N 1
ATOM 2469 C CA . HIS B 1 12 ? -2.084 -20.812 -10.156 1 98.81 12 HIS B CA 1
ATOM 2470 C C . HIS B 1 12 ? -0.688 -20.203 -10.273 1 98.81 12 HIS B C 1
ATOM 2472 O O . HIS B 1 12 ? -0.043 -19.938 -9.258 1 98.81 12 HIS B O 1
ATOM 2478 N N . LEU B 1 13 ? -0.268 -20 -11.461 1 98.88 13 LEU B N 1
ATOM 2479 C CA . LEU B 1 13 ? 1.068 -19.453 -11.664 1 98.88 13 LEU B CA 1
ATOM 2480 C C . LEU B 1 13 ? 1.038 -17.938 -11.617 1 98.88 13 LEU B C 1
ATOM 2482 O O . LEU B 1 13 ? 0.192 -17.297 -12.258 1 98.88 13 LEU B O 1
ATOM 2486 N N . VAL B 1 14 ? 1.871 -17.375 -10.867 1 98.81 14 VAL B N 1
ATOM 2487 C CA . VAL B 1 14 ? 2.195 -15.953 -10.969 1 98.81 14 VAL B CA 1
ATOM 2488 C C . VAL B 1 14 ? 3.469 -15.766 -11.789 1 98.81 14 VAL B C 1
ATOM 2490 O O . VAL B 1 14 ? 4.578 -15.852 -11.258 1 98.81 14 VAL B O 1
ATOM 2493 N N . PRO B 1 15 ? 3.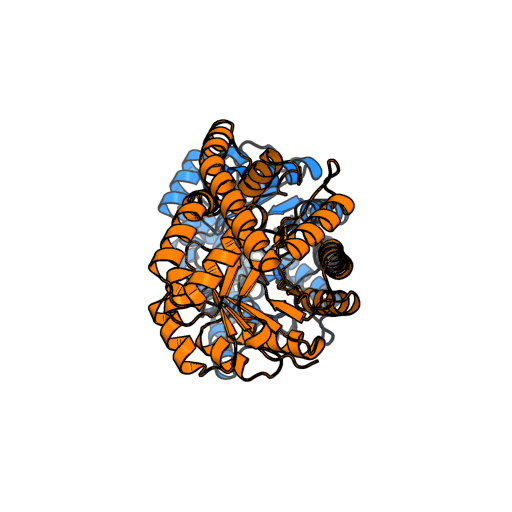332 -15.453 -13.008 1 98.81 15 PRO B N 1
ATOM 2494 C CA . PRO B 1 15 ? 4.504 -15.438 -13.883 1 98.81 15 PRO B CA 1
ATOM 2495 C C . PRO B 1 15 ? 5.445 -14.273 -13.594 1 98.81 15 PRO B C 1
ATOM 2497 O O . PRO B 1 15 ? 4.988 -13.164 -13.305 1 98.81 15 PRO B O 1
ATOM 2500 N N . LEU B 1 16 ? 6.719 -14.492 -13.688 1 98.44 16 LEU B N 1
ATOM 2501 C CA . LEU B 1 16 ? 7.695 -13.414 -13.625 1 98.44 16 LEU B CA 1
ATOM 2502 C C . LEU B 1 16 ? 7.488 -12.43 -14.781 1 98.44 16 LEU B C 1
ATOM 2504 O O . LEU B 1 16 ? 7.078 -12.828 -15.875 1 98.44 16 LEU B O 1
ATOM 2508 N N . THR B 1 17 ? 7.754 -11.25 -14.531 1 98.62 17 THR B N 1
ATOM 2509 C CA . THR B 1 17 ? 7.789 -10.25 -15.594 1 98.62 17 THR B CA 1
ATOM 2510 C C . THR B 1 17 ? 9.211 -10.055 -16.109 1 98.62 17 THR B C 1
ATOM 2512 O O . THR B 1 17 ? 10.148 -9.883 -15.32 1 98.62 17 THR B O 1
ATOM 2515 N N . ALA B 1 18 ? 9.375 -10.086 -17.391 1 98.56 18 ALA B N 1
ATOM 2516 C CA . ALA B 1 18 ? 10.672 -9.883 -18.031 1 98.56 18 ALA B CA 1
ATOM 2517 C C . ALA B 1 18 ? 10.875 -8.422 -18.422 1 98.56 18 ALA B C 1
ATOM 2519 O O . ALA B 1 18 ? 10.031 -7.836 -19.109 1 98.56 18 ALA B O 1
ATOM 2520 N N . PHE B 1 19 ? 11.922 -7.844 -17.922 1 97.31 19 PHE B N 1
ATOM 2521 C CA . PHE B 1 19 ? 12.289 -6.488 -18.312 1 97.31 19 PHE B CA 1
ATOM 2522 C C . PHE B 1 19 ? 13.578 -6.484 -19.125 1 97.31 19 PHE B C 1
ATOM 2524 O O . PHE B 1 19 ? 14.484 -7.281 -18.875 1 97.31 19 PHE B O 1
ATOM 2531 N N . ASP B 1 20 ? 13.656 -5.613 -20.094 1 96.06 20 ASP B N 1
ATOM 2532 C CA . ASP B 1 20 ? 14.883 -5.488 -20.875 1 96.06 20 ASP B CA 1
ATOM 2533 C C . ASP B 1 20 ? 15.852 -4.504 -20.234 1 96.06 20 ASP B C 1
ATOM 2535 O O . ASP B 1 20 ? 15.617 -4.031 -19.125 1 96.06 20 ASP B O 1
ATOM 2539 N N . LYS B 1 21 ? 16.922 -4.25 -20.906 1 92.12 21 LYS B N 1
ATOM 2540 C CA . LYS B 1 21 ? 17.984 -3.412 -20.359 1 92.12 21 LYS B CA 1
ATOM 2541 C C . LYS B 1 21 ? 17.516 -1.972 -20.188 1 92.12 21 LYS B C 1
ATOM 2543 O O . LYS B 1 21 ? 18.109 -1.21 -19.422 1 92.12 21 LYS B O 1
ATOM 2548 N N . SER B 1 22 ? 16.484 -1.557 -20.891 1 92.06 22 SER B N 1
ATOM 2549 C CA . SER B 1 22 ? 15.93 -0.208 -20.797 1 92.06 22 SER B CA 1
ATOM 2550 C C . SER B 1 22 ? 14.758 -0.156 -19.828 1 92.06 22 SER B C 1
ATOM 2552 O O . SER B 1 22 ? 14 0.814 -19.812 1 92.06 22 SER B O 1
ATOM 2554 N N . ASP B 1 23 ? 14.484 -1.323 -19.047 1 91.56 23 ASP B N 1
ATOM 2555 C CA . ASP B 1 23 ? 13.469 -1.418 -18 1 91.56 23 ASP B CA 1
ATOM 2556 C C . ASP B 1 23 ? 12.062 -1.421 -18.609 1 91.56 23 ASP B C 1
ATOM 2558 O O . ASP B 1 23 ? 11.109 -0.975 -17.969 1 91.56 23 ASP B O 1
ATOM 2562 N N . HIS B 1 24 ? 12.023 -1.762 -19.891 1 95.5 24 HIS B N 1
ATOM 2563 C CA . HIS B 1 24 ? 10.727 -2.033 -20.516 1 95.5 24 HIS B CA 1
ATOM 2564 C C . HIS B 1 24 ? 10.422 -3.527 -20.516 1 95.5 24 HIS B C 1
ATOM 2566 O O . HIS B 1 24 ? 11.336 -4.352 -20.453 1 95.5 24 HIS B O 1
ATOM 2572 N N . ILE B 1 25 ? 9.156 -3.834 -20.578 1 98.12 25 ILE B N 1
ATOM 2573 C CA . ILE B 1 25 ? 8.773 -5.242 -20.656 1 98.12 25 ILE B CA 1
ATOM 2574 C C . ILE B 1 25 ? 9.398 -5.883 -21.891 1 98.12 25 ILE B C 1
ATOM 2576 O O . ILE B 1 25 ? 9.281 -5.355 -23 1 98.12 25 ILE B O 1
ATOM 2580 N N . ASN B 1 26 ? 10.141 -6.938 -21.75 1 98.56 26 ASN B N 1
ATOM 2581 C CA . ASN B 1 26 ? 10.617 -7.781 -22.828 1 98.56 26 ASN B CA 1
ATOM 2582 C C . ASN B 1 26 ? 9.523 -8.703 -23.359 1 98.56 26 ASN B C 1
ATOM 2584 O O . ASN B 1 26 ? 9.383 -9.836 -22.875 1 98.56 26 ASN B O 1
ATOM 2588 N N . GLU B 1 27 ? 8.82 -8.211 -24.344 1 98.56 27 GLU B N 1
ATOM 2589 C CA . GLU B 1 27 ? 7.609 -8.891 -24.781 1 98.56 27 GLU B CA 1
ATOM 2590 C C . GLU B 1 27 ? 7.926 -10.258 -25.375 1 98.56 27 GLU B C 1
ATOM 2592 O O . GLU B 1 27 ? 7.16 -11.211 -25.203 1 98.56 27 GLU B O 1
ATOM 2597 N N . THR B 1 28 ? 9.031 -10.344 -26.047 1 98.5 28 THR B N 1
ATOM 2598 C CA . THR B 1 28 ? 9.414 -11.602 -26.672 1 98.5 28 THR B CA 1
ATOM 2599 C C . THR B 1 28 ? 9.68 -12.672 -25.609 1 98.5 28 THR B C 1
ATOM 2601 O O . THR B 1 28 ? 9.141 -13.781 -25.688 1 98.5 28 THR B O 1
ATOM 2604 N N . LEU B 1 29 ? 10.453 -12.297 -24.672 1 98.62 29 LEU B N 1
ATOM 2605 C CA . LEU B 1 29 ? 10.766 -13.242 -23.609 1 98.62 29 LEU B CA 1
ATOM 2606 C C . LEU B 1 29 ? 9.523 -13.57 -22.797 1 98.62 29 LEU B C 1
ATOM 2608 O O . LEU B 1 29 ? 9.336 -14.719 -22.375 1 98.62 29 LEU B O 1
ATOM 2612 N N . GLN B 1 30 ? 8.695 -12.578 -22.531 1 98.81 30 GLN B N 1
ATOM 2613 C CA . GLN B 1 30 ? 7.461 -12.789 -21.781 1 98.81 30 GLN B CA 1
ATOM 2614 C C . GLN B 1 30 ? 6.555 -13.789 -22.5 1 98.81 30 GLN B C 1
ATOM 2616 O O . GLN B 1 30 ? 5.969 -14.672 -21.859 1 98.81 30 GLN B O 1
ATOM 2621 N N . ALA B 1 31 ? 6.449 -13.633 -23.828 1 98.81 31 ALA B N 1
ATOM 2622 C CA . ALA B 1 31 ? 5.641 -14.531 -24.641 1 98.81 31 ALA B CA 1
ATOM 2623 C C . ALA B 1 31 ? 6.176 -15.961 -24.578 1 98.81 31 ALA B C 1
ATOM 2625 O O . ALA B 1 31 ? 5.406 -16.906 -24.391 1 98.81 31 ALA B O 1
ATOM 2626 N N . GLN B 1 32 ? 7.43 -16.062 -24.75 1 98.56 32 GLN B N 1
ATOM 2627 C CA . GLN B 1 32 ? 8.062 -17.375 -24.719 1 98.56 32 GLN B CA 1
ATOM 2628 C C . GLN B 1 32 ? 7.852 -18.062 -23.375 1 98.56 32 GLN B C 1
ATOM 2630 O O . GLN B 1 32 ? 7.578 -19.266 -23.312 1 98.56 32 GLN B O 1
ATOM 2635 N N . HIS B 1 33 ? 8.008 -17.281 -22.312 1 98.69 33 HIS B N 1
ATOM 2636 C CA . HIS B 1 33 ? 7.816 -17.828 -20.969 1 98.69 33 HIS B CA 1
ATOM 2637 C C . HIS B 1 33 ? 6.391 -18.344 -20.781 1 98.69 33 HIS B C 1
ATOM 2639 O O . HIS B 1 33 ? 6.18 -19.438 -20.25 1 98.69 33 HIS B O 1
ATOM 2645 N N . THR B 1 34 ? 5.434 -17.531 -21.188 1 98.75 34 THR B N 1
ATOM 2646 C CA . THR B 1 34 ? 4.031 -17.922 -21.078 1 98.75 34 THR B CA 1
ATOM 2647 C C . THR B 1 34 ? 3.775 -19.234 -21.828 1 98.75 34 THR B C 1
ATOM 2649 O O . THR B 1 34 ? 3.135 -20.141 -21.297 1 98.75 34 THR B O 1
ATOM 2652 N N . ARG B 1 35 ? 4.297 -19.344 -23.031 1 98.44 35 ARG B N 1
ATOM 2653 C CA . ARG B 1 35 ? 4.125 -20.547 -23.844 1 98.44 35 ARG B CA 1
ATOM 2654 C C . ARG B 1 35 ? 4.766 -21.75 -23.172 1 98.44 35 ARG B C 1
ATOM 2656 O O . ARG B 1 35 ? 4.172 -22.844 -23.141 1 98.44 35 ARG B O 1
ATOM 2663 N N . ASN B 1 36 ? 5.961 -21.531 -22.703 1 98.19 36 ASN B N 1
ATOM 2664 C CA . ASN B 1 36 ? 6.648 -22.625 -22.016 1 98.19 36 ASN B CA 1
ATOM 2665 C C . ASN B 1 36 ? 5.836 -23.141 -20.828 1 98.19 36 ASN B C 1
ATOM 2667 O O . ASN B 1 36 ? 5.773 -24.359 -20.594 1 98.19 36 ASN B O 1
ATOM 2671 N N . MET B 1 37 ? 5.254 -22.25 -20.031 1 98.5 37 MET B N 1
ATOM 2672 C CA . MET B 1 37 ? 4.449 -22.641 -18.875 1 98.5 37 MET B CA 1
ATOM 2673 C C . MET B 1 37 ? 3.191 -23.391 -19.312 1 98.5 37 MET B C 1
ATOM 2675 O O . MET B 1 37 ? 2.797 -24.375 -18.703 1 98.5 37 MET B O 1
ATOM 2679 N N . TYR B 1 38 ? 2.621 -22.859 -20.375 1 98.69 38 TYR B N 1
ATOM 2680 C CA . TYR B 1 38 ? 1.446 -23.531 -20.922 1 98.69 38 TYR B CA 1
ATOM 2681 C C . TYR B 1 38 ? 1.791 -24.938 -21.391 1 98.69 38 TYR B C 1
ATOM 2683 O O . TYR B 1 38 ? 1.062 -25.891 -21.094 1 98.69 38 TYR B O 1
ATOM 2691 N N . ASP B 1 39 ? 2.844 -25.047 -22.094 1 97.88 39 ASP B N 1
ATOM 2692 C CA . ASP B 1 39 ? 3.291 -26.344 -22.594 1 97.88 39 ASP B CA 1
ATOM 2693 C C . ASP B 1 39 ? 3.604 -27.297 -21.453 1 97.88 39 ASP B C 1
ATOM 2695 O O . ASP B 1 39 ? 3.443 -28.516 -21.578 1 97.88 39 ASP B O 1
ATOM 2699 N N . ALA B 1 40 ? 4.004 -26.766 -20.328 1 97.81 40 ALA B N 1
ATOM 2700 C CA . ALA B 1 40 ? 4.324 -27.562 -19.141 1 97.81 40 ALA B CA 1
ATOM 2701 C C . ALA B 1 40 ? 3.053 -28.031 -18.438 1 97.81 40 ALA B C 1
ATOM 2703 O O . ALA B 1 40 ? 3.109 -28.875 -17.531 1 97.81 40 ALA B O 1
ATOM 2704 N N . GLY B 1 41 ? 1.914 -27.453 -18.797 1 97.88 41 GLY B N 1
ATOM 2705 C CA . GLY B 1 41 ? 0.656 -27.922 -18.234 1 97.88 41 GLY B CA 1
ATOM 2706 C C . GLY B 1 41 ? -0.054 -26.891 -17.391 1 97.88 41 GLY B C 1
ATOM 2707 O O . GLY B 1 41 ? -1.146 -27.141 -16.875 1 97.88 41 GLY B O 1
ATOM 2708 N N . VAL B 1 42 ? 0.512 -25.688 -17.25 1 98.38 42 VAL B N 1
ATOM 2709 C CA . VAL B 1 42 ? -0.121 -24.609 -16.5 1 98.38 42 VAL B CA 1
ATOM 2710 C C . VAL B 1 42 ? -1.361 -24.109 -17.25 1 98.38 42 VAL B C 1
ATOM 2712 O O . VAL B 1 42 ? -1.334 -23.953 -18.469 1 98.38 42 VAL B O 1
ATOM 2715 N N . ARG B 1 43 ? -2.443 -23.938 -16.5 1 98.5 43 ARG B N 1
ATOM 2716 C CA . ARG B 1 43 ? -3.67 -23.5 -17.156 1 98.5 43 ARG B CA 1
ATOM 2717 C C . ARG B 1 43 ? -4.254 -22.281 -16.438 1 98.5 43 ARG B C 1
ATOM 2719 O O . ARG B 1 43 ? -5.176 -21.641 -16.953 1 98.5 43 ARG B O 1
ATOM 2726 N N . LEU B 1 44 ? -3.811 -21.938 -15.227 1 98.81 44 LEU B N 1
ATOM 2727 C CA . LEU B 1 44 ? -4.285 -20.797 -14.453 1 98.81 44 LEU B CA 1
ATOM 2728 C C . LEU B 1 44 ? -3.178 -19.766 -14.258 1 98.81 44 LEU B C 1
ATOM 2730 O O . LEU B 1 44 ? -2.098 -20.109 -13.758 1 98.81 44 LEU B O 1
ATOM 2734 N N . TYR B 1 45 ? -3.432 -18.547 -14.695 1 98.94 45 TYR B N 1
ATOM 2735 C CA . TYR B 1 45 ? -2.416 -17.5 -14.695 1 98.94 45 TYR B CA 1
ATOM 2736 C C . TYR B 1 45 ? -2.883 -16.281 -13.906 1 98.94 45 TYR B C 1
ATOM 2738 O O . TYR B 1 45 ? -4.023 -15.828 -14.062 1 98.94 45 TYR B O 1
ATOM 2746 N N . LEU B 1 46 ? -2.055 -15.797 -13.062 1 98.88 46 LEU B N 1
ATOM 2747 C CA . LEU B 1 46 ? -2.213 -14.523 -12.375 1 98.88 46 LEU B CA 1
ATOM 2748 C C . LEU B 1 46 ? -1.133 -13.539 -12.805 1 98.88 46 LEU B C 1
ATOM 2750 O O . LEU B 1 46 ? -0.294 -13.133 -11.992 1 98.88 46 LEU B O 1
ATOM 2754 N N . PRO B 1 47 ? -1.185 -13.094 -14.008 1 98.81 47 PRO B N 1
ATOM 2755 C CA . PRO B 1 47 ? -0.153 -12.172 -14.477 1 98.81 47 PRO B CA 1
ATOM 2756 C C . PRO B 1 47 ? -0.205 -10.82 -13.773 1 98.81 47 PRO B C 1
ATOM 2758 O O . PRO B 1 47 ? -1.271 -10.398 -13.312 1 98.81 47 PRO B O 1
ATOM 2761 N N . ALA B 1 48 ? 0.963 -10.164 -13.656 1 98.12 48 ALA B N 1
ATOM 2762 C CA . ALA B 1 48 ? 1.096 -8.828 -13.094 1 98.12 48 ALA B CA 1
ATOM 2763 C C . ALA B 1 48 ? 0.665 -8.805 -11.625 1 98.12 48 ALA B C 1
ATOM 2765 O O . ALA B 1 48 ? 0.211 -7.773 -11.125 1 98.12 48 ALA B O 1
ATOM 2766 N N . ALA B 1 49 ? 0.7 -9.969 -10.938 1 97.56 49 ALA B N 1
ATOM 2767 C CA . ALA B 1 49 ? 0.439 -10 -9.5 1 97.56 49 ALA B CA 1
ATOM 2768 C C . ALA B 1 49 ? 1.718 -9.75 -8.703 1 97.56 49 ALA B C 1
ATOM 2770 O O . ALA B 1 49 ? 2.607 -9.031 -9.156 1 97.56 49 ALA B O 1
ATOM 2771 N N . GLY B 1 50 ? 1.821 -10.266 -7.492 1 94.88 50 GLY B N 1
ATOM 2772 C CA . GLY B 1 50 ? 2.932 -9.938 -6.609 1 94.88 50 GLY B CA 1
ATOM 2773 C C . GLY B 1 50 ? 4.281 -10.32 -7.184 1 94.88 50 GLY B C 1
ATOM 2774 O O . GLY B 1 50 ? 5.148 -9.469 -7.367 1 94.88 50 GLY B O 1
ATOM 2775 N N . THR B 1 51 ? 4.449 -11.625 -7.504 1 96.88 51 THR B N 1
ATOM 2776 C CA . THR B 1 51 ? 5.699 -12.109 -8.07 1 96.88 51 THR B CA 1
ATOM 2777 C C . THR B 1 51 ? 5.98 -11.453 -9.414 1 96.88 51 THR B C 1
ATOM 2779 O O . THR B 1 51 ? 7.137 -11.352 -9.836 1 96.88 51 THR B O 1
ATOM 2782 N N . SER B 1 52 ? 4.891 -10.953 -10.039 1 97.81 52 SER B N 1
ATOM 2783 C CA . SER B 1 52 ? 4.996 -10.258 -11.32 1 97.81 52 SER B CA 1
ATOM 2784 C C . SER B 1 52 ? 5.277 -8.773 -11.125 1 97.81 52 SER B C 1
ATOM 2786 O O . SER B 1 52 ? 5.324 -8.016 -12.094 1 97.81 52 SER B O 1
ATOM 2788 N N . GLU B 1 53 ? 5.348 -8.344 -9.875 1 95.88 53 GLU B N 1
ATOM 2789 C CA . GLU B 1 53 ? 5.777 -6.996 -9.516 1 95.88 53 GLU B CA 1
ATOM 2790 C C . GLU B 1 53 ? 4.684 -5.977 -9.812 1 95.88 53 GLU B C 1
ATOM 2792 O O . GLU B 1 53 ? 4.961 -4.891 -10.328 1 95.88 53 GLU B O 1
ATOM 2797 N N . PHE B 1 54 ? 3.512 -6.246 -9.43 1 95.44 54 PHE B N 1
ATOM 2798 C CA . PHE B 1 54 ? 2.309 -5.453 -9.641 1 95.44 54 PHE B CA 1
ATOM 2799 C C . PHE B 1 54 ? 2.541 -4 -9.242 1 95.44 54 PHE B C 1
ATOM 2801 O O . PHE B 1 54 ? 2.242 -3.084 -10.016 1 95.44 54 PHE B O 1
ATOM 2808 N N . GLN B 1 55 ? 3.172 -3.729 -8.109 1 91.69 55 GLN B N 1
ATOM 2809 C CA . GLN B 1 55 ? 3.271 -2.395 -7.527 1 91.69 55 GLN B CA 1
ATOM 2810 C C . GLN B 1 55 ? 4.23 -1.517 -8.328 1 91.69 55 GLN B C 1
ATOM 2812 O O . GLN B 1 55 ? 4.25 -0.296 -8.156 1 91.69 55 GLN B O 1
ATOM 2817 N N . SER B 1 56 ? 4.984 -2.119 -9.18 1 92.31 56 SER B N 1
ATOM 2818 C CA . SER B 1 56 ? 5.949 -1.347 -9.953 1 92.31 56 SER B CA 1
ATOM 2819 C C . SER B 1 56 ? 5.477 -1.149 -11.391 1 92.31 56 SER B C 1
ATOM 2821 O O . SER B 1 56 ? 6.18 -0.541 -12.203 1 92.31 56 SER B O 1
ATOM 2823 N N . LEU B 1 57 ? 4.277 -1.605 -11.719 1 94.44 57 LEU B N 1
ATOM 2824 C CA . LEU B 1 57 ? 3.809 -1.594 -13.102 1 94.44 57 LEU B CA 1
ATOM 2825 C C . LEU B 1 57 ? 2.805 -0.469 -13.32 1 94.44 57 LEU B C 1
ATOM 2827 O O . LEU B 1 57 ? 2.006 -0.158 -12.438 1 94.44 57 LEU B O 1
ATOM 2831 N N . SER B 1 58 ? 2.855 0.087 -14.5 1 91.56 58 SER B N 1
ATOM 2832 C CA . SER B 1 58 ? 1.803 0.997 -14.945 1 91.56 58 SER B CA 1
ATOM 2833 C C . SER B 1 58 ? 0.559 0.231 -15.375 1 91.56 58 SER B C 1
ATOM 2835 O O . SER B 1 58 ? 0.62 -0.975 -15.625 1 91.56 58 SER B O 1
ATOM 2837 N N . LEU B 1 59 ? -0.552 0.93 -15.508 1 92.56 59 LEU B N 1
ATOM 2838 C CA . LEU B 1 59 ? -1.79 0.337 -16 1 92.56 59 LEU B CA 1
ATOM 2839 C C . LEU B 1 59 ? -1.58 -0.293 -17.375 1 92.56 59 LEU B C 1
ATOM 2841 O O . LEU B 1 59 ? -2.031 -1.413 -17.625 1 92.56 59 LEU B O 1
ATOM 2845 N N . ASP B 1 60 ? -0.864 0.43 -18.219 1 95.94 60 ASP B N 1
ATOM 2846 C CA . ASP B 1 60 ? -0.62 -0.063 -19.562 1 95.94 60 ASP B CA 1
ATOM 2847 C C . ASP B 1 60 ? 0.22 -1.339 -19.547 1 95.94 60 ASP B C 1
ATOM 2849 O O . ASP B 1 60 ? -0.004 -2.25 -20.344 1 95.94 60 ASP B O 1
ATOM 2853 N N . GLU B 1 61 ? 1.169 -1.372 -18.672 1 97.31 61 GLU B N 1
ATOM 2854 C CA . GLU B 1 61 ? 2.02 -2.555 -18.562 1 97.31 61 GLU B CA 1
ATOM 2855 C C . GLU B 1 61 ? 1.229 -3.76 -18.062 1 97.31 61 GLU B C 1
ATOM 2857 O O . GLU B 1 61 ? 1.447 -4.883 -18.516 1 97.31 61 GLU B O 1
ATOM 2862 N N . VAL B 1 62 ? 0.334 -3.525 -17.094 1 97.88 62 VAL B N 1
ATOM 2863 C CA . VAL B 1 62 ? -0.517 -4.602 -16.594 1 97.88 62 VAL B CA 1
ATOM 2864 C C . VAL B 1 62 ? -1.334 -5.191 -17.75 1 97.88 62 VAL B C 1
ATOM 2866 O O . VAL B 1 62 ? -1.33 -6.406 -17.953 1 97.88 62 VAL B O 1
ATOM 2869 N N . VAL B 1 63 ? -1.981 -4.316 -18.484 1 98.62 63 VAL B N 1
ATOM 2870 C CA . VAL B 1 63 ? -2.832 -4.766 -19.594 1 98.62 63 VAL B CA 1
ATOM 2871 C C . VAL B 1 63 ? -1.988 -5.488 -20.641 1 98.62 63 VAL B C 1
ATOM 2873 O O . VAL B 1 63 ? -2.414 -6.504 -21.188 1 98.62 63 VAL B O 1
ATOM 2876 N N . LYS B 1 64 ? -0.808 -4.965 -20.891 1 98.75 64 LYS B N 1
ATOM 2877 C CA . LYS B 1 64 ? 0.112 -5.586 -21.844 1 98.75 64 LYS B CA 1
ATOM 2878 C C . LYS B 1 64 ? 0.473 -7.004 -21.406 1 98.75 64 LYS B C 1
ATOM 2880 O O . LYS B 1 64 ? 0.487 -7.922 -22.234 1 98.75 64 LYS B O 1
ATOM 2885 N N . LEU B 1 65 ? 0.755 -7.207 -20.156 1 98.94 65 LEU B N 1
ATOM 2886 C CA . LEU B 1 65 ? 1.122 -8.523 -19.656 1 98.94 65 LEU B CA 1
ATOM 2887 C C . LEU B 1 65 ? -0.053 -9.492 -19.75 1 98.94 65 LEU B C 1
ATOM 2889 O O . LEU B 1 65 ? 0.132 -10.672 -20.047 1 98.94 65 LEU B O 1
ATOM 2893 N N . VAL B 1 66 ? -1.256 -9.008 -19.469 1 98.94 66 VAL B N 1
ATOM 2894 C CA . VAL B 1 66 ? -2.457 -9.82 -19.609 1 98.94 66 VAL B CA 1
ATOM 2895 C C . VAL B 1 66 ? -2.627 -10.242 -21.062 1 98.94 66 VAL B C 1
ATOM 2897 O O . VAL B 1 66 ? -2.883 -11.414 -21.359 1 98.94 66 VAL B O 1
ATOM 2900 N N . LYS B 1 67 ? -2.451 -9.297 -21.953 1 98.94 67 LYS B N 1
ATOM 2901 C CA . LYS B 1 67 ? -2.592 -9.555 -23.375 1 98.94 67 LYS B CA 1
ATOM 2902 C C . LYS B 1 67 ? -1.577 -10.594 -23.859 1 98.94 67 LYS B C 1
ATOM 2904 O O . LYS B 1 67 ? -1.926 -11.523 -24.594 1 98.94 67 LYS B O 1
ATOM 2909 N N . ILE B 1 68 ? -0.342 -10.43 -23.453 1 98.88 68 ILE B N 1
ATOM 2910 C CA . ILE B 1 68 ? 0.713 -11.359 -23.828 1 98.88 68 ILE B CA 1
ATOM 2911 C C . ILE B 1 68 ? 0.375 -12.758 -23.312 1 98.88 68 ILE B C 1
ATOM 2913 O O . ILE B 1 68 ? 0.567 -13.75 -24.016 1 98.88 68 ILE B O 1
ATOM 2917 N N . THR B 1 69 ? -0.114 -12.82 -22.062 1 98.94 69 THR B N 1
ATOM 2918 C CA . THR B 1 69 ? -0.484 -14.102 -21.484 1 98.94 69 THR B CA 1
ATOM 2919 C C . THR B 1 69 ? -1.587 -14.773 -22.297 1 98.94 69 THR B C 1
ATOM 2921 O O . THR B 1 69 ? -1.494 -15.953 -22.625 1 98.94 69 THR B O 1
ATOM 2924 N N . ARG B 1 70 ? -2.611 -14.023 -22.656 1 98.88 70 ARG B N 1
ATOM 2925 C CA . ARG B 1 70 ? -3.721 -14.555 -23.438 1 98.88 70 ARG B CA 1
ATOM 2926 C C . ARG B 1 70 ? -3.246 -15.047 -24.797 1 98.88 70 ARG B C 1
ATOM 2928 O O . ARG B 1 70 ? -3.609 -16.141 -25.234 1 98.88 70 ARG B O 1
ATOM 2935 N N . GLU B 1 71 ? -2.424 -14.273 -25.438 1 98.81 71 GLU B N 1
ATOM 2936 C CA . GLU B 1 71 ? -1.996 -14.547 -26.812 1 98.81 71 GLU B CA 1
ATOM 2937 C C . GLU B 1 71 ? -1.045 -15.742 -26.875 1 98.81 71 GLU B C 1
ATOM 2939 O O . GLU B 1 71 ? -0.854 -16.344 -27.922 1 98.81 71 GLU B O 1
ATOM 2944 N N . ASN B 1 72 ? -0.422 -16.062 -25.75 1 98.81 72 ASN B N 1
ATOM 2945 C CA . ASN B 1 72 ? 0.638 -17.062 -25.812 1 98.81 72 ASN B CA 1
ATOM 2946 C C . ASN B 1 72 ? 0.329 -18.25 -24.906 1 98.81 72 ASN B C 1
ATOM 2948 O O . ASN B 1 72 ? 1.205 -19.078 -24.641 1 98.81 72 ASN B O 1
ATOM 2952 N N . SER B 1 73 ? -0.869 -18.219 -24.406 1 98.12 73 SER B N 1
ATOM 2953 C CA . SER B 1 73 ? -1.392 -19.406 -23.719 1 98.12 73 SER B CA 1
ATOM 2954 C C . SER B 1 73 ? -2.48 -20.078 -24.547 1 98.12 73 SER B C 1
ATOM 2956 O O . SER B 1 73 ? -2.727 -19.703 -25.688 1 98.12 73 SER B O 1
ATOM 2958 N N . GLY B 1 74 ? -3.084 -21.188 -24.188 1 96 74 GLY B N 1
ATOM 2959 C CA . GLY B 1 74 ? -4.141 -21.906 -24.891 1 96 74 GLY B CA 1
ATOM 2960 C C . GLY B 1 74 ? -5.523 -21.359 -24.609 1 96 74 GLY B C 1
ATOM 2961 O O . GLY B 1 74 ? -5.699 -20.547 -23.688 1 96 74 GLY B O 1
ATOM 2962 N N . PRO B 1 75 ? -6.484 -21.625 -25.391 1 95.56 75 PRO B N 1
ATOM 2963 C CA . PRO B 1 75 ? -7.852 -21.141 -25.203 1 95.56 75 PRO B CA 1
ATOM 2964 C C . PRO B 1 75 ? -8.453 -21.562 -23.875 1 95.56 75 PRO B C 1
ATOM 2966 O O . PRO B 1 75 ? -9.398 -20.938 -23.391 1 95.56 75 PRO B O 1
ATOM 2969 N N . ASP B 1 76 ? -7.871 -22.594 -23.312 1 97.06 76 ASP B N 1
ATOM 2970 C CA . ASP B 1 76 ? -8.414 -23.109 -22.047 1 97.06 76 ASP B CA 1
ATOM 2971 C C . ASP B 1 76 ? -7.711 -22.5 -20.844 1 97.06 76 ASP B C 1
ATOM 2973 O O . ASP B 1 76 ? -8.039 -22.812 -19.703 1 97.06 76 ASP B O 1
ATOM 2977 N N . ALA B 1 77 ? -6.758 -21.656 -21.094 1 98.44 77 ALA B N 1
ATOM 2978 C CA . ALA B 1 77 ? -6.078 -20.969 -20 1 98.44 77 ALA B CA 1
ATOM 2979 C C . ALA B 1 77 ? -7.004 -19.969 -19.328 1 98.44 77 ALA B C 1
ATOM 2981 O O . ALA B 1 77 ? -7.742 -19.234 -20 1 98.44 77 ALA B O 1
ATOM 2982 N N . LEU B 1 78 ? -7.07 -19.969 -18.047 1 98.75 78 LEU B N 1
ATOM 2983 C CA . LEU B 1 78 ? -7.781 -18.953 -17.266 1 98.75 78 LEU B CA 1
ATOM 2984 C C . LEU B 1 78 ? -6.824 -17.875 -16.781 1 98.75 78 LEU B C 1
ATOM 2986 O O . LEU B 1 78 ? -5.762 -18.188 -16.234 1 98.75 78 LEU B O 1
ATOM 2990 N N . ILE B 1 79 ? -7.141 -16.672 -17.062 1 98.88 79 ILE B N 1
ATOM 2991 C CA . ILE B 1 79 ? -6.277 -15.539 -16.781 1 98.88 79 ILE B CA 1
ATOM 2992 C C . ILE B 1 79 ? -7.027 -14.523 -15.93 1 98.88 79 ILE B C 1
ATOM 2994 O O . ILE B 1 79 ? -8.07 -14 -16.328 1 98.88 79 ILE B O 1
ATOM 2998 N N . PHE B 1 80 ? -6.543 -14.227 -14.734 1 98.88 80 PHE B N 1
ATOM 2999 C CA . PHE B 1 80 ? -7.145 -13.227 -13.859 1 98.88 80 PHE B CA 1
ATOM 3000 C C . PHE B 1 80 ? -6.227 -12.016 -13.719 1 98.88 80 PHE B C 1
ATOM 3002 O O . PHE B 1 80 ? -5.109 -12.141 -13.203 1 98.88 80 PHE B O 1
ATOM 3009 N N . ALA B 1 81 ? -6.684 -10.906 -14.172 1 98.81 81 ALA B N 1
ATOM 3010 C CA . ALA B 1 81 ? -5.914 -9.664 -14.133 1 98.81 81 ALA B CA 1
ATOM 3011 C C . ALA B 1 81 ? -6.023 -8.992 -12.766 1 98.81 81 ALA B C 1
ATOM 3013 O O . ALA B 1 81 ? -7.094 -8.977 -12.156 1 98.81 81 ALA B O 1
ATOM 3014 N N . PRO B 1 82 ? -4.906 -8.445 -12.344 1 98.69 82 PRO B N 1
ATOM 3015 C CA . PRO B 1 82 ? -4.957 -7.77 -11.039 1 98.69 82 PRO B CA 1
ATOM 3016 C C . PRO B 1 82 ? -5.695 -6.43 -11.102 1 98.69 82 PRO B C 1
ATOM 3018 O O . PRO B 1 82 ? -5.586 -5.707 -12.094 1 98.69 82 PRO B O 1
ATOM 3021 N N . VAL B 1 83 ? -6.43 -6.203 -10.141 1 97.5 83 VAL B N 1
ATOM 3022 C CA . VAL B 1 83 ? -6.977 -4.875 -9.883 1 97.5 83 VAL B CA 1
ATOM 3023 C C . VAL B 1 83 ? -6.68 -4.465 -8.438 1 97.5 83 VAL B C 1
ATOM 3025 O O . VAL B 1 83 ? -6.406 -5.316 -7.59 1 97.5 83 VAL B O 1
ATOM 3028 N N . GLY B 1 84 ? -6.738 -3.234 -8.367 1 90.44 84 GLY B N 1
ATOM 3029 C CA . GLY B 1 84 ? -6.414 -2.686 -7.062 1 90.44 84 GLY B CA 1
ATOM 3030 C C . GLY B 1 84 ? -5.938 -1.246 -7.125 1 90.44 84 GLY B C 1
ATOM 3031 O O . GLY B 1 84 ? -5.949 -0.627 -8.188 1 90.44 84 GLY B O 1
ATOM 3032 N N . LEU B 1 85 ? -5.648 -0.609 -5.977 1 85.62 85 LEU B N 1
ATOM 3033 C CA . LEU B 1 85 ? -5.234 0.779 -5.797 1 85.62 85 LEU B CA 1
ATOM 3034 C C . LEU B 1 85 ? -6.445 1.705 -5.766 1 85.62 85 LEU B C 1
ATOM 3036 O O . LEU B 1 85 ? -7.336 1.542 -4.93 1 85.62 85 LEU B O 1
ATOM 3040 N N . GLN B 1 86 ? -6.465 2.643 -6.762 1 88.38 86 GLN B N 1
ATOM 3041 C CA . GLN B 1 86 ? -7.598 3.561 -6.785 1 88.38 86 GLN B CA 1
ATOM 3042 C C . GLN B 1 86 ? -8.797 2.939 -7.496 1 88.38 86 GLN B C 1
ATOM 3044 O O . GLN B 1 86 ? -8.625 2.166 -8.445 1 88.38 86 GLN B O 1
ATOM 3049 N N . LEU B 1 87 ? -9.977 3.248 -7.031 1 92.5 87 LEU B N 1
ATOM 3050 C CA . LEU B 1 87 ? -11.219 2.664 -7.531 1 92.5 87 LEU B CA 1
ATOM 3051 C C . LEU B 1 87 ? -11.312 2.805 -9.047 1 92.5 87 LEU B C 1
ATOM 3053 O O . LEU B 1 87 ? -11.531 1.818 -9.758 1 92.5 87 LEU B O 1
ATOM 3057 N N . GLN B 1 88 ? -11.07 3.988 -9.547 1 90 88 GLN B N 1
ATOM 3058 C CA . GLN B 1 88 ? -11.219 4.219 -10.977 1 90 88 GLN B CA 1
ATOM 3059 C C . GLN B 1 88 ? -10.156 3.463 -11.766 1 90 88 GLN B C 1
ATOM 3061 O O . GLN B 1 88 ? -10.414 2.979 -12.867 1 90 88 GLN B O 1
ATOM 3066 N N . HIS B 1 89 ? -9.031 3.383 -11.18 1 90.12 89 HIS B N 1
ATOM 3067 C CA . HIS B 1 89 ? -7.953 2.611 -11.789 1 90.12 89 HIS B CA 1
ATOM 3068 C C . HIS B 1 89 ? -8.312 1.132 -11.867 1 90.12 89 HIS B C 1
ATOM 3070 O O . HIS B 1 89 ? -8.062 0.484 -12.891 1 90.12 89 HIS B O 1
ATOM 3076 N N . SER B 1 90 ? -8.883 0.67 -10.828 1 95.94 90 SER B N 1
ATOM 3077 C CA . SER B 1 90 ? -9.273 -0.737 -10.789 1 95.94 90 SER B CA 1
ATOM 3078 C C . SER B 1 90 ? -10.344 -1.045 -11.828 1 95.94 90 SER B C 1
ATOM 3080 O O . SER B 1 90 ? -10.289 -2.08 -12.492 1 95.94 90 SER B O 1
ATOM 3082 N N . ILE B 1 91 ? -11.289 -0.169 -11.93 1 97.19 91 ILE B N 1
ATOM 3083 C CA . ILE B 1 91 ? -12.352 -0.348 -12.914 1 97.19 91 ILE B CA 1
ATOM 3084 C C . ILE B 1 91 ? -11.766 -0.306 -14.32 1 97.19 91 ILE B C 1
ATOM 3086 O O . ILE B 1 91 ? -12.078 -1.156 -15.156 1 97.19 91 ILE B O 1
ATOM 3090 N N . GLU B 1 92 ? -10.898 0.624 -14.531 1 96.94 92 GLU B N 1
ATOM 3091 C CA . GLU B 1 92 ? -10.289 0.775 -15.852 1 96.94 92 GLU B CA 1
ATOM 3092 C C . GLU B 1 92 ? -9.43 -0.435 -16.203 1 96.94 92 GLU B C 1
ATOM 3094 O O . GLU B 1 92 ? -9.539 -0.976 -17.312 1 96.94 92 GLU B O 1
ATOM 3099 N N . ILE B 1 93 ? -8.602 -0.87 -15.305 1 97.5 93 ILE B N 1
ATOM 3100 C CA . ILE B 1 93 ? -7.762 -2.039 -15.547 1 97.5 93 ILE B CA 1
ATOM 3101 C C . ILE B 1 93 ? -8.641 -3.254 -15.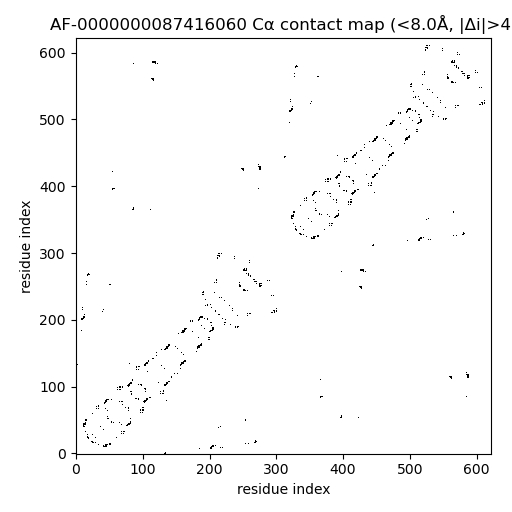828 1 97.5 93 ILE B C 1
ATOM 3103 O O . ILE B 1 93 ? -8.383 -4.012 -16.766 1 97.5 93 ILE B O 1
ATOM 3107 N N . GLY B 1 94 ? -9.648 -3.439 -14.992 1 98.38 94 GLY B N 1
ATOM 3108 C CA . GLY B 1 94 ? -10.539 -4.57 -15.18 1 98.38 94 GLY B CA 1
ATOM 3109 C C . GLY B 1 94 ? -11.172 -4.605 -16.562 1 98.38 94 GLY B C 1
ATOM 3110 O O . GLY B 1 94 ? -11.133 -5.633 -17.234 1 98.38 94 GLY B O 1
ATOM 3111 N N . ARG B 1 95 ? -11.672 -3.459 -16.969 1 98.56 95 ARG B N 1
ATOM 3112 C CA . ARG B 1 95 ? -12.336 -3.377 -18.266 1 98.56 95 ARG B CA 1
ATOM 3113 C C . ARG B 1 95 ? -11.352 -3.637 -19.406 1 98.56 95 ARG B C 1
ATOM 3115 O O . ARG B 1 95 ? -11.633 -4.418 -20.312 1 98.56 95 ARG B O 1
ATOM 3122 N N . ARG B 1 96 ? -10.227 -3.025 -19.359 1 98.69 96 ARG B N 1
ATOM 3123 C CA . ARG B 1 96 ? -9.227 -3.176 -20.422 1 98.69 96 ARG B CA 1
ATOM 3124 C C . ARG B 1 96 ? -8.68 -4.598 -20.453 1 98.69 96 ARG B C 1
ATOM 3126 O O . ARG B 1 96 ? -8.398 -5.133 -21.531 1 98.69 96 ARG B O 1
ATOM 3133 N N . ALA B 1 97 ? -8.508 -5.148 -19.266 1 98.75 97 ALA B N 1
ATOM 3134 C CA . ALA B 1 97 ? -8.008 -6.52 -19.203 1 98.75 97 ALA B CA 1
ATOM 3135 C C . ALA B 1 97 ? -8.984 -7.492 -19.844 1 98.75 97 ALA B C 1
ATOM 3137 O O . ALA B 1 97 ? -8.578 -8.406 -20.578 1 98.75 97 ALA B O 1
ATOM 3138 N N . LEU B 1 98 ? -10.258 -7.32 -19.578 1 98.69 98 LEU B N 1
ATOM 3139 C CA . LEU B 1 98 ? -11.281 -8.156 -20.188 1 98.69 98 LEU B CA 1
ATOM 3140 C C . LEU B 1 98 ? -11.289 -8.008 -21.703 1 98.69 98 LEU B C 1
ATOM 3142 O O . LEU B 1 98 ? -11.445 -8.992 -22.438 1 98.69 98 LEU B O 1
ATOM 3146 N N . GLU B 1 99 ? -11.062 -6.824 -22.141 1 98.62 99 GLU B N 1
ATOM 3147 C CA . GLU B 1 99 ? -11.039 -6.539 -23.578 1 98.62 99 GLU B CA 1
ATOM 3148 C C . GLU B 1 99 ? -9.914 -7.289 -24.281 1 98.62 99 GLU B C 1
ATOM 3150 O O . GLU B 1 99 ? -10.047 -7.691 -25.438 1 98.62 99 GLU B O 1
ATOM 3155 N N . VAL B 1 100 ? -8.828 -7.523 -23.547 1 98.62 100 VAL B N 1
ATOM 3156 C CA . VAL B 1 100 ? -7.68 -8.141 -24.203 1 98.62 100 VAL B CA 1
ATOM 3157 C C . VAL B 1 100 ? -7.656 -9.641 -23.906 1 98.62 100 VAL B C 1
ATOM 3159 O O . VAL B 1 100 ? -6.688 -10.328 -24.219 1 98.62 100 VAL B O 1
ATOM 3162 N N . GLY B 1 101 ? -8.656 -10.148 -23.188 1 98.19 101 GLY B N 1
ATOM 3163 C CA . GLY B 1 101 ? -8.828 -11.594 -23.172 1 98.19 101 GLY B CA 1
ATOM 3164 C C . GLY B 1 101 ? -8.688 -12.188 -21.781 1 98.19 101 GLY B C 1
ATOM 3165 O O . GLY B 1 101 ? -8.602 -13.406 -21.625 1 98.19 101 GLY B O 1
ATOM 3166 N N . ALA B 1 102 ? -8.656 -11.414 -20.719 1 98.69 102 ALA B N 1
ATOM 3167 C CA . ALA B 1 102 ? -8.688 -11.961 -19.359 1 98.69 102 ALA B CA 1
ATOM 3168 C C . ALA B 1 102 ? -9.984 -12.719 -19.109 1 98.69 102 ALA B C 1
ATOM 3170 O O . ALA B 1 102 ? -11.039 -12.344 -19.625 1 98.69 102 ALA B O 1
ATOM 3171 N N . THR B 1 103 ? -9.883 -13.773 -18.312 1 98.62 103 THR B N 1
ATOM 3172 C CA . THR B 1 103 ? -11.055 -14.5 -17.844 1 98.62 103 THR B CA 1
ATOM 3173 C C . THR B 1 103 ? -11.828 -13.68 -16.812 1 98.62 103 THR B C 1
ATOM 3175 O O . THR B 1 103 ? -13.055 -13.734 -16.766 1 98.62 103 THR B O 1
ATOM 3178 N N . GLY B 1 104 ? -11.102 -12.984 -16.016 1 98.75 104 GLY B N 1
ATOM 3179 C CA . GLY B 1 104 ? -11.648 -12.164 -14.945 1 98.75 104 GLY B CA 1
ATOM 3180 C C . GLY B 1 104 ? -10.594 -11.32 -14.25 1 98.75 104 GLY B C 1
ATOM 3181 O O . GLY B 1 104 ? -9.562 -10.992 -14.844 1 98.75 104 GLY B O 1
ATOM 3182 N N . ILE B 1 105 ? -10.945 -10.883 -13 1 98.88 105 ILE B N 1
ATOM 3183 C CA . ILE B 1 105 ? -10.047 -10.008 -12.258 1 98.88 105 ILE B CA 1
ATOM 3184 C C . ILE B 1 105 ? -9.727 -10.625 -10.898 1 98.88 105 ILE B C 1
ATOM 3186 O O . ILE B 1 105 ? -10.445 -11.508 -10.422 1 98.88 105 ILE B O 1
ATOM 3190 N N . MET B 1 106 ? -8.633 -10.227 -10.352 1 98.94 106 MET B N 1
ATOM 3191 C CA . MET B 1 106 ? -8.281 -10.539 -8.969 1 98.94 106 MET B CA 1
ATOM 3192 C C . MET B 1 106 ? -7.973 -9.266 -8.188 1 98.94 106 MET B C 1
ATOM 3194 O O . MET B 1 106 ? -7.074 -8.508 -8.562 1 98.94 106 MET B O 1
ATOM 3198 N N . PHE B 1 107 ? -8.703 -9.055 -7.152 1 98.69 107 PHE B N 1
ATOM 3199 C CA . PHE B 1 107 ? -8.383 -7.949 -6.258 1 98.69 107 PHE B CA 1
ATOM 3200 C C . PHE B 1 107 ? -7.082 -8.211 -5.512 1 98.69 107 PHE B C 1
ATOM 3202 O O . PHE B 1 107 ? -6.965 -9.195 -4.781 1 98.69 107 PHE B O 1
ATOM 3209 N N . MET B 1 108 ? -6.121 -7.312 -5.699 1 97.81 108 MET B N 1
ATOM 3210 C CA . MET B 1 108 ? -4.898 -7.348 -4.902 1 97.81 108 MET B CA 1
ATOM 3211 C C . MET B 1 108 ? -5.145 -6.816 -3.496 1 97.81 108 MET B C 1
ATOM 3213 O O . MET B 1 108 ? -6.121 -6.094 -3.264 1 97.81 108 MET B O 1
ATOM 3217 N N . PRO B 1 109 ? -4.289 -7.191 -2.564 1 95.69 109 PRO B N 1
ATOM 3218 C CA . PRO B 1 109 ? -4.484 -6.637 -1.222 1 95.69 109 PRO B CA 1
ATOM 3219 C C . PRO B 1 109 ? -4.473 -5.109 -1.204 1 95.69 109 PRO B C 1
ATOM 3221 O O . PRO B 1 109 ? -3.693 -4.488 -1.933 1 95.69 109 PRO B O 1
ATOM 3224 N N . PHE B 1 110 ? -5.289 -4.605 -0.332 1 92.56 110 PHE B N 1
ATOM 3225 C CA . PHE B 1 110 ? -5.371 -3.154 -0.2 1 92.56 110 PHE B CA 1
ATOM 3226 C C . PHE B 1 110 ? -4.043 -2.582 0.284 1 92.56 110 PHE B C 1
ATOM 3228 O O . PHE B 1 110 ? -3.385 -3.17 1.145 1 92.56 110 PHE B O 1
ATOM 3235 N N . VAL B 1 111 ? -3.775 -1.369 -0.226 1 87.12 111 VAL B N 1
ATOM 3236 C CA . VAL B 1 111 ? -2.613 -0.629 0.255 1 87.12 111 VAL B CA 1
ATOM 3237 C C . VAL B 1 111 ? -3.064 0.684 0.893 1 87.12 111 VAL B C 1
ATOM 3239 O O . VAL B 1 111 ? -2.236 1.532 1.233 1 87.12 111 VAL B O 1
ATOM 3242 N N . HIS B 1 112 ? -4.301 0.8 1.063 1 88.12 112 HIS B N 1
ATOM 3243 C CA . HIS B 1 112 ? -4.898 1.989 1.658 1 88.12 112 HIS B CA 1
ATOM 3244 C C . HIS B 1 112 ? -4.758 1.979 3.176 1 88.12 112 HIS B C 1
ATOM 3246 O O . HIS B 1 112 ? -5.113 0.994 3.83 1 88.12 112 HIS B O 1
ATOM 3252 N N . PRO B 1 113 ? -4.297 3.088 3.729 1 88.19 113 PRO B N 1
ATOM 3253 C CA . PRO B 1 113 ? -4.074 3.094 5.176 1 88.19 113 PRO B CA 1
ATOM 3254 C C . PRO B 1 113 ? -5.367 3.232 5.973 1 88.19 113 PRO B C 1
ATOM 3256 O O . PRO B 1 113 ? -5.395 2.938 7.172 1 88.19 113 PRO B O 1
ATOM 3259 N N . TYR B 1 114 ? -6.375 3.729 5.363 1 91.5 114 TYR B N 1
ATOM 3260 C CA . TYR B 1 114 ? -7.648 3.957 6.031 1 91.5 114 TYR B CA 1
ATOM 3261 C C . TYR B 1 114 ? -8.719 3.008 5.512 1 91.5 114 TYR B C 1
ATOM 3263 O O . TYR B 1 114 ? -9.531 3.383 4.66 1 91.5 114 TYR B O 1
ATOM 3271 N N . LEU B 1 115 ? -8.656 1.851 6.078 1 92.19 115 LEU B N 1
ATOM 3272 C CA . LEU B 1 115 ? -9.445 0.759 5.523 1 92.19 115 LEU B CA 1
ATOM 3273 C C . LEU B 1 115 ? -10.367 0.167 6.582 1 92.19 115 LEU B C 1
ATOM 3275 O O . LEU B 1 115 ? -9.977 0.014 7.738 1 92.19 115 LEU B O 1
ATOM 3279 N N . SER B 1 116 ? -11.594 -0.126 6.238 1 93 116 SER B N 1
ATOM 3280 C CA . SER B 1 116 ? -12.547 -0.921 7.004 1 93 116 SER B CA 1
ATOM 3281 C C . SER B 1 116 ? -13.18 -2.01 6.141 1 93 116 SER B C 1
ATOM 3283 O O . SER B 1 116 ? -13.102 -1.954 4.91 1 93 116 SER B O 1
ATOM 3285 N N . ASP B 1 117 ? -13.773 -3.014 6.812 1 95.31 117 ASP B N 1
ATOM 3286 C CA . ASP B 1 117 ? -14.492 -4.031 6.055 1 95.31 117 ASP B CA 1
ATOM 3287 C C . ASP B 1 117 ? -15.617 -3.412 5.227 1 95.31 117 ASP B C 1
ATOM 3289 O O . ASP B 1 117 ? -15.844 -3.811 4.082 1 95.31 117 ASP B O 1
ATOM 3293 N N . GLU B 1 118 ? -16.266 -2.439 5.812 1 94.38 118 GLU B N 1
ATOM 3294 C CA . GLU B 1 118 ? -17.359 -1.787 5.102 1 94.38 118 GLU B CA 1
ATOM 3295 C C . GLU B 1 118 ? -16.844 -1.055 3.861 1 94.38 118 GLU B C 1
ATOM 3297 O O . GLU B 1 118 ? -17.453 -1.151 2.789 1 94.38 118 GLU B O 1
ATOM 3302 N N . GLY B 1 119 ? -15.789 -0.3 4.098 1 94.19 119 GLY B N 1
ATOM 3303 C CA . GLY B 1 119 ? -15.188 0.38 2.961 1 94.19 119 GLY B CA 1
ATOM 3304 C C . GLY B 1 119 ? -14.688 -0.573 1.89 1 94.19 119 GLY B C 1
ATOM 3305 O O . GLY B 1 119 ? -14.883 -0.327 0.697 1 94.19 119 GLY B O 1
ATOM 3306 N N . ALA B 1 120 ? -14.062 -1.669 2.312 1 96.44 120 ALA B N 1
ATOM 3307 C CA . ALA B 1 120 ? -13.594 -2.693 1.377 1 96.44 120 ALA B CA 1
ATOM 3308 C C . ALA B 1 120 ? -14.766 -3.297 0.603 1 96.44 120 ALA B C 1
ATOM 3310 O O . ALA B 1 120 ? -14.688 -3.477 -0.614 1 96.44 120 ALA B O 1
ATOM 3311 N N . ARG B 1 121 ? -15.82 -3.643 1.331 1 97.12 121 ARG B N 1
ATOM 3312 C CA . ARG B 1 121 ? -17.016 -4.195 0.713 1 97.12 121 ARG B CA 1
ATOM 3313 C C . ARG B 1 121 ? -17.516 -3.295 -0.412 1 97.12 121 ARG B C 1
ATOM 3315 O O . ARG B 1 121 ? -17.781 -3.766 -1.521 1 97.12 121 ARG B O 1
ATOM 3322 N N . ASP B 1 122 ? -17.641 -2.043 -0.071 1 95.56 122 ASP B N 1
ATOM 3323 C CA . ASP B 1 122 ? -18.156 -1.095 -1.053 1 95.56 122 ASP B CA 1
ATOM 3324 C C . ASP B 1 122 ? -17.234 -1.004 -2.268 1 95.56 122 ASP B C 1
ATOM 3326 O O . ASP B 1 122 ? -17.703 -0.946 -3.406 1 95.56 122 ASP B O 1
ATOM 3330 N N . TYR B 1 123 ? -15.992 -0.961 -2.055 1 96.5 123 TYR B N 1
ATOM 3331 C CA . TYR B 1 123 ? -14.992 -0.925 -3.115 1 96.5 123 TYR B CA 1
ATOM 3332 C C . TYR B 1 123 ? -15.109 -2.146 -4.02 1 96.5 123 TYR B C 1
ATOM 3334 O O . TYR B 1 123 ? -15.203 -2.016 -5.242 1 96.5 123 TYR B O 1
ATOM 3342 N N . TYR B 1 124 ? -15.156 -3.326 -3.422 1 98.38 124 TYR B N 1
ATOM 3343 C CA . TYR B 1 124 ? -15.258 -4.566 -4.184 1 98.38 124 TYR B CA 1
ATOM 3344 C C . TYR B 1 124 ? -16.516 -4.582 -5.035 1 98.38 124 TYR B C 1
ATOM 3346 O O . TYR B 1 124 ? -16.469 -4.875 -6.23 1 98.38 124 TYR B O 1
ATOM 3354 N N . LEU B 1 125 ? -17.594 -4.234 -4.418 1 98 125 LEU B N 1
ATOM 3355 C CA . LEU B 1 125 ? -18.875 -4.324 -5.098 1 98 125 LEU B CA 1
ATOM 3356 C C . LEU B 1 125 ? -18.938 -3.344 -6.266 1 98 125 LEU B C 1
ATOM 3358 O O . LEU B 1 125 ? -19.531 -3.646 -7.305 1 98 125 LEU B O 1
ATOM 3362 N N . GLN B 1 126 ? -18.328 -2.18 -6.125 1 97.12 126 GLN B N 1
ATOM 3363 C CA . GLN B 1 126 ? -18.328 -1.203 -7.207 1 97.12 126 GLN B CA 1
ATOM 3364 C C . GLN B 1 126 ? -17.531 -1.714 -8.406 1 97.12 126 GLN B C 1
ATOM 3366 O O . GLN B 1 126 ? -17.953 -1.569 -9.555 1 97.12 126 GLN B O 1
ATOM 3371 N N . VAL B 1 127 ? -16.406 -2.283 -8.148 1 98.31 127 VAL B N 1
ATOM 3372 C CA . VAL B 1 127 ? -15.578 -2.809 -9.234 1 98.31 127 VAL B CA 1
ATOM 3373 C C . VAL B 1 127 ? -16.266 -4.004 -9.883 1 98.31 127 VAL B C 1
ATOM 3375 O O . VAL B 1 127 ? -16.281 -4.133 -11.109 1 98.31 127 VAL B O 1
ATOM 3378 N N . ILE B 1 128 ? -16.875 -4.906 -9.055 1 98.44 128 ILE B N 1
ATOM 3379 C CA . ILE B 1 128 ? -17.578 -6.09 -9.547 1 98.44 128 ILE B CA 1
ATOM 3380 C C . ILE B 1 128 ? -18.75 -5.664 -10.422 1 98.44 128 ILE B C 1
ATOM 3382 O O . ILE B 1 128 ? -18.984 -6.242 -11.492 1 98.44 128 ILE B O 1
ATOM 3386 N N . GLN B 1 129 ? -19.422 -4.633 -9.992 1 97.81 129 GLN B N 1
ATOM 3387 C CA . GLN B 1 129 ? -20.562 -4.129 -10.758 1 97.81 129 GLN B CA 1
ATOM 3388 C C . GLN B 1 129 ? -20.109 -3.561 -12.102 1 97.81 129 GLN B C 1
ATOM 3390 O O . GLN B 1 129 ? -20.781 -3.73 -13.117 1 97.81 129 GLN B O 1
ATOM 3395 N N . ALA B 1 130 ? -19.016 -2.896 -12.102 1 97.81 130 ALA B N 1
ATOM 3396 C CA . ALA B 1 130 ? -18.5 -2.227 -13.297 1 97.81 130 ALA B CA 1
ATOM 3397 C C . ALA B 1 130 ? -17.969 -3.238 -14.305 1 97.81 130 ALA B C 1
ATOM 3399 O O . ALA B 1 130 ? -17.984 -2.99 -15.508 1 97.81 130 ALA B O 1
ATOM 3400 N N . THR B 1 131 ? -17.453 -4.379 -13.852 1 98.12 131 THR B N 1
ATOM 3401 C CA . THR B 1 131 ? -16.75 -5.297 -14.734 1 98.12 131 THR B CA 1
ATOM 3402 C C . THR B 1 131 ? -17.609 -6.527 -15.031 1 98.12 131 THR B C 1
ATOM 3404 O O . THR B 1 131 ? -17.469 -7.152 -16.078 1 98.12 131 THR B O 1
ATOM 3407 N N . GLN B 1 132 ? -18.406 -6.988 -14.023 1 97.88 132 GLN B N 1
ATOM 3408 C CA . GLN B 1 132 ? -19.344 -8.109 -14.141 1 97.88 132 GLN B CA 1
ATOM 3409 C C . GLN B 1 132 ? -18.641 -9.352 -14.688 1 97.88 132 GLN B C 1
ATOM 3411 O O . GLN B 1 132 ? -19.125 -9.977 -15.633 1 97.88 132 GLN B O 1
ATOM 3416 N N . CYS B 1 133 ? -17.562 -9.672 -14.156 1 98.44 133 CYS B N 1
ATOM 3417 C CA . CYS B 1 133 ? -16.734 -10.789 -14.602 1 98.44 133 CYS B CA 1
ATOM 3418 C C . CYS B 1 133 ? -16.344 -11.68 -13.422 1 98.44 133 CYS B C 1
ATOM 3420 O O . CYS B 1 133 ? -16.547 -11.31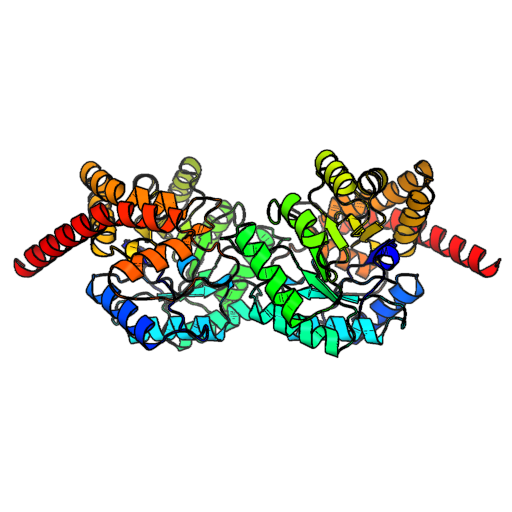2 -12.266 1 98.44 133 CYS B O 1
ATOM 3422 N N . PRO B 1 134 ? -15.875 -12.969 -13.711 1 98.69 134 PRO B N 1
ATOM 3423 C CA . PRO B 1 134 ? -15.359 -13.789 -12.617 1 98.69 134 PRO B CA 1
ATOM 3424 C C . PRO B 1 134 ? -14.297 -13.07 -11.789 1 98.69 134 PRO B C 1
ATOM 3426 O O . PRO B 1 134 ? -13.398 -12.438 -12.344 1 98.69 134 PRO B O 1
ATOM 3429 N N . THR B 1 135 ? -14.477 -13.156 -10.484 1 98.69 135 THR B N 1
ATOM 3430 C CA . THR B 1 135 ? -13.672 -12.312 -9.602 1 98.69 135 THR B CA 1
ATOM 3431 C C . THR B 1 135 ? -13.031 -13.141 -8.492 1 98.69 135 THR B C 1
ATOM 3433 O O . THR B 1 135 ? -13.695 -13.969 -7.871 1 98.69 135 THR B O 1
ATOM 3436 N N . LEU B 1 136 ? -11.727 -12.93 -8.383 1 98.81 136 LEU B N 1
ATOM 3437 C CA . LEU B 1 136 ? -10.984 -13.438 -7.234 1 98.81 136 LEU B CA 1
ATOM 3438 C C . LEU B 1 136 ? -10.664 -12.312 -6.254 1 98.81 136 LEU B C 1
ATOM 3440 O O . LEU B 1 136 ? -10.469 -11.164 -6.664 1 98.81 136 LEU B O 1
ATOM 3444 N N . ILE B 1 137 ? -10.609 -12.641 -4.984 1 98.81 137 ILE B N 1
ATOM 3445 C CA . ILE B 1 137 ? -10.18 -11.688 -3.963 1 98.81 137 ILE B CA 1
ATOM 3446 C C . ILE B 1 137 ? -8.961 -12.242 -3.221 1 98.81 137 ILE B C 1
ATOM 3448 O O . ILE B 1 137 ? -8.969 -13.398 -2.787 1 98.81 137 ILE B O 1
ATOM 3452 N N . TYR B 1 138 ? -7.98 -11.477 -3.162 1 98.62 138 TYR B N 1
ATOM 3453 C CA . TYR B 1 138 ? -6.734 -11.859 -2.508 1 98.62 138 TYR B CA 1
ATOM 3454 C C . TYR B 1 138 ? -6.699 -11.359 -1.069 1 98.62 138 TYR B C 1
ATOM 3456 O O . TYR B 1 138 ? -6.648 -10.148 -0.83 1 98.62 138 TYR B O 1
ATOM 3464 N N . LYS B 1 139 ? -6.711 -12.297 -0.126 1 98.06 139 LYS B N 1
ATOM 3465 C CA . LYS B 1 139 ? -6.598 -11.977 1.293 1 98.06 139 LYS B CA 1
ATOM 3466 C C . LYS B 1 139 ? -5.188 -12.242 1.811 1 98.06 139 LYS B C 1
ATOM 3468 O O . LYS B 1 139 ? -4.734 -13.391 1.82 1 98.06 139 LYS B O 1
ATOM 3473 N N . LYS B 1 140 ? -4.566 -11.164 2.301 1 96.12 140 LYS B N 1
ATOM 3474 C CA . LYS B 1 140 ? -3.215 -11.297 2.838 1 96.12 140 LYS B CA 1
ATOM 3475 C C . LYS B 1 140 ? -3.09 -10.602 4.188 1 96.12 140 LYS B C 1
ATOM 3477 O O . LYS B 1 140 ? -2.025 -10.633 4.812 1 96.12 140 LYS B O 1
ATOM 3482 N N . ALA B 1 141 ? -4.148 -9.922 4.625 1 94.06 141 ALA B N 1
ATOM 3483 C CA . ALA B 1 141 ? -4.164 -9.172 5.879 1 94.06 141 ALA B CA 1
ATOM 3484 C C . ALA B 1 141 ? -5.52 -9.289 6.57 1 94.06 141 ALA B C 1
ATOM 3486 O O . ALA B 1 141 ? -6.363 -10.094 6.168 1 94.06 141 ALA B O 1
ATOM 3487 N N . ALA B 1 142 ? -5.656 -8.586 7.695 1 94.12 142 ALA B N 1
ATOM 3488 C CA . ALA B 1 142 ? -6.863 -8.68 8.508 1 94.12 142 ALA B CA 1
ATOM 3489 C C . ALA B 1 142 ? -8.094 -8.25 7.723 1 94.12 142 ALA B C 1
ATOM 3491 O O . ALA B 1 142 ? -9.188 -8.789 7.918 1 94.12 142 ALA B O 1
ATOM 3492 N N . ILE B 1 143 ? -7.922 -7.207 6.844 1 94.81 143 ILE B N 1
ATOM 3493 C CA . ILE B 1 143 ? -9.008 -6.73 6 1 94.81 143 ILE B CA 1
ATOM 3494 C C . ILE B 1 143 ? -8.719 -7.082 4.543 1 94.81 143 ILE B C 1
ATOM 3496 O O . ILE B 1 143 ? -7.617 -6.844 4.047 1 94.81 143 ILE B O 1
ATOM 3500 N N . PRO B 1 144 ? -9.625 -7.668 3.881 1 96.75 144 PRO B N 1
ATOM 3501 C CA . PRO B 1 144 ? -10.992 -7.969 4.312 1 96.75 144 PRO B CA 1
ATOM 3502 C C . PRO B 1 144 ? -11.055 -9.117 5.316 1 96.75 144 PRO B C 1
ATOM 3504 O O . PRO B 1 144 ? -10.242 -10.039 5.262 1 96.75 144 PRO B O 1
ATOM 3507 N N . SER B 1 145 ? -12.008 -9.078 6.234 1 97.19 145 SER B N 1
ATOM 3508 C CA . SER B 1 145 ? -12.195 -10.156 7.191 1 97.19 145 SER B CA 1
ATOM 3509 C C . SER B 1 145 ? -12.75 -11.406 6.516 1 97.19 145 SER B C 1
ATOM 3511 O O . SER B 1 145 ? -13.32 -11.328 5.422 1 97.19 145 SER B O 1
ATOM 3513 N N . ASP B 1 146 ? -12.594 -12.547 7.191 1 97.81 146 ASP B N 1
ATOM 3514 C CA . ASP B 1 146 ? -13.188 -13.781 6.691 1 97.81 146 ASP B CA 1
ATOM 3515 C C . ASP B 1 146 ? -14.703 -13.672 6.621 1 97.81 146 ASP B C 1
ATOM 3517 O O . ASP B 1 146 ? -15.336 -14.227 5.715 1 97.81 146 ASP B O 1
ATOM 3521 N N . ALA B 1 147 ? -15.289 -12.977 7.559 1 97.81 147 ALA B N 1
ATOM 3522 C CA . ALA B 1 147 ? -16.734 -12.773 7.555 1 97.81 147 ALA B CA 1
ATOM 3523 C C . ALA B 1 147 ? -17.172 -12.016 6.305 1 97.81 147 ALA B C 1
ATOM 3525 O O . ALA B 1 147 ? -18.172 -12.367 5.676 1 97.81 147 ALA B O 1
ATOM 3526 N N . LEU B 1 148 ? -16.438 -10.992 5.969 1 98 148 LEU B N 1
ATOM 3527 C CA . LEU B 1 148 ? -16.766 -10.242 4.758 1 98 148 LEU B CA 1
ATOM 3528 C C . LEU B 1 148 ? -16.609 -11.117 3.518 1 98 148 LEU B C 1
ATOM 3530 O O . LEU B 1 148 ? -17.422 -11.055 2.602 1 98 148 LEU B O 1
ATOM 3534 N N . LEU B 1 149 ? -15.531 -11.859 3.48 1 98.62 149 LEU B N 1
ATOM 3535 C CA . LEU B 1 149 ? -15.289 -12.719 2.33 1 98.62 149 LEU B CA 1
ATOM 3536 C C . LEU B 1 149 ? -16.406 -13.75 2.174 1 98.62 149 LEU B C 1
ATOM 3538 O O . LEU B 1 149 ? -16.828 -14.047 1.054 1 98.62 149 LEU B O 1
ATOM 3542 N N . LEU B 1 150 ? -16.891 -14.305 3.295 1 98.31 150 LEU B N 1
ATOM 3543 C CA . LEU B 1 150 ? -18.016 -15.227 3.26 1 98.31 150 LEU B CA 1
ATOM 3544 C C . LEU B 1 150 ? -19.266 -14.547 2.717 1 98.31 150 LEU B C 1
ATOM 3546 O O . LEU B 1 150 ? -20 -15.125 1.909 1 98.31 150 LEU B O 1
ATOM 3550 N N . GLU B 1 151 ? -19.484 -13.344 3.164 1 98.12 151 GLU B N 1
ATOM 3551 C CA . GLU B 1 151 ? -20.594 -12.57 2.629 1 98.12 151 GLU B CA 1
ATOM 3552 C C . GLU B 1 151 ? -20.469 -12.375 1.121 1 98.12 151 GLU B C 1
ATOM 3554 O O . GLU B 1 151 ? -21.422 -12.594 0.377 1 98.12 151 GLU B O 1
ATOM 3559 N N . LEU B 1 152 ? -19.281 -11.984 0.667 1 98.31 152 LEU B N 1
ATOM 3560 C CA . LEU B 1 152 ? -19.047 -11.695 -0.741 1 98.31 152 LEU B CA 1
ATOM 3561 C C . LEU B 1 152 ? -19.109 -12.969 -1.579 1 98.31 152 LEU B C 1
ATOM 3563 O O . LEU B 1 152 ? -19.344 -12.906 -2.791 1 98.31 152 LEU B O 1
ATOM 3567 N N . SER B 1 153 ? -18.922 -14.109 -0.966 1 97.12 153 SER B N 1
ATOM 3568 C CA . SER B 1 153 ? -18.984 -15.391 -1.666 1 97.12 153 SER B CA 1
ATOM 3569 C C . SER B 1 153 ? -20.391 -15.656 -2.197 1 97.12 153 SER B C 1
ATOM 3571 O O . SER B 1 153 ? -20.578 -16.516 -3.066 1 97.12 153 SER B O 1
ATOM 3573 N N . ASP B 1 154 ? -21.391 -14.945 -1.744 1 96.12 154 ASP B N 1
ATOM 3574 C CA . ASP B 1 154 ? -22.75 -15.062 -2.232 1 96.12 154 ASP B CA 1
ATOM 3575 C C . ASP B 1 154 ? -22.922 -14.336 -3.564 1 96.12 154 ASP B C 1
ATOM 3577 O O . ASP B 1 154 ? -23.922 -14.539 -4.266 1 96.12 154 ASP B O 1
ATOM 3581 N N . ASN B 1 155 ? -22.016 -13.477 -3.863 1 96.88 155 ASN B N 1
ATOM 3582 C CA . ASN B 1 155 ? -22.062 -12.773 -5.137 1 96.88 155 ASN B CA 1
ATOM 3583 C C . ASN B 1 155 ? -21.688 -13.688 -6.301 1 96.88 155 ASN B C 1
ATOM 3585 O O . ASN B 1 155 ? -20.656 -14.344 -6.281 1 96.88 155 ASN B O 1
ATOM 3589 N N . GLU B 1 156 ? -22.469 -13.75 -7.316 1 96.19 156 GLU B N 1
ATOM 3590 C CA . GLU B 1 156 ? -22.312 -14.703 -8.414 1 96.19 156 GLU B CA 1
ATOM 3591 C C . GLU B 1 156 ? -21 -14.492 -9.141 1 96.19 156 GLU B C 1
ATOM 3593 O O . GLU B 1 156 ? -20.484 -15.406 -9.805 1 96.19 156 GLU B O 1
ATOM 3598 N N . HIS B 1 157 ? -20.438 -13.266 -9.016 1 97.88 157 HIS B N 1
ATOM 3599 C CA . HIS B 1 157 ? -19.203 -12.977 -9.734 1 97.88 157 HIS B CA 1
ATOM 3600 C C . HIS B 1 157 ? -17.984 -13.383 -8.922 1 97.88 157 HIS B C 1
ATOM 3602 O O . HIS B 1 157 ? -16.891 -13.531 -9.477 1 97.88 157 HIS B O 1
ATOM 3608 N N . VAL B 1 158 ? -18.078 -13.555 -7.625 1 98.38 158 VAL B N 1
ATOM 3609 C CA . VAL B 1 158 ? -16.953 -13.969 -6.793 1 98.38 158 VAL B CA 1
ATOM 3610 C C . VAL B 1 158 ? -16.781 -15.484 -6.871 1 98.38 158 VAL B C 1
ATOM 3612 O O . VAL B 1 158 ? -17.547 -16.234 -6.273 1 98.38 158 VAL B O 1
ATOM 3615 N N . VAL B 1 159 ? -15.711 -15.914 -7.531 1 98.19 159 VAL B N 1
ATOM 3616 C CA . VAL B 1 159 ? -15.594 -17.328 -7.852 1 98.19 159 VAL B CA 1
ATOM 3617 C C . VAL B 1 159 ? -14.469 -17.953 -7.027 1 98.19 159 VAL B C 1
ATOM 3619 O O . VAL B 1 159 ? -14.352 -19.188 -6.949 1 98.19 159 VAL B O 1
ATOM 3622 N N . GLY B 1 160 ? -13.672 -17.125 -6.406 1 98.5 160 GLY B N 1
ATOM 3623 C CA . GLY B 1 160 ? -12.586 -17.672 -5.605 1 98.5 160 GLY B CA 1
ATOM 3624 C C . GLY B 1 160 ? -11.953 -16.641 -4.68 1 98.5 160 GLY B C 1
ATOM 3625 O O . GLY B 1 160 ? -12.109 -15.445 -4.875 1 98.5 160 GLY B O 1
ATOM 3626 N N . ILE B 1 161 ? -11.281 -17.125 -3.648 1 98.69 161 ILE B N 1
ATOM 3627 C CA . ILE B 1 161 ? -10.508 -16.344 -2.688 1 98.69 161 ILE B CA 1
ATOM 3628 C C . ILE B 1 161 ? -9.086 -16.906 -2.605 1 98.69 161 ILE B C 1
ATOM 3630 O O . ILE B 1 161 ? -8.883 -18.094 -2.336 1 98.69 161 ILE B O 1
ATOM 3634 N N . LYS B 1 162 ? -8.141 -16.094 -2.965 1 98.62 162 LYS B N 1
ATOM 3635 C CA . LYS B 1 162 ? -6.742 -16.391 -2.65 1 98.62 162 LYS B CA 1
ATOM 3636 C C . LYS B 1 162 ? -6.414 -16.016 -1.207 1 98.62 162 LYS B C 1
ATOM 3638 O O . LYS B 1 162 ? -6.371 -14.836 -0.858 1 98.62 162 LYS B O 1
ATOM 3643 N N . HIS B 1 163 ? -6.254 -17 -0.382 1 98.38 163 HIS B N 1
ATOM 3644 C CA . HIS B 1 163 ? -6.078 -16.812 1.052 1 98.38 163 HIS B CA 1
ATOM 3645 C C . HIS B 1 163 ? -4.625 -17.031 1.464 1 98.38 163 HIS B C 1
ATOM 3647 O O . HIS B 1 163 ? -4.078 -18.109 1.261 1 98.38 163 HIS B O 1
ATOM 3653 N N . ALA B 1 164 ? -3.973 -16 2.096 1 97.69 164 ALA B N 1
ATOM 3654 C CA . ALA B 1 164 ? -2.537 -16.109 2.342 1 97.69 164 ALA B CA 1
ATOM 3655 C C . ALA B 1 164 ? -2.184 -15.594 3.738 1 97.69 164 ALA B C 1
ATOM 3657 O O . ALA B 1 164 ? -1.146 -14.961 3.93 1 97.69 164 ALA B O 1
ATOM 3658 N N . THR B 1 165 ? -3.066 -15.812 4.766 1 96.5 165 THR B N 1
ATOM 3659 C CA . THR B 1 165 ? -2.781 -15.359 6.125 1 96.5 165 THR B CA 1
ATOM 3660 C C . THR B 1 165 ? -2.09 -16.453 6.926 1 96.5 165 THR B C 1
ATOM 3662 O O . THR B 1 165 ? -1.542 -16.203 8 1 96.5 165 THR B O 1
ATOM 3665 N N . ASN B 1 166 ? -2.174 -17.719 6.477 1 96.62 166 ASN B N 1
ATOM 3666 C CA . ASN B 1 166 ? -1.531 -18.891 7.074 1 96.62 166 ASN B CA 1
ATOM 3667 C C . ASN B 1 166 ? -2.119 -19.219 8.445 1 96.62 166 ASN B C 1
ATOM 3669 O O . ASN B 1 166 ? -1.453 -19.828 9.281 1 96.62 166 ASN B O 1
ATOM 3673 N N . ALA B 1 167 ? -3.361 -18.672 8.703 1 95.75 167 ALA B N 1
ATOM 3674 C CA . ALA B 1 167 ? -4.129 -19.016 9.898 1 95.75 167 ALA B CA 1
ATOM 3675 C C . ALA B 1 167 ? -5.051 -20.203 9.633 1 95.75 167 ALA B C 1
ATOM 3677 O O . ALA B 1 167 ? -6.238 -20.016 9.359 1 95.75 167 ALA B O 1
ATOM 3678 N N . MET B 1 168 ? -4.48 -21.406 9.898 1 96.12 168 MET B N 1
ATOM 3679 C CA . MET B 1 168 ? -5.105 -22.625 9.367 1 96.12 168 MET B CA 1
ATOM 3680 C C . MET B 1 168 ? -6.414 -22.922 10.094 1 96.12 168 MET B C 1
ATOM 3682 O O . MET B 1 168 ? -7.371 -23.391 9.477 1 96.12 168 MET B O 1
ATOM 3686 N N . HIS B 1 169 ? -6.398 -22.641 11.453 1 96.31 169 HIS B N 1
ATOM 3687 C CA . HIS B 1 169 ? -7.633 -22.891 12.188 1 96.31 169 HIS B CA 1
ATOM 3688 C C . HIS B 1 169 ? -8.773 -22.016 11.68 1 96.31 169 HIS B C 1
ATOM 3690 O O . HIS B 1 169 ? -9.883 -22.516 11.453 1 96.31 169 HIS B O 1
ATOM 3696 N N . GLU B 1 170 ? -8.477 -20.766 11.484 1 96.56 170 GLU B N 1
ATOM 3697 C CA . GLU B 1 170 ? -9.469 -19.828 10.953 1 96.56 170 GLU B CA 1
ATOM 3698 C C . GLU B 1 170 ? -9.844 -20.188 9.516 1 96.56 170 GLU B C 1
ATOM 3700 O O . GLU B 1 170 ? -11.008 -20.094 9.141 1 96.56 170 GLU B O 1
ATOM 3705 N N . PHE B 1 171 ? -8.867 -20.547 8.75 1 97.88 171 PHE B N 1
ATOM 3706 C CA . PHE B 1 171 ? -9.094 -20.922 7.363 1 97.88 171 PHE B CA 1
ATOM 3707 C C . PHE B 1 171 ? -10.039 -22.109 7.273 1 97.88 171 PHE B C 1
ATOM 3709 O O . PHE B 1 171 ? -10.977 -22.109 6.469 1 97.88 171 PHE B O 1
ATOM 3716 N N . ARG B 1 172 ? -9.805 -23.094 8.078 1 97.56 172 ARG B N 1
ATOM 3717 C CA . ARG B 1 172 ? -10.648 -24.281 8.078 1 97.56 172 ARG B CA 1
ATOM 3718 C C . ARG B 1 172 ? -12.094 -23.922 8.414 1 97.56 172 ARG B C 1
ATOM 3720 O O . ARG B 1 172 ? -13.023 -24.438 7.797 1 97.56 172 ARG B O 1
ATOM 3727 N N . LYS B 1 173 ? -12.266 -23.047 9.375 1 97.5 173 LYS B N 1
ATOM 3728 C CA . LYS B 1 173 ? -13.609 -22.609 9.766 1 97.5 173 LYS B CA 1
ATOM 3729 C C . LYS B 1 173 ? -14.32 -21.938 8.602 1 97.5 173 LYS B C 1
ATOM 3731 O O . LYS B 1 173 ? -15.523 -22.141 8.391 1 97.5 173 LYS B O 1
ATOM 3736 N N . VAL B 1 174 ? -13.57 -21.125 7.918 1 97.19 174 VAL B N 1
ATOM 3737 C CA . VAL B 1 174 ? -14.188 -20.359 6.836 1 97.19 174 VAL B CA 1
ATOM 3738 C C . VAL B 1 174 ? -14.578 -21.312 5.699 1 97.19 174 VAL B C 1
ATOM 3740 O O . VAL B 1 174 ? -15.633 -21.141 5.086 1 97.19 174 VAL B O 1
ATOM 3743 N N . ILE B 1 175 ? -13.789 -22.281 5.398 1 96.94 175 ILE B N 1
ATOM 3744 C CA . ILE B 1 175 ? -14.078 -23.266 4.367 1 96.94 175 ILE B CA 1
ATOM 3745 C C . ILE B 1 175 ? -15.367 -24.016 4.715 1 96.94 175 ILE B C 1
ATOM 3747 O O . ILE B 1 175 ? -16.234 -24.188 3.857 1 96.94 175 ILE B O 1
ATOM 3751 N N . GLN B 1 176 ? -15.484 -24.375 5.941 1 97.19 176 GLN B N 1
ATOM 3752 C CA . GLN B 1 176 ? -16.672 -25.094 6.395 1 97.19 176 GLN B CA 1
ATOM 3753 C C . GLN B 1 176 ? -17.922 -24.203 6.281 1 97.19 176 GLN B C 1
ATOM 3755 O O . GLN B 1 176 ? -18.969 -24.672 5.844 1 97.19 176 GLN B O 1
ATOM 3760 N N . ALA B 1 177 ? -17.719 -22.984 6.613 1 97.88 177 ALA B N 1
ATOM 3761 C CA . ALA B 1 177 ? -18.844 -22.047 6.574 1 97.88 177 ALA B CA 1
ATOM 3762 C C . ALA B 1 177 ? -19.25 -21.734 5.133 1 97.88 177 ALA B C 1
ATOM 3764 O O . ALA B 1 177 ? -20.422 -21.516 4.848 1 97.88 177 ALA B O 1
ATOM 3765 N N . ASP B 1 178 ? -18.297 -21.609 4.246 1 97.38 178 ASP B N 1
ATOM 3766 C CA . ASP B 1 178 ? -18.562 -21.312 2.84 1 97.38 178 ASP B CA 1
ATOM 3767 C C . ASP B 1 178 ? -19.406 -22.422 2.203 1 97.38 178 ASP B C 1
ATOM 3769 O O . ASP B 1 178 ? -20.281 -22.141 1.382 1 97.38 178 ASP B O 1
ATOM 3773 N N . GLY B 1 179 ? -19.172 -23.688 2.504 1 94.69 179 GLY B N 1
ATOM 3774 C CA . GLY B 1 179 ? -19.969 -24.812 2.043 1 94.69 179 GLY B CA 1
ATOM 3775 C C . GLY B 1 179 ? -19.812 -25.078 0.56 1 94.69 179 GLY B C 1
ATOM 3776 O O . GLY B 1 179 ? -20.75 -25.547 -0.091 1 94.69 179 GLY B O 1
ATOM 3777 N N . GLY B 1 180 ? -18.781 -24.625 -0.04 1 93.06 180 GLY B N 1
ATOM 3778 C CA . GLY B 1 180 ? -18.469 -24.984 -1.413 1 93.06 180 GLY B CA 1
ATOM 3779 C C . GLY B 1 180 ? -18.938 -23.953 -2.424 1 93.06 180 GLY B C 1
ATOM 3780 O O . GLY B 1 180 ? -18.859 -24.188 -3.633 1 93.06 180 GLY B O 1
ATOM 3781 N N . ARG B 1 181 ? -19.344 -22.766 -2.018 1 92.06 181 ARG B N 1
ATOM 3782 C CA . ARG B 1 181 ? -19.844 -21.719 -2.896 1 92.06 181 ARG B CA 1
ATOM 3783 C C . ARG B 1 181 ? -18.719 -21.109 -3.73 1 92.06 181 ARG B C 1
ATOM 3785 O O . ARG B 1 181 ? -18.938 -20.719 -4.875 1 92.06 181 ARG B O 1
ATOM 3792 N N . THR B 1 182 ? -17.547 -20.953 -3.15 1 96 182 THR B N 1
ATOM 3793 C CA . THR B 1 182 ? -16.375 -20.328 -3.752 1 96 182 THR B CA 1
ATOM 3794 C C . THR B 1 182 ? -15.141 -21.188 -3.521 1 96 182 THR B C 1
ATOM 3796 O O . THR B 1 182 ? -15.102 -22.016 -2.602 1 96 182 THR B O 1
ATOM 3799 N N . GLU B 1 183 ? -14.195 -21.125 -4.43 1 97.88 183 GLU B N 1
ATOM 3800 C CA . GLU B 1 183 ? -12.945 -21.859 -4.234 1 97.88 183 GLU B CA 1
ATOM 3801 C C . GLU B 1 183 ? -11.969 -21.047 -3.393 1 97.88 183 GLU B C 1
ATOM 3803 O O . GLU B 1 183 ? -11.68 -19.891 -3.705 1 97.88 183 GLU B O 1
ATOM 3808 N N . TRP B 1 184 ? -11.516 -21.609 -2.324 1 98.31 184 TRP B N 1
ATOM 3809 C CA . TRP B 1 184 ? -10.523 -21 -1.451 1 98.31 184 TRP B CA 1
ATOM 3810 C C . TRP B 1 184 ? -9.133 -21.547 -1.733 1 98.31 184 TRP B C 1
ATOM 3812 O O . TRP B 1 184 ? -8.805 -22.672 -1.32 1 98.31 184 TRP B O 1
ATOM 3822 N N . ILE B 1 185 ? -8.352 -20.719 -2.393 1 98.5 185 ILE B N 1
ATOM 3823 C CA . ILE B 1 185 ? -7.051 -21.141 -2.916 1 98.5 185 ILE B CA 1
ATOM 3824 C C . ILE B 1 185 ? -5.949 -20.75 -1.938 1 98.5 185 ILE B C 1
ATOM 3826 O O . ILE B 1 185 ? -5.957 -19.641 -1.398 1 98.5 185 ILE B O 1
ATOM 3830 N N . CYS B 1 186 ? -4.996 -21.672 -1.7 1 98.62 186 CYS B N 1
ATOM 3831 C CA . CYS B 1 186 ? -3.805 -21.344 -0.926 1 98.62 186 CYS B CA 1
ATOM 3832 C C . CYS B 1 186 ? -2.977 -20.266 -1.631 1 98.62 186 CYS B C 1
ATOM 3834 O O . CYS B 1 186 ? -2.471 -20.5 -2.73 1 98.62 186 CYS B O 1
ATOM 3836 N N . GLY B 1 187 ? -2.854 -19.156 -0.963 1 98.44 187 GLY B N 1
ATOM 3837 C CA . GLY B 1 187 ? -2.086 -18.062 -1.546 1 98.44 187 GLY B CA 1
ATOM 3838 C C . GLY B 1 187 ? -0.652 -18.016 -1.052 1 98.44 187 GLY B C 1
ATOM 3839 O O . GLY B 1 187 ? 0.052 -17.031 -1.274 1 98.44 187 GLY B O 1
ATOM 3840 N N . SER B 1 188 ? -0.162 -19.078 -0.402 1 97.5 188 SER B N 1
ATOM 3841 C CA . SER B 1 188 ? 1.146 -19.047 0.243 1 97.5 188 SER B CA 1
ATOM 3842 C C . SER B 1 188 ? 2.082 -20.094 -0.375 1 97.5 188 SER B C 1
ATOM 3844 O O . SER B 1 188 ? 2.955 -20.625 0.306 1 97.5 188 SER B O 1
ATOM 3846 N N . ALA B 1 189 ? 1.817 -20.438 -1.595 1 97.88 189 ALA B N 1
ATOM 3847 C CA . ALA B 1 189 ? 2.703 -21.234 -2.441 1 97.88 189 ALA B CA 1
ATOM 3848 C C . ALA B 1 189 ? 2.887 -22.641 -1.875 1 97.88 189 ALA B C 1
ATOM 3850 O O . ALA B 1 189 ? 2.09 -23.094 -1.049 1 97.88 189 ALA B O 1
ATOM 3851 N N . GLU B 1 190 ? 3.861 -23.312 -2.379 1 98.06 190 GLU B N 1
ATOM 3852 C CA . GLU B 1 190 ? 4.129 -24.703 -2.041 1 98.06 190 GLU B CA 1
ATOM 3853 C C . GLU B 1 190 ? 4.457 -24.859 -0.558 1 98.06 190 GLU B C 1
ATOM 3855 O O . GLU B 1 190 ? 4.102 -25.859 0.059 1 98.06 190 GLU B O 1
ATOM 3860 N N . ARG B 1 191 ? 5.027 -23.844 -0.038 1 96.12 191 ARG B N 1
ATOM 3861 C CA . ARG B 1 191 ? 5.469 -23.891 1.353 1 96.12 191 ARG B CA 1
ATOM 3862 C C . ARG B 1 191 ? 4.297 -24.188 2.285 1 96.12 191 ARG B C 1
ATOM 3864 O O . ARG B 1 191 ? 4.449 -24.906 3.277 1 96.12 191 ARG B O 1
ATOM 3871 N N . PHE B 1 192 ? 3.098 -23.719 1.958 1 97.88 192 PHE B N 1
ATOM 3872 C CA . PHE B 1 192 ? 1.953 -23.891 2.846 1 97.88 192 PHE B CA 1
ATOM 3873 C C . PHE B 1 192 ? 0.887 -24.766 2.195 1 97.88 192 PHE B C 1
ATOM 3875 O O . PHE B 1 192 ? -0.122 -25.078 2.824 1 97.88 192 PHE B O 1
ATOM 3882 N N . ALA B 1 193 ? 1.133 -25.219 0.981 1 98.12 193 ALA B N 1
ATOM 3883 C CA . ALA B 1 193 ? 0.164 -26 0.212 1 98.12 193 ALA B CA 1
ATOM 3884 C C . ALA B 1 193 ? -0.305 -27.219 0.998 1 98.12 193 ALA B C 1
ATOM 3886 O O . ALA B 1 193 ? -1.505 -27.5 1.078 1 98.12 193 ALA B O 1
ATOM 3887 N N . PRO B 1 194 ? 0.609 -28.016 1.703 1 98.06 194 PRO B N 1
ATOM 3888 C CA . PRO B 1 194 ? 0.133 -29.188 2.418 1 98.06 194 PRO B CA 1
ATOM 3889 C C . PRO B 1 194 ? -0.916 -28.859 3.477 1 98.06 194 PRO B C 1
ATOM 3891 O O . PRO B 1 194 ? -1.913 -29.578 3.607 1 98.06 194 PRO B O 1
ATOM 3894 N N . TYR B 1 195 ? -0.774 -27.797 4.117 1 98.19 195 TYR B N 1
ATOM 3895 C CA . TYR B 1 195 ? -1.642 -27.438 5.234 1 98.19 195 TYR B CA 1
ATOM 3896 C C . TYR B 1 195 ? -2.971 -26.875 4.734 1 98.19 195 TYR B C 1
ATOM 3898 O O . TYR B 1 195 ? -4.035 -27.25 5.238 1 98.19 195 TYR B O 1
ATOM 3906 N N . TYR B 1 196 ? -2.859 -26.016 3.752 1 98.56 196 TYR B N 1
ATOM 3907 C CA . TYR B 1 196 ? -4.07 -25.438 3.182 1 98.56 196 TYR B CA 1
ATOM 3908 C C . TYR B 1 196 ? -4.91 -26.5 2.488 1 98.56 196 TYR B C 1
ATOM 3910 O O . TYR B 1 196 ? -6.137 -26.516 2.607 1 98.56 196 TYR B O 1
ATOM 3918 N N . MET B 1 197 ? -4.219 -27.359 1.768 1 98.12 197 MET B N 1
ATOM 3919 C CA . MET B 1 197 ? -4.965 -28.375 1.022 1 98.12 197 MET B CA 1
ATOM 3920 C C . MET B 1 197 ? -5.57 -29.406 1.965 1 98.12 197 MET B C 1
ATOM 3922 O O . MET B 1 197 ? -6.688 -29.891 1.738 1 98.12 197 MET B O 1
ATOM 3926 N N . LEU B 1 198 ? -4.852 -29.719 3.031 1 97.5 198 LEU B N 1
ATOM 3927 C CA . LEU B 1 198 ? -5.441 -30.562 4.062 1 97.5 198 LEU B CA 1
ATOM 3928 C C . LEU B 1 198 ? -6.676 -29.906 4.668 1 97.5 198 LEU B C 1
ATOM 3930 O O . LEU B 1 198 ? -7.656 -30.578 4.988 1 97.5 198 LEU B O 1
ATOM 3934 N N . ALA B 1 199 ? -6.637 -28.578 4.777 1 97.31 199 ALA B N 1
ATOM 3935 C CA . ALA B 1 199 ? -7.73 -27.828 5.379 1 97.31 199 ALA B CA 1
ATOM 3936 C C . ALA B 1 199 ? -8.867 -27.609 4.383 1 97.31 199 ALA B C 1
ATOM 3938 O O . ALA B 1 199 ? -9.938 -27.125 4.742 1 97.31 199 ALA B O 1
ATOM 3939 N N . GLY B 1 200 ? -8.633 -27.922 3.115 1 97 200 GLY B N 1
ATOM 3940 C CA . GLY B 1 200 ? -9.758 -27.906 2.195 1 97 200 GLY B CA 1
ATOM 3941 C C . GLY B 1 200 ? -9.492 -27.094 0.943 1 97 200 GLY B C 1
ATOM 3942 O O . GLY B 1 200 ? -10.344 -27.031 0.048 1 97 200 GLY B O 1
ATOM 3943 N N . SER B 1 201 ? -8.344 -26.438 0.816 1 98.31 201 SER B N 1
ATOM 3944 C CA . SER B 1 201 ? -8.016 -25.719 -0.408 1 98.31 201 SER B CA 1
ATOM 3945 C C . SER B 1 201 ? -7.832 -26.672 -1.582 1 98.31 201 SER B C 1
ATOM 3947 O O . SER B 1 201 ? -7.145 -27.688 -1.46 1 98.31 201 SER B O 1
ATOM 3949 N N . PRO B 1 202 ? -8.406 -26.391 -2.717 1 97.88 202 PRO B N 1
ATOM 3950 C CA . PRO B 1 202 ? -8.273 -27.297 -3.857 1 97.88 202 PRO B CA 1
ATOM 3951 C C . PRO B 1 202 ? -7.016 -27.031 -4.684 1 97.88 202 PRO B C 1
ATOM 3953 O O . PRO B 1 202 ? -6.789 -27.688 -5.703 1 97.88 202 PRO B O 1
ATOM 3956 N N . GLY B 1 203 ? -6.223 -26.062 -4.332 1 98.06 203 GLY B N 1
ATOM 3957 C CA . GLY B 1 203 ? -5.043 -25.656 -5.082 1 98.06 203 GLY B CA 1
ATOM 3958 C C . GLY B 1 203 ? -4.23 -24.578 -4.387 1 98.06 203 GLY B C 1
ATOM 3959 O O . GLY B 1 203 ? -4.523 -24.219 -3.244 1 98.06 203 GLY B O 1
ATOM 3960 N N . PHE B 1 204 ? -3.146 -24.125 -5.016 1 98.75 204 PHE B N 1
ATOM 3961 C CA . PHE B 1 204 ? -2.289 -23.094 -4.449 1 98.75 204 PHE B CA 1
ATOM 3962 C C . PHE B 1 204 ? -1.666 -22.25 -5.551 1 98.75 204 PHE B C 1
ATOM 3964 O O . PHE B 1 204 ? -1.688 -22.625 -6.723 1 98.75 204 PHE B O 1
ATOM 3971 N N . THR B 1 205 ? -1.246 -21.078 -5.195 1 98.75 205 THR B N 1
ATOM 3972 C CA . THR B 1 205 ? -0.487 -20.219 -6.098 1 98.75 205 THR B CA 1
ATOM 3973 C C . THR B 1 205 ? 1.004 -20.531 -6.012 1 98.75 205 THR B C 1
ATOM 3975 O O . THR B 1 205 ? 1.471 -21.094 -5.02 1 98.75 205 THR B O 1
ATOM 3978 N N . THR B 1 206 ? 1.729 -20.156 -7.047 1 98.69 206 THR B N 1
ATOM 3979 C CA . THR B 1 206 ? 3.15 -20.469 -7 1 98.69 206 THR B CA 1
ATOM 3980 C C . THR B 1 206 ? 3.965 -19.422 -7.754 1 98.69 206 THR B C 1
ATOM 3982 O O . THR B 1 206 ? 3.578 -19 -8.844 1 98.69 206 THR B O 1
ATOM 3985 N N . GLY B 1 207 ? 4.984 -18.938 -7.121 1 98.06 207 GLY B N 1
ATOM 3986 C CA . GLY B 1 207 ? 6.074 -18.234 -7.785 1 98.06 207 GLY B CA 1
ATOM 3987 C C . GLY B 1 207 ? 7.184 -19.156 -8.234 1 98.06 207 GLY B C 1
ATOM 3988 O O . GLY B 1 207 ? 7.711 -19.016 -9.344 1 98.06 207 GLY B O 1
ATOM 3989 N N . ALA B 1 208 ? 7.5 -20.172 -7.438 1 97.62 208 ALA B N 1
ATOM 3990 C CA . ALA B 1 208 ? 8.555 -21.141 -7.73 1 97.62 208 ALA B CA 1
ATOM 3991 C C . ALA B 1 208 ? 8.242 -21.938 -8.992 1 97.62 208 ALA B C 1
ATOM 3993 O O . ALA B 1 208 ? 9.148 -22.438 -9.664 1 97.62 208 ALA B O 1
ATOM 3994 N N . GLY B 1 209 ? 6.953 -21.984 -9.289 1 97.88 209 GLY B N 1
ATOM 3995 C CA . GLY B 1 209 ? 6.516 -22.688 -10.492 1 97.88 209 GLY B CA 1
ATOM 3996 C C . GLY B 1 209 ? 7.109 -22.109 -11.766 1 97.88 209 GLY B C 1
ATOM 3997 O O . GLY B 1 209 ? 7.098 -22.766 -12.805 1 97.88 209 GLY B O 1
ATOM 3998 N N . ASN B 1 210 ? 7.578 -20.859 -11.734 1 98.19 210 ASN B N 1
ATOM 3999 C CA . ASN B 1 210 ? 8.305 -20.297 -12.867 1 98.19 210 ASN B CA 1
ATOM 4000 C C . ASN B 1 210 ? 9.57 -21.094 -13.172 1 98.19 210 ASN B C 1
ATOM 4002 O O . ASN B 1 210 ? 9.992 -21.172 -14.328 1 98.19 210 ASN B O 1
ATOM 4006 N N . LEU B 1 211 ? 10.164 -21.656 -12.117 1 96.94 211 LEU B N 1
ATOM 4007 C CA . LEU B 1 211 ? 11.422 -22.391 -12.203 1 96.94 211 LEU B CA 1
ATOM 4008 C C . LEU B 1 211 ? 11.156 -23.875 -12.43 1 96.94 211 LEU B C 1
ATOM 4010 O O . LEU B 1 211 ? 11.906 -24.547 -13.156 1 96.94 211 LEU B O 1
ATOM 4014 N N . CYS B 1 212 ? 10.156 -24.359 -11.82 1 97.69 212 CYS B N 1
ATOM 4015 C CA . CYS B 1 212 ? 9.945 -25.812 -11.789 1 97.69 212 CYS B CA 1
ATOM 4016 C C . CYS B 1 212 ? 8.461 -26.141 -11.883 1 97.69 212 CYS B C 1
ATOM 4018 O O . CYS B 1 212 ? 7.891 -26.734 -10.961 1 97.69 212 CYS B O 1
ATOM 4020 N N . PRO B 1 213 ? 7.879 -25.812 -13.07 1 98.12 213 PRO B N 1
ATOM 4021 C CA . PRO B 1 213 ? 6.434 -25.984 -13.211 1 98.12 213 PRO B CA 1
ATOM 4022 C C . PRO B 1 213 ? 5.996 -27.438 -13.055 1 98.12 213 PRO B C 1
ATOM 4024 O O . PRO B 1 213 ? 4.949 -27.703 -12.461 1 98.12 213 PRO B O 1
ATOM 4027 N N . HIS B 1 214 ? 6.77 -28.422 -13.539 1 98.31 214 HIS B N 1
ATOM 4028 C CA . HIS B 1 214 ? 6.375 -29.828 -13.438 1 98.31 214 HIS B CA 1
ATOM 4029 C C . HIS B 1 214 ? 6.383 -30.297 -11.984 1 98.31 214 HIS B C 1
ATOM 4031 O O . HIS B 1 214 ? 5.516 -31.078 -11.578 1 98.31 214 HIS B O 1
ATOM 4037 N N . LEU B 1 215 ? 7.344 -29.812 -11.25 1 98.06 215 LEU B N 1
ATOM 4038 C CA . LEU B 1 215 ? 7.418 -30.141 -9.836 1 98.06 215 LEU B CA 1
ATOM 4039 C C . LEU B 1 215 ? 6.215 -29.594 -9.078 1 98.06 215 LEU B C 1
ATOM 4041 O O . LEU B 1 215 ? 5.617 -30.297 -8.258 1 98.06 215 LEU B O 1
ATOM 4045 N N . SER B 1 216 ? 5.883 -28.312 -9.312 1 98.5 216 SER B N 1
ATOM 4046 C CA . SER B 1 216 ? 4.734 -27.688 -8.664 1 98.5 216 SER B CA 1
ATOM 4047 C C . SER B 1 216 ? 3.441 -28.422 -9.016 1 98.5 216 SER B C 1
ATOM 4049 O O . SER B 1 216 ? 2.602 -28.656 -8.141 1 98.5 216 SER B O 1
ATOM 4051 N N . LEU B 1 217 ? 3.279 -28.75 -10.289 1 98.62 217 LEU B N 1
ATOM 4052 C CA . LEU B 1 217 ? 2.088 -29.469 -10.742 1 98.62 217 LEU B CA 1
ATOM 4053 C C . LEU B 1 217 ? 2.018 -30.859 -10.117 1 98.62 217 LEU B C 1
ATOM 4055 O O . LEU B 1 217 ? 0.947 -31.297 -9.703 1 98.62 217 LEU B O 1
ATOM 4059 N N . ALA B 1 218 ? 3.145 -31.531 -10.047 1 98.38 218 ALA B N 1
ATOM 4060 C CA . ALA B 1 218 ? 3.191 -32.844 -9.438 1 98.38 218 ALA B CA 1
ATOM 4061 C C . ALA B 1 218 ? 2.861 -32.781 -7.949 1 98.38 218 ALA B C 1
ATOM 4063 O O . ALA B 1 218 ? 2.197 -33.688 -7.414 1 98.38 218 ALA B O 1
ATOM 4064 N N . CYS B 1 219 ? 3.385 -31.781 -7.332 1 98.19 219 CYS B N 1
ATOM 4065 C CA . CYS B 1 219 ? 3.062 -31.562 -5.926 1 98.19 219 CYS B CA 1
ATOM 4066 C C . CYS B 1 219 ? 1.557 -31.438 -5.723 1 98.19 219 CYS B C 1
ATOM 4068 O O . CYS B 1 219 ? 0.986 -32.125 -4.867 1 98.19 219 CYS B O 1
ATOM 4070 N N . HIS B 1 220 ? 0.945 -30.625 -6.492 1 98.69 220 HIS B N 1
ATOM 4071 C CA . HIS B 1 220 ? -0.501 -30.453 -6.41 1 98.69 220 HIS B CA 1
ATOM 4072 C C . HIS B 1 220 ? -1.228 -31.766 -6.668 1 98.69 220 HIS B C 1
ATOM 4074 O O . HIS B 1 220 ? -2.15 -32.125 -5.934 1 98.69 220 HIS B O 1
ATOM 4080 N N . ALA B 1 221 ? -0.837 -32.5 -7.734 1 98.38 221 ALA B N 1
ATOM 4081 C CA . ALA B 1 221 ? -1.487 -33.75 -8.102 1 98.38 221 ALA B CA 1
ATOM 4082 C C . ALA B 1 221 ? -1.427 -34.75 -6.953 1 98.38 221 ALA B C 1
ATOM 4084 O O . ALA B 1 221 ? -2.408 -35.438 -6.676 1 98.38 221 ALA B O 1
ATOM 4085 N N . ALA B 1 222 ? -0.273 -34.812 -6.332 1 98.44 222 ALA B N 1
ATOM 4086 C CA . ALA B 1 222 ? -0.102 -35.719 -5.215 1 98.44 222 ALA B CA 1
ATOM 4087 C C . ALA B 1 222 ? -1.044 -35.375 -4.066 1 98.44 222 ALA B C 1
ATOM 4089 O O . ALA B 1 222 ? -1.737 -36.25 -3.535 1 98.44 222 ALA B O 1
ATOM 4090 N N . PHE B 1 223 ? -1.109 -34.094 -3.684 1 98.31 223 PHE B N 1
ATOM 4091 C CA . PHE B 1 223 ? -1.983 -33.656 -2.594 1 98.31 223 PHE B CA 1
ATOM 4092 C C . PHE B 1 223 ? -3.447 -33.875 -2.967 1 98.31 223 PHE B C 1
ATOM 4094 O O . PHE B 1 223 ? -4.258 -34.281 -2.135 1 98.31 223 PHE B O 1
ATOM 4101 N N . ALA B 1 224 ? -3.797 -33.562 -4.203 1 98 224 ALA B N 1
ATOM 4102 C CA . ALA B 1 224 ? -5.172 -33.719 -4.672 1 98 224 ALA B CA 1
ATOM 4103 C C . ALA B 1 224 ? -5.605 -35.188 -4.613 1 98 224 ALA B C 1
ATOM 4105 O O . ALA B 1 224 ? -6.777 -35.469 -4.367 1 98 224 ALA B O 1
ATOM 4106 N N . ALA B 1 225 ? -4.668 -36.094 -4.812 1 97.88 225 ALA B N 1
ATOM 4107 C CA . ALA B 1 225 ? -4.926 -37.531 -4.77 1 97.88 225 ALA B CA 1
ATOM 4108 C C . ALA B 1 225 ? -4.777 -38.062 -3.354 1 97.88 225 ALA B C 1
ATOM 4110 O O . ALA B 1 225 ? -4.844 -39.281 -3.137 1 97.88 225 ALA B O 1
ATOM 4111 N N . GLN B 1 226 ? -4.488 -37.188 -2.412 1 97.75 226 GLN B N 1
ATOM 4112 C CA . GLN B 1 226 ? -4.324 -37.531 -0.999 1 97.75 226 GLN B CA 1
ATOM 4113 C C . GLN B 1 226 ? -3.109 -38.406 -0.778 1 97.75 226 GLN B C 1
ATOM 4115 O O . GLN B 1 226 ? -3.113 -39.281 0.11 1 97.75 226 GLN B O 1
ATOM 4120 N N . GLN B 1 227 ? -2.25 -38.344 -1.724 1 98.31 227 GLN B N 1
ATOM 4121 C CA . GLN B 1 227 ? -0.945 -38.969 -1.522 1 98.31 227 GLN B CA 1
ATOM 4122 C C . GLN B 1 227 ? -0.017 -38.062 -0.73 1 98.31 227 GLN B C 1
ATOM 4124 O O . GLN B 1 227 ? 0.966 -37.531 -1.27 1 98.31 227 GLN B O 1
ATOM 4129 N N . TRP B 1 228 ? -0.231 -37.938 0.5 1 98.12 228 TRP B N 1
ATOM 4130 C CA . TRP B 1 228 ? 0.354 -36.906 1.356 1 98.12 228 TRP B CA 1
ATOM 4131 C C . TRP B 1 228 ? 1.863 -37.094 1.474 1 98.12 228 TRP B C 1
ATOM 4133 O O . TRP B 1 228 ? 2.621 -36.125 1.402 1 98.12 228 TRP B O 1
ATOM 4143 N N . ASP B 1 229 ? 2.342 -38.312 1.621 1 98.38 229 ASP B N 1
ATOM 4144 C CA . ASP B 1 229 ? 3.775 -38.562 1.737 1 98.38 229 ASP B CA 1
ATOM 4145 C C . ASP B 1 229 ? 4.516 -38.094 0.482 1 98.38 229 ASP B C 1
ATOM 4147 O O . ASP B 1 229 ? 5.543 -37.438 0.572 1 98.38 229 ASP B O 1
ATOM 4151 N N . GLU B 1 230 ? 3.975 -38.469 -0.631 1 97.81 230 GLU B N 1
ATOM 4152 C CA . GLU B 1 230 ? 4.578 -38.062 -1.897 1 97.81 230 GLU B CA 1
ATOM 4153 C C . GLU B 1 230 ? 4.512 -36.562 -2.082 1 97.81 230 GLU B C 1
ATOM 4155 O O . GLU B 1 230 ? 5.48 -35.938 -2.525 1 97.81 230 GLU B O 1
ATOM 4160 N N . GLY B 1 231 ? 3.336 -36 -1.778 1 98.25 231 GLY B N 1
ATOM 4161 C CA . GLY B 1 231 ? 3.217 -34.562 -1.828 1 98.25 231 GLY B CA 1
ATOM 4162 C C . GLY B 1 231 ? 4.246 -33.844 -0.972 1 98.25 231 GLY B C 1
ATOM 4163 O O . GLY B 1 231 ? 4.879 -32.875 -1.422 1 98.25 231 GLY B O 1
ATOM 4164 N N . MET B 1 232 ? 4.414 -34.375 0.239 1 98.5 232 MET B N 1
ATOM 4165 C CA . MET B 1 232 ? 5.371 -33.781 1.166 1 98.5 232 MET B CA 1
ATOM 4166 C C . MET B 1 232 ? 6.801 -33.938 0.662 1 98.5 232 MET B C 1
ATOM 4168 O O . MET B 1 232 ? 7.641 -33.062 0.853 1 98.5 232 MET B O 1
ATOM 4172 N N . ARG B 1 233 ? 7.082 -35.031 0.066 1 98.06 233 ARG B N 1
ATOM 4173 C CA . ARG B 1 233 ? 8.398 -35.25 -0.521 1 98.06 233 ARG B CA 1
ATOM 4174 C C . ARG B 1 233 ? 8.703 -34.219 -1.597 1 98.06 233 ARG B C 1
ATOM 4176 O O . ARG B 1 233 ? 9.758 -33.594 -1.573 1 98.06 233 ARG B O 1
ATOM 4183 N N . LEU B 1 234 ? 7.812 -34.062 -2.543 1 98.19 234 LEU B N 1
ATOM 4184 C CA . LEU B 1 234 ? 7.984 -33.094 -3.623 1 98.19 234 LEU B CA 1
ATOM 4185 C C . LEU B 1 234 ? 8.047 -31.672 -3.078 1 98.19 234 LEU B C 1
ATOM 4187 O O . LEU B 1 234 ? 8.906 -30.875 -3.484 1 98.19 234 LEU B O 1
ATOM 4191 N N . GLN B 1 235 ? 7.164 -31.375 -2.158 1 98.5 235 GLN B N 1
ATOM 4192 C CA . GLN B 1 235 ? 7.129 -30.062 -1.519 1 98.5 235 GLN B CA 1
ATOM 4193 C C . GLN B 1 235 ? 8.453 -29.75 -0.833 1 98.5 235 GLN B C 1
ATOM 4195 O O . GLN B 1 235 ? 8.938 -28.625 -0.898 1 98.5 235 GLN B O 1
ATOM 4200 N N . SER B 1 236 ? 9.078 -30.734 -0.181 1 98.31 236 SER B N 1
ATOM 4201 C CA . SER B 1 236 ? 10.312 -30.562 0.566 1 98.31 236 SER B CA 1
ATOM 4202 C C . SER B 1 236 ? 11.469 -30.188 -0.361 1 98.31 236 SER B C 1
ATOM 4204 O O . SER B 1 236 ? 12.438 -29.547 0.062 1 98.31 236 SER B O 1
ATOM 4206 N N . ILE B 1 237 ? 11.383 -30.578 -1.595 1 98.19 237 ILE B N 1
ATOM 4207 C CA . ILE B 1 237 ? 12.406 -30.234 -2.578 1 98.19 237 ILE B CA 1
ATOM 4208 C C . ILE B 1 237 ? 12.305 -28.766 -2.947 1 98.19 237 ILE B C 1
ATOM 4210 O O . ILE B 1 237 ? 13.32 -28.094 -3.162 1 98.19 237 ILE B O 1
ATOM 4214 N N . ILE B 1 238 ? 11.055 -28.234 -2.963 1 98.25 238 ILE B N 1
ATOM 4215 C CA . ILE B 1 238 ? 10.797 -26.859 -3.379 1 98.25 238 ILE B CA 1
ATOM 4216 C C . ILE B 1 238 ? 10.992 -25.922 -2.191 1 98.25 238 ILE B C 1
ATOM 4218 O O . ILE B 1 238 ? 11.367 -24.75 -2.367 1 98.25 238 ILE B O 1
ATOM 4222 N N . GLN B 1 239 ? 10.867 -26.375 -0.999 1 97.56 239 GLN B N 1
ATOM 4223 C CA . GLN B 1 239 ? 10.75 -25.594 0.233 1 97.56 239 GLN B CA 1
ATOM 4224 C C . GLN B 1 239 ? 11.969 -24.688 0.434 1 97.56 239 GLN B C 1
ATOM 4226 O O . GLN B 1 239 ? 11.828 -23.531 0.816 1 97.56 239 GLN B O 1
ATOM 4231 N N . PRO B 1 240 ? 13.195 -25.156 0.154 1 97.19 240 PRO B N 1
ATOM 4232 C CA . PRO B 1 240 ? 14.352 -24.297 0.418 1 97.19 240 PRO B CA 1
ATOM 4233 C C . PRO B 1 240 ? 14.344 -23.031 -0.425 1 97.19 240 PRO B C 1
ATOM 4235 O O . PRO B 1 240 ? 14.734 -21.953 0.058 1 97.19 240 PRO B O 1
ATOM 4238 N N . ILE B 1 241 ? 13.852 -23.109 -1.646 1 97 241 ILE B N 1
ATOM 4239 C CA . ILE B 1 241 ? 13.797 -21.906 -2.48 1 97 241 ILE B CA 1
ATOM 4240 C C . ILE B 1 241 ? 12.688 -20.984 -1.984 1 97 241 ILE B C 1
ATOM 4242 O O . ILE B 1 241 ? 12.836 -19.766 -2.016 1 97 241 ILE B O 1
ATOM 4246 N N . GLU B 1 242 ? 11.602 -21.562 -1.557 1 97.25 242 GLU B N 1
ATOM 4247 C CA . GLU B 1 242 ? 10.516 -20.766 -0.989 1 97.25 242 GLU B CA 1
ATOM 4248 C C . GLU B 1 242 ? 10.953 -20.078 0.299 1 97.25 242 GLU B C 1
ATOM 4250 O O . GLU B 1 242 ? 10.57 -18.938 0.563 1 97.25 242 GLU B O 1
ATOM 4255 N N . ASP B 1 243 ? 11.742 -20.797 1.093 1 97.25 243 ASP B N 1
ATOM 4256 C CA . ASP B 1 243 ? 12.281 -20.203 2.309 1 97.25 243 ASP B CA 1
ATOM 4257 C C . ASP B 1 243 ? 13.203 -19.016 1.982 1 97.25 243 ASP B C 1
ATOM 4259 O O . ASP B 1 243 ? 13.172 -18 2.668 1 97.25 243 ASP B O 1
ATOM 4263 N N . PHE B 1 244 ? 14.031 -19.172 0.97 1 97.31 244 PHE B N 1
ATOM 4264 C CA . PHE B 1 244 ? 14.906 -18.078 0.554 1 97.31 244 PHE B CA 1
ATOM 4265 C C . PHE B 1 244 ? 14.094 -16.875 0.105 1 97.31 244 PHE B C 1
ATOM 4267 O O . PHE B 1 244 ? 14.406 -15.734 0.477 1 97.31 244 PHE B O 1
ATOM 4274 N N . ARG B 1 245 ? 13.031 -17.078 -0.659 1 95.75 245 ARG B N 1
ATOM 4275 C CA . ARG B 1 245 ? 12.148 -16.031 -1.153 1 95.75 245 ARG B CA 1
ATOM 4276 C C . ARG B 1 245 ? 11.523 -15.25 -0.001 1 95.75 245 ARG B C 1
ATOM 4278 O O . ARG B 1 245 ? 11.266 -14.055 -0.118 1 95.75 245 ARG B O 1
ATOM 4285 N N . ALA B 1 246 ? 11.32 -15.891 1.122 1 94.44 246 ALA B N 1
ATOM 4286 C CA . ALA B 1 246 ? 10.602 -15.312 2.254 1 94.44 246 ALA B CA 1
ATOM 4287 C C . ALA B 1 246 ? 11.562 -14.594 3.205 1 94.44 246 ALA B C 1
ATOM 4289 O O . ALA B 1 246 ? 11.125 -13.969 4.176 1 94.44 246 ALA B O 1
ATOM 4290 N N . ARG B 1 247 ? 12.859 -14.648 2.887 1 93.31 247 ARG B N 1
ATOM 4291 C CA . ARG B 1 247 ? 13.836 -14.031 3.781 1 93.31 247 ARG B CA 1
ATOM 4292 C C . ARG B 1 247 ? 13.672 -12.516 3.809 1 93.31 247 ARG B C 1
ATOM 4294 O O . ARG B 1 247 ? 13.141 -11.93 2.869 1 93.31 247 ARG B O 1
ATOM 4301 N N . SER B 1 248 ? 14.062 -11.953 4.914 1 89.38 248 SER B N 1
ATOM 4302 C CA . SER B 1 248 ? 14.141 -10.508 5.098 1 89.38 248 SER B CA 1
ATOM 4303 C C . SER B 1 248 ? 12.828 -9.836 4.703 1 89.38 248 SER B C 1
ATOM 4305 O O . SER B 1 248 ? 12.828 -8.898 3.9 1 89.38 248 SER B O 1
ATOM 4307 N N . GLY B 1 249 ? 11.695 -10.406 5.238 1 87.69 249 GLY B N 1
ATOM 4308 C CA . GLY B 1 249 ? 10.391 -9.828 4.977 1 87.69 249 GLY B CA 1
ATOM 4309 C C . GLY B 1 249 ? 9.977 -9.922 3.521 1 87.69 249 GLY B C 1
ATOM 4310 O O . GLY B 1 249 ? 9.461 -8.961 2.949 1 87.69 249 GLY B O 1
ATOM 4311 N N . ASP B 1 250 ? 10.375 -11 2.861 1 90.19 250 ASP B N 1
ATOM 4312 C CA . ASP B 1 250 ? 10.016 -11.312 1.481 1 90.19 250 ASP B CA 1
ATOM 4313 C C . ASP B 1 250 ? 10.758 -10.406 0.501 1 90.19 250 ASP B C 1
ATOM 4315 O O . ASP B 1 250 ? 10.43 -10.367 -0.687 1 90.19 250 ASP B O 1
ATOM 4319 N N . SER B 1 251 ? 11.766 -9.672 0.944 1 92.44 251 SER B N 1
ATOM 4320 C CA . SER B 1 251 ? 12.438 -8.711 0.081 1 92.44 251 SER B CA 1
ATOM 4321 C C . SER B 1 251 ? 13.195 -9.406 -1.046 1 92.44 251 SER B C 1
ATOM 4323 O O . SER B 1 251 ? 13.57 -8.766 -2.031 1 92.44 251 SER B O 1
ATOM 4325 N N . TYR B 1 252 ? 13.406 -10.742 -0.961 1 94.12 252 TYR B N 1
ATOM 4326 C CA . TYR B 1 252 ? 14.102 -11.516 -1.985 1 94.12 252 TYR B CA 1
ATOM 4327 C C . TYR B 1 252 ? 13.109 -12.18 -2.93 1 94.12 252 TYR B C 1
ATOM 4329 O O . TYR B 1 252 ? 13.5 -12.914 -3.84 1 94.12 252 TYR B O 1
ATOM 4337 N N . ASN B 1 253 ? 11.859 -11.945 -2.76 1 95.56 253 ASN B N 1
ATOM 4338 C CA . ASN B 1 253 ? 10.789 -12.719 -3.383 1 95.56 253 ASN B CA 1
ATOM 4339 C C . ASN B 1 253 ? 10.961 -12.805 -4.895 1 95.56 253 ASN B C 1
ATOM 4341 O O . ASN B 1 253 ? 10.898 -13.891 -5.473 1 95.56 253 ASN B O 1
ATOM 4345 N N . VAL B 1 254 ? 11.305 -11.711 -5.496 1 97 254 VAL B N 1
ATOM 4346 C CA . VAL B 1 254 ? 11.344 -11.664 -6.953 1 97 254 VAL B CA 1
ATOM 4347 C C . VAL B 1 254 ? 12.789 -11.719 -7.434 1 97 254 VAL B C 1
ATOM 4349 O O . VAL B 1 254 ? 13.109 -12.453 -8.375 1 97 254 VAL B O 1
ATOM 4352 N N . SER B 1 255 ? 13.672 -11.031 -6.711 1 96.25 255 SER B N 1
ATOM 4353 C CA . SER B 1 255 ? 15.062 -10.93 -7.145 1 96.25 255 SER B CA 1
ATOM 4354 C C . SER B 1 255 ? 15.727 -12.305 -7.191 1 96.25 255 SER B C 1
ATOM 4356 O O . SER B 1 255 ? 16.453 -12.617 -8.141 1 96.25 255 SER B O 1
ATOM 4358 N N . MET B 1 256 ? 15.453 -13.094 -6.215 1 97.12 256 MET B N 1
ATOM 4359 C CA . MET B 1 256 ? 16.109 -14.398 -6.191 1 97.12 256 MET B CA 1
ATOM 4360 C C . MET B 1 256 ? 15.586 -15.297 -7.309 1 97.12 256 MET B C 1
ATOM 4362 O O . MET B 1 256 ? 16.344 -16.062 -7.898 1 97.12 256 MET B O 1
ATOM 4366 N N . LEU B 1 257 ? 14.273 -15.25 -7.605 1 97.25 257 LEU B N 1
ATOM 4367 C CA . LEU B 1 257 ? 13.688 -16.047 -8.672 1 97.25 257 LEU B CA 1
ATOM 4368 C C . LEU B 1 257 ? 14.258 -15.648 -10.031 1 97.25 257 LEU B C 1
ATOM 4370 O O . LEU B 1 257 ? 14.531 -16.5 -10.875 1 97.25 257 LEU B O 1
ATOM 4374 N N . LYS B 1 258 ? 14.383 -14.359 -10.227 1 97.31 258 LYS B N 1
ATOM 4375 C CA . LYS B 1 258 ? 14.93 -13.875 -11.492 1 97.31 258 LYS B CA 1
ATOM 4376 C C . LYS B 1 258 ? 16.375 -14.328 -11.68 1 97.31 258 LYS B C 1
ATOM 4378 O O . LYS B 1 258 ? 16.766 -14.727 -12.773 1 97.31 258 LYS B O 1
ATOM 4383 N N . TYR B 1 259 ? 17.156 -14.281 -10.648 1 97.69 259 TYR B N 1
ATOM 4384 C CA . TYR B 1 259 ? 18.516 -14.797 -10.742 1 97.69 259 TYR B CA 1
ATOM 4385 C C . TYR B 1 259 ? 18.5 -16.297 -11.008 1 97.69 259 TYR B C 1
ATOM 4387 O O . TYR B 1 259 ? 19.25 -16.781 -11.867 1 97.69 259 TYR B O 1
ATOM 4395 N N . ALA B 1 260 ? 17.672 -17.016 -10.281 1 98 260 ALA B N 1
ATOM 4396 C CA . ALA B 1 260 ? 17.578 -18.469 -10.469 1 98 260 ALA B CA 1
ATOM 4397 C C . ALA B 1 260 ? 17.219 -18.812 -11.914 1 98 260 AL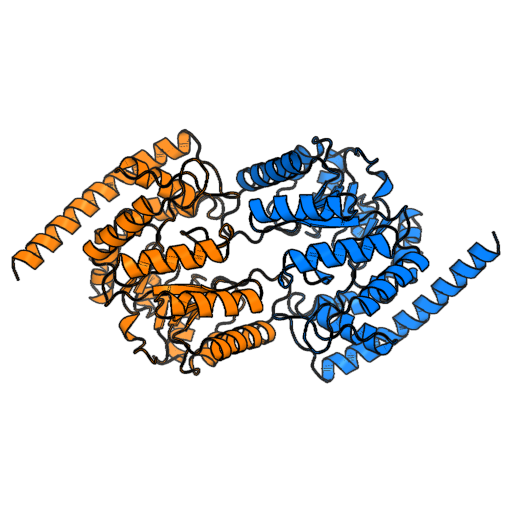A B C 1
ATOM 4399 O O . ALA B 1 260 ? 17.781 -19.75 -12.484 1 98 260 ALA B O 1
ATOM 4400 N N . MET B 1 261 ? 16.312 -18.047 -12.469 1 97.38 261 MET B N 1
ATOM 4401 C CA . MET B 1 261 ? 15.914 -18.266 -13.859 1 97.38 261 MET B CA 1
ATOM 4402 C C . MET B 1 261 ? 17.094 -18.078 -14.797 1 97.38 261 MET B C 1
ATOM 4404 O O . MET B 1 261 ? 17.234 -18.812 -15.781 1 97.38 261 MET B O 1
ATOM 4408 N N . SER B 1 262 ? 17.938 -17.094 -14.523 1 96.94 262 SER B N 1
ATOM 4409 C CA . SER B 1 262 ? 19.078 -16.797 -15.383 1 96.94 262 SER B CA 1
ATOM 4410 C C . SER B 1 262 ? 20.047 -17.969 -15.414 1 96.94 262 SER B C 1
ATOM 4412 O O . SER B 1 262 ? 20.812 -18.125 -16.375 1 96.94 262 SER B O 1
ATOM 4414 N N . LEU B 1 263 ? 20.047 -18.781 -14.414 1 96.5 263 LEU B N 1
ATOM 4415 C CA . LEU B 1 263 ? 20.953 -19.938 -14.336 1 96.5 263 LEU B CA 1
ATOM 4416 C C . LEU B 1 263 ? 20.516 -21.016 -15.312 1 96.5 263 LEU B C 1
ATOM 4418 O O . LEU B 1 263 ? 21.312 -21.891 -15.656 1 96.5 263 LEU B O 1
ATOM 4422 N N . ILE B 1 264 ? 19.312 -20.969 -15.75 1 95.19 264 ILE B N 1
ATOM 4423 C CA . ILE B 1 264 ? 18.828 -22.047 -16.609 1 95.19 264 ILE B CA 1
ATOM 4424 C C . ILE B 1 264 ? 18.484 -21.484 -17.984 1 95.19 264 ILE B C 1
ATOM 4426 O O . ILE B 1 264 ? 17.906 -22.172 -18.828 1 95.19 264 ILE B O 1
ATOM 4430 N N . GLY B 1 265 ? 18.797 -20.203 -18.25 1 93.56 265 GLY B N 1
ATOM 4431 C CA . GLY B 1 265 ? 18.719 -19.734 -19.625 1 93.56 265 GLY B CA 1
ATOM 4432 C C . GLY B 1 265 ? 18.188 -18.312 -19.734 1 93.56 265 GLY B C 1
ATOM 4433 O O . GLY B 1 265 ? 18.938 -17.391 -20.094 1 93.56 265 GLY B O 1
ATOM 4434 N N . PRO B 1 266 ? 16.891 -18.125 -19.328 1 93.88 266 PRO B N 1
ATOM 4435 C CA . PRO B 1 266 ? 16.297 -16.797 -19.562 1 93.88 266 PRO B CA 1
ATOM 4436 C C . PRO B 1 266 ? 16.75 -15.758 -18.531 1 93.88 266 PRO B C 1
ATOM 4438 O O . PRO B 1 266 ? 16.906 -16.078 -17.359 1 93.88 266 PRO B O 1
ATOM 4441 N N . ASP B 1 267 ? 17.078 -14.641 -19.016 1 96.69 267 ASP B N 1
ATOM 4442 C CA . ASP B 1 267 ? 17.359 -13.492 -18.172 1 96.69 267 ASP B CA 1
ATOM 4443 C C . ASP B 1 267 ? 16.172 -12.531 -18.125 1 96.69 267 ASP B C 1
ATOM 4445 O O . ASP B 1 267 ? 15.953 -11.773 -19.078 1 96.69 267 ASP B O 1
ATOM 4449 N N . PHE B 1 268 ? 15.516 -12.508 -17.031 1 97.75 268 PHE B N 1
ATOM 4450 C CA . PHE B 1 268 ? 14.297 -11.727 -16.891 1 97.75 268 PHE B CA 1
ATOM 4451 C C . PHE B 1 268 ? 14.609 -10.289 -16.5 1 97.75 268 PHE B C 1
ATOM 4453 O O . PHE B 1 268 ? 13.703 -9.477 -16.281 1 97.75 268 PHE B O 1
ATOM 4460 N N . GLY B 1 269 ? 15.914 -9.961 -16.406 1 95.44 269 GLY B N 1
ATOM 4461 C CA . GLY B 1 269 ? 16.297 -8.633 -15.953 1 95.44 269 GLY B CA 1
ATOM 4462 C C . GLY B 1 269 ? 16.125 -8.438 -14.461 1 95.44 269 GLY B C 1
ATOM 4463 O O . GLY B 1 269 ? 15.617 -9.32 -13.766 1 95.44 269 GLY B O 1
ATOM 4464 N N . PRO B 1 270 ? 16.578 -7.332 -13.945 1 92.75 270 PRO B N 1
ATOM 4465 C CA . PRO B 1 270 ? 16.484 -7.074 -12.508 1 92.75 270 PRO B CA 1
ATOM 4466 C C . PRO B 1 270 ? 15.047 -6.82 -12.047 1 92.75 270 PRO B C 1
ATOM 4468 O O . PRO B 1 270 ? 14.195 -6.414 -12.844 1 92.75 270 PRO B O 1
ATOM 4471 N N . ALA B 1 271 ? 14.789 -7.148 -10.766 1 93.56 271 ALA B N 1
ATOM 4472 C CA . ALA B 1 271 ? 13.539 -6.711 -10.164 1 93.56 271 ALA B CA 1
ATOM 4473 C C . ALA B 1 271 ? 13.469 -5.188 -10.078 1 93.56 271 ALA B C 1
ATOM 4475 O O . ALA B 1 271 ? 14.469 -4.531 -9.781 1 93.56 271 ALA B O 1
ATOM 4476 N N . ARG B 1 272 ? 12.359 -4.641 -10.336 1 92.44 272 ARG B N 1
ATOM 4477 C CA . ARG B 1 272 ? 12.195 -3.197 -10.203 1 92.44 272 ARG B CA 1
ATOM 4478 C C . ARG B 1 272 ? 12.203 -2.773 -8.742 1 92.44 272 ARG B C 1
ATOM 4480 O O . ARG B 1 272 ? 11.812 -3.541 -7.863 1 92.44 272 ARG B O 1
ATOM 4487 N N . ALA B 1 273 ? 12.633 -1.537 -8.516 1 88.94 273 ALA B N 1
ATOM 4488 C CA . ALA B 1 273 ? 12.633 -0.94 -7.18 1 88.94 273 ALA B CA 1
ATOM 4489 C C . ALA B 1 273 ? 11.234 -0.998 -6.559 1 88.94 273 ALA B C 1
ATOM 4491 O O . ALA B 1 273 ? 10.234 -0.933 -7.27 1 88.94 273 ALA B O 1
ATOM 4492 N N . PRO B 1 274 ? 11.18 -1.249 -5.188 1 90.12 274 PRO B N 1
ATOM 4493 C CA . PRO B 1 274 ? 12.258 -1.133 -4.199 1 90.12 274 PRO B CA 1
ATOM 4494 C C . PRO B 1 274 ? 12.719 -2.488 -3.67 1 90.12 274 PRO B C 1
ATOM 4496 O O . PRO B 1 274 ? 13.016 -2.621 -2.48 1 90.12 274 PRO B O 1
ATOM 4499 N N . GLN B 1 275 ? 12.758 -3.492 -4.441 1 86.62 275 GLN B N 1
ATOM 4500 C CA . GLN B 1 275 ? 13.148 -4.82 -3.98 1 86.62 275 GLN B CA 1
ATOM 4501 C C . GLN B 1 275 ? 14.656 -4.898 -3.754 1 86.62 275 GLN B C 1
ATOM 4503 O O . GLN B 1 275 ? 15.414 -4.117 -4.332 1 86.62 275 GLN B O 1
ATOM 4508 N N . ARG B 1 276 ? 15.047 -5.82 -2.961 1 84.56 276 ARG B N 1
ATOM 4509 C CA . ARG B 1 276 ? 16.453 -6.004 -2.607 1 84.56 276 ARG B CA 1
ATOM 4510 C C . ARG B 1 276 ? 17.234 -6.559 -3.785 1 84.56 276 ARG B C 1
ATOM 4512 O O . ARG B 1 276 ? 16.781 -7.465 -4.48 1 84.56 276 ARG B O 1
ATOM 4519 N N . GLN B 1 277 ? 18.406 -5.953 -3.85 1 86.12 277 GLN B N 1
ATOM 4520 C CA . GLN B 1 277 ? 19.344 -6.535 -4.797 1 86.12 277 GLN B CA 1
ATOM 4521 C C . GLN B 1 277 ? 20.172 -7.641 -4.148 1 86.12 277 GLN B C 1
ATOM 4523 O O . GLN B 1 277 ? 20.531 -7.543 -2.971 1 86.12 277 GLN B O 1
ATOM 4528 N N . LEU B 1 278 ? 20.484 -8.664 -4.859 1 95.12 278 LEU B N 1
ATOM 4529 C CA . LEU B 1 278 ? 21.188 -9.828 -4.344 1 95.12 278 LEU B CA 1
ATOM 4530 C C . LEU B 1 278 ? 22.672 -9.531 -4.164 1 95.12 278 LEU B C 1
ATOM 4532 O O . LEU B 1 278 ? 23.266 -8.812 -4.969 1 95.12 278 LEU B O 1
ATOM 4536 N N . THR B 1 279 ? 23.234 -10.102 -3.16 1 94.75 279 THR B N 1
ATOM 4537 C CA . THR B 1 279 ? 24.672 -10.047 -2.93 1 94.75 279 THR B CA 1
ATOM 4538 C C . THR B 1 279 ? 25.359 -11.25 -3.557 1 94.75 279 THR B C 1
ATOM 4540 O O . THR B 1 279 ? 24.703 -12.188 -4.008 1 94.75 279 THR B O 1
ATOM 4543 N N . ALA B 1 280 ? 26.703 -11.219 -3.574 1 96.62 280 ALA B N 1
ATOM 4544 C CA . ALA B 1 280 ? 27.469 -12.367 -4.059 1 96.62 280 ALA B CA 1
ATOM 4545 C C . ALA B 1 280 ? 27.188 -13.609 -3.215 1 96.62 280 ALA B C 1
ATOM 4547 O O . ALA B 1 280 ? 27.125 -14.719 -3.742 1 96.62 280 ALA B O 1
ATOM 4548 N N . GLN B 1 281 ? 27.062 -13.375 -1.99 1 97 281 GLN B N 1
ATOM 4549 C CA . GLN B 1 281 ? 26.734 -14.477 -1.092 1 97 281 GLN B CA 1
ATOM 4550 C C . GLN B 1 281 ? 25.359 -15.055 -1.408 1 97 281 GLN B C 1
ATOM 4552 O O . GLN B 1 281 ? 25.156 -16.266 -1.376 1 97 281 GLN B O 1
ATOM 4557 N N . ASP B 1 282 ? 24.375 -14.211 -1.667 1 97 282 ASP B N 1
ATOM 4558 C CA . ASP B 1 282 ? 23.047 -14.664 -2.062 1 97 282 ASP B CA 1
ATOM 4559 C C . ASP B 1 282 ? 23.109 -15.523 -3.322 1 97 282 ASP B C 1
ATOM 4561 O O . ASP B 1 282 ? 22.453 -16.562 -3.4 1 97 282 ASP B O 1
ATOM 4565 N N . HIS B 1 283 ? 23.922 -15.039 -4.32 1 97.69 283 HIS B N 1
ATOM 4566 C CA . HIS B 1 283 ? 24.062 -15.781 -5.57 1 97.69 283 HIS B CA 1
ATOM 4567 C C . HIS B 1 283 ? 24.562 -17.203 -5.312 1 97.69 283 HIS B C 1
ATOM 4569 O O . HIS B 1 283 ? 24.016 -18.172 -5.836 1 97.69 283 HIS B O 1
ATOM 4575 N N . SER B 1 284 ? 25.578 -17.312 -4.465 1 98.06 284 SER B N 1
ATOM 4576 C CA . SER B 1 284 ? 26.156 -18.609 -4.148 1 98.06 284 SER B CA 1
ATOM 4577 C C . SER B 1 284 ? 25.156 -19.531 -3.475 1 98.06 284 SER B C 1
ATOM 4579 O O . SER B 1 284 ? 25.109 -20.719 -3.76 1 98.06 284 SER B O 1
ATOM 4581 N N . GLU B 1 285 ? 24.438 -18.953 -2.635 1 98 285 GLU B N 1
ATOM 4582 C CA . GLU B 1 285 ? 23.422 -19.75 -1.931 1 98 285 GLU B CA 1
ATOM 4583 C C . GLU B 1 285 ? 22.328 -20.219 -2.883 1 98 285 GLU B C 1
ATOM 4585 O O . GLU B 1 285 ? 21.891 -21.359 -2.811 1 98 285 GLU B O 1
ATOM 4590 N N . ILE B 1 286 ? 21.906 -19.344 -3.738 1 98.19 286 ILE B N 1
ATOM 4591 C CA . ILE B 1 286 ? 20.859 -19.688 -4.703 1 98.19 286 ILE B CA 1
ATOM 4592 C C . ILE B 1 286 ? 21.375 -20.781 -5.637 1 98.19 286 ILE B C 1
ATOM 4594 O O . ILE B 1 286 ? 20.656 -21.734 -5.957 1 98.19 286 ILE B O 1
ATOM 4598 N N . ASP B 1 287 ? 22.656 -20.703 -6.059 1 97.88 287 ASP B N 1
ATOM 4599 C CA . ASP B 1 287 ? 23.266 -21.734 -6.902 1 97.88 287 ASP B CA 1
ATOM 4600 C C . ASP B 1 287 ? 23.125 -23.109 -6.27 1 97.88 287 ASP B C 1
ATOM 4602 O O . ASP B 1 287 ? 22.766 -24.078 -6.945 1 97.88 287 ASP B O 1
ATOM 4606 N N . ALA B 1 288 ? 23.375 -23.141 -5.035 1 97.75 288 ALA B N 1
ATOM 4607 C CA . ALA B 1 288 ? 23.328 -24.406 -4.309 1 97.75 288 ALA B CA 1
ATOM 4608 C C . ALA B 1 288 ? 21.906 -24.906 -4.184 1 97.75 288 ALA B C 1
ATOM 4610 O O . ALA B 1 288 ? 21.656 -26.109 -4.281 1 97.75 288 ALA B O 1
ATOM 4611 N N . LEU B 1 289 ? 20.969 -24.031 -3.984 1 97.69 289 LEU B N 1
ATOM 4612 C CA . LEU B 1 289 ? 19.562 -24.391 -3.791 1 97.69 289 LEU B CA 1
ATOM 4613 C C . LEU B 1 289 ? 18.953 -24.891 -5.09 1 97.69 289 LEU B C 1
ATOM 4615 O O . LEU B 1 289 ? 18.016 -25.703 -5.062 1 97.69 289 LEU B O 1
ATOM 4619 N N . MET B 1 290 ? 19.516 -24.484 -6.238 1 97.25 290 MET B N 1
ATOM 4620 C CA . MET B 1 290 ? 18.922 -24.766 -7.543 1 97.25 290 MET B CA 1
ATOM 4621 C C . MET B 1 290 ? 19.203 -26.219 -7.957 1 97.25 290 MET B C 1
ATOM 4623 O O . MET B 1 290 ? 18.406 -26.812 -8.672 1 97.25 290 MET B O 1
ATOM 4627 N N . GLN B 1 291 ? 20.188 -26.844 -7.422 1 96.5 291 GLN B N 1
ATOM 4628 C CA . GLN B 1 291 ? 20.641 -28.156 -7.895 1 96.5 291 GLN B CA 1
ATOM 4629 C C . GLN B 1 291 ? 19.578 -29.219 -7.641 1 96.5 291 GLN B C 1
ATOM 4631 O O . GLN B 1 291 ? 19.141 -29.906 -8.578 1 96.5 291 GLN B O 1
ATOM 4636 N N . PRO B 1 292 ? 19.172 -29.328 -6.422 1 96.5 292 PRO B N 1
ATOM 4637 C CA . PRO B 1 292 ? 18.156 -30.359 -6.176 1 96.5 292 PRO B CA 1
ATOM 4638 C C . PRO B 1 292 ? 16.859 -30.094 -6.914 1 96.5 292 PRO B C 1
ATOM 4640 O O . PRO B 1 292 ? 16.172 -31.031 -7.328 1 96.5 292 PRO B O 1
ATOM 4643 N N . ILE B 1 293 ? 16.5 -28.875 -7.102 1 96.69 293 ILE B N 1
ATOM 4644 C CA . ILE B 1 293 ? 15.25 -28.5 -7.758 1 96.69 293 ILE B CA 1
ATOM 4645 C C . ILE B 1 293 ? 15.312 -28.875 -9.234 1 96.69 293 ILE B C 1
ATOM 4647 O O . ILE B 1 293 ? 14.367 -29.453 -9.781 1 96.69 293 ILE B O 1
ATOM 4651 N N . LEU B 1 294 ? 16.422 -28.562 -9.875 1 95.88 294 LEU B N 1
ATOM 4652 C CA . LEU B 1 294 ? 16.578 -28.844 -11.297 1 95.88 294 LEU B CA 1
ATOM 4653 C C . LEU B 1 294 ? 16.594 -30.359 -11.547 1 95.88 294 LEU B C 1
ATOM 4655 O O . LEU B 1 294 ? 16.016 -30.828 -12.531 1 95.88 294 LEU B O 1
ATOM 4659 N N . ALA B 1 295 ? 17.219 -31.094 -10.664 1 96.94 295 ALA B N 1
ATOM 4660 C CA . ALA B 1 295 ? 17.25 -32.562 -10.797 1 96.94 295 ALA B CA 1
ATOM 4661 C C . ALA B 1 295 ? 15.852 -33.156 -10.664 1 96.94 295 ALA B C 1
ATOM 4663 O O . ALA B 1 295 ? 15.453 -34 -11.469 1 96.94 295 ALA B O 1
ATOM 4664 N N . ALA B 1 296 ? 15.141 -32.688 -9.703 1 97.62 296 ALA B N 1
ATOM 4665 C CA . ALA B 1 296 ? 13.797 -33.188 -9.477 1 97.62 296 ALA B CA 1
ATOM 4666 C C . ALA B 1 296 ? 12.852 -32.781 -10.609 1 97.62 296 ALA B C 1
ATOM 4668 O O . ALA B 1 296 ? 11.992 -33.562 -11.016 1 97.62 296 ALA B O 1
ATOM 4669 N N . GLU B 1 297 ? 12.977 -31.547 -11.047 1 97.62 297 GLU B N 1
ATOM 4670 C CA . GLU B 1 297 ? 12.164 -31.062 -12.156 1 97.62 297 GLU B CA 1
ATOM 4671 C C . GLU B 1 297 ? 12.352 -31.922 -13.398 1 97.62 297 GLU B C 1
ATOM 4673 O O . GLU B 1 297 ? 11.375 -32.281 -14.062 1 97.62 297 GLU B O 1
ATOM 4678 N N . ALA B 1 298 ? 13.586 -32.281 -13.719 1 96.31 298 ALA B N 1
ATOM 4679 C CA . ALA B 1 298 ? 13.883 -33.125 -14.867 1 96.31 298 ALA B CA 1
ATOM 4680 C C . ALA B 1 298 ? 13.281 -34.5 -14.711 1 96.31 298 ALA B C 1
ATOM 4682 O O . ALA B 1 298 ? 12.773 -35.094 -15.68 1 96.31 298 ALA B O 1
ATOM 4683 N N . GLU B 1 299 ? 13.344 -34.969 -13.523 1 96.12 299 GLU B N 1
ATOM 4684 C CA . GLU B 1 299 ? 12.812 -36.312 -13.234 1 96.12 299 GLU B CA 1
ATOM 4685 C C . GLU B 1 299 ? 11.297 -36.344 -13.414 1 96.12 299 GLU B C 1
ATOM 4687 O O . GLU B 1 299 ? 10.766 -37.25 -14.07 1 96.12 299 GLU B O 1
ATOM 4692 N N . VAL B 1 300 ? 10.648 -35.375 -12.828 1 96.38 300 VAL B N 1
ATOM 4693 C CA . VAL B 1 300 ? 9.195 -35.312 -12.867 1 96.38 300 VAL B CA 1
ATOM 4694 C C . VAL B 1 300 ? 8.719 -35.094 -14.297 1 96.38 300 VAL B C 1
ATOM 4696 O O . VAL B 1 300 ? 7.73 -35.656 -14.742 1 96.38 300 VAL B O 1
ATOM 4699 N N . LYS B 1 301 ? 9.398 -34.25 -15 1 94.44 301 LYS B N 1
ATOM 4700 C CA . LYS B 1 301 ? 9.078 -33.969 -16.391 1 94.44 301 LYS B CA 1
ATOM 4701 C C . LYS B 1 301 ? 9.164 -35.25 -17.234 1 94.44 301 LYS B C 1
ATOM 4703 O O . LYS B 1 301 ? 8.281 -35.5 -18.062 1 94.44 301 LYS B O 1
ATOM 4708 N N . SER B 1 302 ? 10.18 -35.969 -17.031 1 92.75 302 SER B N 1
ATOM 4709 C CA . SER B 1 302 ? 10.391 -37.219 -17.766 1 92.75 302 SER B CA 1
ATOM 4710 C C . SER B 1 302 ? 9.305 -38.219 -17.469 1 92.75 302 SER B C 1
ATOM 4712 O O . SER B 1 302 ? 8.852 -38.969 -18.359 1 92.75 302 SER B O 1
ATOM 4714 N N . GLU B 1 303 ? 8.938 -38.281 -16.25 1 88.5 303 GLU B N 1
ATOM 4715 C CA . GLU B 1 303 ? 7.883 -39.219 -15.844 1 88.5 303 GLU B CA 1
ATOM 4716 C C . GLU B 1 303 ? 6.543 -38.844 -16.469 1 88.5 303 GLU B C 1
ATOM 4718 O O . GLU B 1 303 ? 5.789 -39.719 -16.906 1 88.5 303 GLU B O 1
ATOM 4723 N N . ALA B 1 304 ? 6.25 -37.656 -16.531 1 84.38 304 ALA B N 1
ATOM 4724 C CA . ALA B 1 304 ? 5.008 -37.156 -17.125 1 84.38 304 ALA B CA 1
ATOM 4725 C C . ALA B 1 304 ? 4.953 -37.469 -18.625 1 84.38 304 ALA B C 1
ATOM 4727 O O . ALA B 1 304 ? 3.895 -37.812 -19.156 1 84.38 304 ALA B O 1
ATOM 4728 N N . GLN B 1 305 ? 6.023 -37.25 -19.266 1 84 305 GLN B N 1
ATOM 4729 C CA . GLN B 1 305 ? 6.105 -37.5 -20.703 1 84 305 GLN B CA 1
ATOM 4730 C C . GLN B 1 305 ? 5.973 -39 -21 1 84 305 GLN B C 1
ATOM 4732 O O . GLN B 1 305 ? 5.426 -39.375 -22.047 1 84 305 GLN B O 1
ATOM 4737 N N . SER B 1 306 ? 6.523 -39.688 -20.094 1 74.88 306 SER B N 1
ATOM 4738 C CA . SER B 1 306 ? 6.445 -41.156 -20.281 1 74.88 306 SER B CA 1
ATOM 4739 C C . SER B 1 306 ? 5.02 -41.656 -20.109 1 74.88 306 SER B C 1
ATOM 4741 O O . SER B 1 306 ? 4.562 -42.531 -20.844 1 74.88 306 SER B O 1
ATOM 4743 N N . VAL B 1 307 ? 4.328 -41.094 -19.172 1 70.31 307 VAL B N 1
ATOM 4744 C CA . VAL B 1 307 ? 2.957 -41.531 -18.906 1 70.31 307 VAL B CA 1
ATOM 4745 C C . VAL B 1 307 ? 2.039 -41.031 -20.031 1 70.31 307 VAL B C 1
ATOM 4747 O O . VAL B 1 307 ? 1.115 -41.75 -20.438 1 70.31 307 VAL B O 1
ATOM 4750 N N . GLY B 1 308 ? 2.301 -39.719 -20.359 1 59.03 308 GLY B N 1
ATOM 4751 C CA . GLY B 1 308 ? 1.532 -39.25 -21.5 1 59.03 308 GLY B CA 1
ATOM 4752 C C . GLY B 1 308 ? 1.765 -40.031 -22.766 1 59.03 308 GLY B C 1
ATOM 4753 O O . GLY B 1 308 ? 0.857 -40.188 -23.578 1 59.03 308 GLY B O 1
ATOM 4754 N N . LEU B 1 309 ? 3.053 -40.531 -23 1 51.09 309 LEU B N 1
ATOM 4755 C CA . LEU B 1 309 ? 3.398 -41.375 -24.125 1 51.09 309 LEU B CA 1
ATOM 4756 C C . LEU B 1 309 ? 2.805 -42.781 -23.938 1 51.09 309 LEU B C 1
ATOM 4758 O O . LEU B 1 309 ? 2.543 -43.469 -24.906 1 51.09 309 LEU B O 1
ATOM 4762 N N . SER B 1 310 ? 2.738 -43.156 -22.797 1 41.53 310 SER B N 1
ATOM 4763 C CA . SER B 1 310 ? 2.188 -44.469 -22.531 1 41.53 310 SER B CA 1
ATOM 4764 C C . SER B 1 310 ? 0.664 -44.469 -22.578 1 41.53 310 SER B C 1
ATOM 4766 O O . SER B 1 310 ? 0.023 -45.5 -22.5 1 41.53 310 SER B O 1
ATOM 4768 N N . ARG B 1 311 ? 0.021 -43.25 -22.672 1 42.84 311 ARG B N 1
ATOM 4769 C CA . ARG B 1 311 ? -1.424 -43.219 -22.875 1 42.84 311 ARG B CA 1
ATOM 4770 C C . ARG B 1 311 ? -1.768 -43.062 -24.344 1 42.84 311 ARG B C 1
ATOM 4772 O O . ARG B 1 311 ? -1.045 -42.406 -25.094 1 42.84 311 ARG B O 1
#